Protein AF-A0A4S8K9J2-F1 (afdb_monomer_lite)

pLDDT: mean 81.46, std 18.43, range [29.62, 98.88]

Secondary structure (DSSP, 8-state):
------TTPPEEEEE-TTTHHHHHHHHHHHTTT--EEEEEEE------------SSHHHHHHHHHHHHHHHS---EEEEEEE-TT-PPPB-TTT--BEEEEEEBSS--TTTS---HHHHHHHHHTT--HHHHHHHPBPHHHHHHHHHTTTSSS-TT-EEEESS-HHHHHHHHHHHHTSPPPSSHHHHHHHHHHH-SEEEEHHHHGGG-TT--SSHHHHHHHHT----S-TT-HHHHHHHHHHHHHHHHHHHSTT-GGGGTT---EEEESS----EEEBSSPSB----SSPPB-GGG-TT-EEPBTTSHIIIIIHHHHHSS--EE-TTSSBEEEEEE-TTS-EEEEEEEEEEEEETTEEEEEEEEEEEEEEES--TT-SEEEE--SSTTSHHHHHHHHH--EEEEBPPSSTT---EEEES--TTTTTTS-SEE---EEE-GGGTT-EEE-EEEEEETTEETTS-SSTTTT---SS-HHHHHHHHHHTT-S---HHHHHHHTT--SSS-PPPEEEEEGGG-EEEE-TTS-EEE-SS-SEE-

Foldseek 3Di:
DDDPPPVQDEDEDEDWAVCPVVVLVVLLVCCLVFQEKFKDFAWQDQQDQDDDDDPDPVFSVVVSLLVRLLQTATAKMKIFTGHLLLQADADPPRHHGYIYIAGAQPDDPVPGGGDPVSVVVVVVLVRDNVCSNVIGDYLLVNLVSCVVRCNWQHPSHAYFYEPCSNVLLNNLCSNVVHRADPGPVSNVVSCCRGHVHYDHVNVVCVQPPPADDGLVRLLVVLVHDFDGGPSGTNRSSSSRSVSVSSCCVPRVVSDCVVVQVPFFAAEDAQAAAAEFEAPPAPADDAADHDHHYLVPAPQKDFAFCPDCCQAVQLCQGAVDHFDADPVNGWTWHKHADPVGWIFIATWMFGWDADPNDIQHRQIHGHGNHTDDPRVRGRYHQHCFDTCNHPCNSCCVPAVGKDKWDFAPPPPTDIDIDRHDDPVVVPPFPPEFEFDWDDDSVDPRHTATDFPWKDWLPHTPVPDDDPVVVWDPPDCVLVVVVVCLRVVPPPPQVVNVQVNRPDDDDDDGTWMKTAHPRRWIWTQDRVRDTHGDDPGRIYD

Organism: Musa balbisiana (NCBI:txid52838)

Sequence (539 aa):
MSKSDDAAGVEIRDVWADNLEAEFAVIREVVDDFPFVAMDTEFPGVAIRPLGDFKTVADSNYHILRANVDLLHLIQLGLTFSDAEGNLPASANGGRPIVWQFNFREFDVDRDISNPDSIDLLRKSDIDFKRNREHGVDANRFAELLMASGVVLNDSVRWVTFHCAYDFGYLLKILTCRRLPETREGYSELIRTFFPVMYDIKHLMRFSNSLHGGLNKVAEQLEVDRVGTCHQAGSDSLLTARAFKKLMEKHFDGSIDRYAGQITVIVDTGDDLTWFQCKPCSYCYRQQDPLYDASASPSYHSITCNSTTCYSMLRAATGKAGVCGADRSTCNYALSYGDGSYTRGVLGRQRIDIGGTSIEGFIFGCGLRNHGLFGGTSGLMGLGSTKLSLVSQTTSQFGGFFYCLPTRILSSSGSLVLGDDPALYKNSTPVSDTRMVSDPRQAPFYFLNPTGASIGCVPLDDHPASALGLPDPEGRVREAVLRLSAGAELVNLGDLLQLVGIRGGEGPPKPRFEFEGSSEINVDVSGIFDFVKDTSQVC

InterPro domains:
  IPR006941 Ribonuclease CAF1 [PF04857] (15-137)
  IPR006941 Ribonuclease CAF1 [PF04857] (160-244)
  IPR012337 Ribonuclease H-like superfamily [SSF53098] (6-258)
  IPR021109 Aspartic peptidase domain superfamily [G3DSA:2.40.70.10] (261-421)
  IPR021109 Aspartic peptidase domain superfamily [SSF50630] (263-462)
  IPR032861 Xylanase inhibitor, N-terminal [PF14543] (262-420)
  IPR033121 Peptidase family A1 domain [PS51767] (250-539)
  IPR036397 Ribonuclease H superfamily [G3DSA:3.30.420.10] (8-260)
  IPR039637 CCR4-NOT transcription complex subunit 7/8/Pop2 [PTHR10797] (10-264)

Radius of gyration: 28.14 Å; chains: 1; bounding box: 78×66×67 Å

Structure (mmCIF, N/CA/C/O backbone):
data_AF-A0A4S8K9J2-F1
#
_entry.id   AF-A0A4S8K9J2-F1
#
loop_
_atom_site.group_PDB
_atom_site.id
_atom_site.type_symbol
_atom_site.label_atom_id
_atom_site.label_alt_id
_atom_site.label_comp_id
_atom_site.label_asym_id
_atom_site.label_entity_id
_atom_site.label_seq_id
_atom_site.pdbx_PDB_ins_code
_atom_site.Cartn_x
_atom_site.Cartn_y
_atom_site.Cartn_z
_atom_site.occupancy
_atom_site.B_iso_or_equiv
_atom_site.auth_seq_id
_atom_site.auth_comp_id
_atom_site.auth_asym_id
_atom_site.auth_atom_id
_atom_site.pdbx_PDB_model_num
ATOM 1 N N . MET A 1 1 ? 40.996 -0.711 -6.251 1.00 30.55 1 MET A N 1
ATOM 2 C CA . MET A 1 1 ? 41.400 -2.115 -6.014 1.00 30.55 1 MET A CA 1
ATOM 3 C C . MET A 1 1 ? 40.308 -3.012 -6.563 1.00 30.55 1 MET A C 1
ATOM 5 O O . MET A 1 1 ? 39.159 -2.603 -6.562 1.00 30.55 1 MET A O 1
ATOM 9 N N . SER A 1 2 ? 40.728 -4.112 -7.174 1.00 29.62 2 SER A N 1
ATOM 10 C CA . SER A 1 2 ? 40.059 -4.907 -8.209 1.00 29.62 2 SER A CA 1
ATOM 11 C C . SER A 1 2 ? 38.647 -5.400 -7.892 1.00 29.62 2 SER A C 1
ATOM 13 O O . SER A 1 2 ? 38.382 -5.839 -6.776 1.00 29.62 2 SER A O 1
ATOM 15 N N . LYS A 1 3 ? 37.814 -5.420 -8.947 1.00 39.81 3 LYS A N 1
ATOM 16 C CA . LYS A 1 3 ? 36.659 -6.311 -9.118 1.00 39.81 3 LYS A CA 1
ATOM 17 C C . LYS A 1 3 ? 37.003 -7.695 -8.559 1.00 39.81 3 LYS A C 1
ATOM 19 O O . LYS A 1 3 ? 37.927 -8.335 -9.058 1.00 39.81 3 LYS A O 1
ATOM 24 N N . SER A 1 4 ? 36.291 -8.131 -7.526 1.00 31.94 4 SER A N 1
ATOM 25 C CA . SER A 1 4 ? 36.197 -9.550 -7.209 1.00 31.94 4 SER A CA 1
ATOM 26 C C . SER A 1 4 ? 35.307 -10.178 -8.278 1.00 31.94 4 SER A C 1
ATOM 28 O O . SER A 1 4 ? 34.091 -9.995 -8.275 1.00 31.94 4 SER A O 1
ATOM 30 N N . ASP A 1 5 ? 35.943 -10.846 -9.235 1.00 35.84 5 ASP A N 1
ATOM 31 C CA . ASP A 1 5 ? 35.289 -11.792 -10.129 1.00 35.84 5 ASP A CA 1
ATOM 32 C C . ASP A 1 5 ? 34.730 -12.950 -9.291 1.00 35.84 5 ASP A C 1
ATOM 34 O O . ASP A 1 5 ? 35.436 -13.918 -9.014 1.00 35.84 5 ASP A O 1
ATOM 38 N N . ASP A 1 6 ? 33.457 -12.867 -8.907 1.00 37.34 6 ASP A N 1
ATOM 39 C CA . ASP A 1 6 ? 32.658 -14.068 -8.681 1.00 37.34 6 ASP A CA 1
ATOM 40 C C . ASP A 1 6 ? 32.099 -14.500 -10.037 1.00 37.34 6 ASP A C 1
ATOM 42 O O . ASP A 1 6 ? 31.239 -13.848 -10.637 1.00 37.34 6 ASP A O 1
ATOM 46 N N . ALA A 1 7 ? 32.609 -15.616 -10.555 1.00 37.59 7 ALA A N 1
ATOM 47 C CA . ALA A 1 7 ? 32.263 -16.131 -11.877 1.00 37.59 7 ALA A CA 1
ATOM 48 C C . ALA A 1 7 ? 30.768 -16.516 -12.036 1.00 37.59 7 ALA A C 1
ATOM 50 O O . ALA A 1 7 ? 30.341 -16.773 -13.162 1.00 37.59 7 ALA A O 1
ATOM 51 N N . ALA A 1 8 ? 29.970 -16.472 -10.958 1.00 53.50 8 ALA A N 1
ATOM 52 C CA . ALA A 1 8 ? 28.536 -16.782 -10.908 1.00 53.50 8 ALA A CA 1
ATOM 53 C C . ALA A 1 8 ? 27.629 -15.594 -10.483 1.00 53.50 8 ALA A C 1
ATOM 55 O O . ALA A 1 8 ? 26.523 -15.811 -9.995 1.00 53.50 8 ALA A O 1
ATOM 56 N N . GLY A 1 9 ? 28.081 -14.340 -10.625 1.00 80.38 9 GLY A N 1
ATOM 57 C CA . GLY A 1 9 ? 27.290 -13.152 -10.256 1.00 80.38 9 GLY A CA 1
ATOM 58 C C . GLY A 1 9 ? 26.042 -12.905 -11.125 1.00 80.38 9 GLY A C 1
ATOM 59 O O . GLY A 1 9 ? 25.984 -13.345 -12.272 1.00 80.38 9 GLY A O 1
ATOM 60 N N . VAL A 1 10 ? 25.060 -12.172 -10.580 1.00 91.12 10 VAL A N 1
ATOM 61 C CA . VAL A 1 10 ? 23.853 -11.708 -11.300 1.00 91.12 10 VAL A CA 1
ATOM 62 C C . VAL A 1 10 ? 24.228 -10.616 -12.309 1.00 91.12 10 VAL A C 1
ATOM 64 O O . VAL A 1 10 ? 25.000 -9.712 -11.993 1.00 91.12 10 VAL A O 1
ATOM 67 N N . GLU A 1 11 ? 23.680 -10.696 -13.516 1.00 94.00 11 GLU A N 1
ATOM 68 C CA . GLU A 1 11 ? 23.829 -9.721 -14.594 1.00 94.00 11 GLU A CA 1
ATOM 69 C C . GLU A 1 11 ? 22.670 -8.710 -14.563 1.00 94.00 11 GLU A C 1
ATOM 71 O O . GLU A 1 11 ? 21.511 -9.077 -14.750 1.00 94.00 11 GLU A O 1
ATOM 76 N N . ILE A 1 12 ? 22.982 -7.426 -14.361 1.00 95.69 12 ILE A N 1
ATOM 77 C CA . ILE A 1 12 ? 22.026 -6.326 -14.552 1.00 95.69 12 ILE A CA 1
ATOM 78 C C . ILE A 1 12 ? 22.110 -5.890 -16.014 1.00 95.69 12 ILE A C 1
ATOM 80 O O . ILE A 1 12 ? 23.115 -5.319 -16.436 1.00 95.69 12 ILE A O 1
ATOM 84 N N . ARG A 1 13 ? 21.073 -6.192 -16.796 1.00 96.12 13 ARG A N 1
ATOM 85 C CA . ARG A 1 13 ? 20.986 -5.841 -18.213 1.00 96.12 13 ARG A CA 1
ATOM 86 C C . ARG A 1 13 ? 20.424 -4.445 -18.384 1.00 96.12 13 ARG A C 1
ATOM 88 O O . ARG A 1 13 ? 19.234 -4.217 -18.167 1.00 96.12 13 ARG A O 1
ATOM 95 N N . ASP A 1 14 ? 21.273 -3.533 -18.838 1.00 98.06 14 ASP A N 1
ATOM 96 C CA . ASP A 1 14 ? 20.812 -2.226 -19.280 1.00 98.06 14 ASP A CA 1
ATOM 97 C C . ASP A 1 14 ? 20.033 -2.342 -20.596 1.00 98.06 14 ASP A C 1
ATOM 99 O O . ASP A 1 14 ? 20.551 -2.785 -21.629 1.00 98.06 14 ASP A O 1
ATOM 103 N N . VAL A 1 15 ? 18.783 -1.897 -20.555 1.00 98.69 15 VAL A N 1
ATOM 104 C CA . VAL A 1 15 ? 17.878 -1.840 -21.696 1.00 98.69 15 VAL A CA 1
ATOM 105 C C . VAL A 1 15 ? 17.799 -0.405 -22.200 1.00 98.69 15 VAL A C 1
ATOM 107 O O . VAL A 1 15 ? 17.456 0.526 -21.463 1.00 98.69 15 VAL A O 1
ATOM 110 N N . TRP A 1 16 ? 18.122 -0.255 -23.475 1.00 98.81 16 TRP A N 1
ATOM 111 C CA . TRP A 1 16 ? 18.149 0.969 -24.262 1.00 98.81 16 TRP A CA 1
ATOM 112 C C . TRP A 1 16 ? 17.248 0.794 -25.491 1.00 98.81 16 TRP A C 1
ATOM 114 O O . TRP A 1 16 ? 16.624 -0.249 -25.694 1.00 98.81 16 TRP A O 1
ATOM 124 N N . ALA A 1 17 ? 17.145 1.822 -26.332 1.00 98.75 17 ALA A N 1
ATOM 125 C CA . ALA A 1 17 ? 16.276 1.785 -27.507 1.00 98.75 17 ALA A CA 1
ATOM 126 C C . ALA A 1 17 ? 16.593 0.650 -28.500 1.00 98.75 17 ALA A C 1
ATOM 128 O O . ALA A 1 17 ? 15.688 0.151 -29.164 1.00 98.75 17 ALA A O 1
ATOM 129 N N . ASP A 1 18 ? 17.866 0.284 -28.636 1.00 98.38 18 ASP A N 1
ATOM 130 C CA . ASP A 1 18 ? 18.377 -0.652 -29.640 1.00 98.38 18 ASP A CA 1
ATOM 131 C C . ASP A 1 18 ? 18.182 -2.127 -29.263 1.00 98.38 18 ASP A C 1
ATOM 133 O O . ASP A 1 18 ? 18.020 -2.958 -30.157 1.00 98.38 18 ASP A O 1
ATOM 137 N N . ASN A 1 19 ? 18.147 -2.455 -27.967 1.00 98.44 19 ASN A N 1
ATOM 138 C CA . ASN A 1 19 ? 17.915 -3.818 -27.473 1.00 98.44 19 ASN A CA 1
ATOM 139 C C . ASN A 1 19 ? 16.535 -4.035 -26.822 1.00 98.44 19 ASN A C 1
ATOM 141 O O . ASN A 1 19 ? 16.216 -5.170 -26.472 1.00 98.44 19 ASN A O 1
ATOM 145 N N . LEU A 1 20 ? 15.694 -2.999 -26.712 1.00 98.69 20 LEU A N 1
ATOM 146 C CA . LEU A 1 20 ? 14.376 -3.061 -26.065 1.00 98.69 20 LEU A CA 1
ATOM 147 C C . LEU A 1 20 ? 13.517 -4.254 -26.509 1.00 98.69 20 LEU A C 1
ATOM 149 O O . LEU A 1 20 ? 12.997 -4.990 -25.674 1.00 98.69 20 LEU A O 1
ATOM 153 N N . GLU A 1 21 ? 13.356 -4.456 -27.819 1.00 98.31 21 GLU A N 1
ATOM 154 C CA . GLU A 1 21 ? 12.498 -5.530 -28.336 1.00 98.31 21 GLU A CA 1
ATOM 155 C C . GLU A 1 21 ? 13.065 -6.926 -28.081 1.00 98.31 21 GLU A C 1
ATOM 157 O O . GLU A 1 21 ? 12.302 -7.856 -27.812 1.00 98.31 21 GLU A O 1
ATOM 162 N N . ALA A 1 22 ? 14.391 -7.068 -28.147 1.00 97.62 22 ALA A N 1
ATOM 163 C CA . ALA A 1 22 ? 15.065 -8.331 -27.876 1.00 97.62 22 ALA A CA 1
ATOM 164 C C . ALA A 1 22 ? 14.887 -8.728 -26.406 1.00 97.62 22 ALA A C 1
ATOM 166 O O . ALA A 1 22 ? 14.515 -9.862 -26.117 1.00 97.62 22 ALA A O 1
ATOM 167 N N . GLU A 1 23 ? 15.050 -7.783 -25.480 1.00 97.62 23 GLU A N 1
ATOM 168 C CA . GLU A 1 23 ? 14.860 -8.054 -24.054 1.00 97.62 23 GLU A CA 1
ATOM 169 C C . GLU A 1 23 ? 13.387 -8.316 -23.706 1.00 97.62 23 GLU A C 1
ATOM 171 O O . GLU A 1 23 ? 13.094 -9.216 -22.923 1.00 97.62 23 GLU A O 1
ATOM 176 N N . PHE A 1 24 ? 12.433 -7.637 -24.353 1.00 98.25 24 PHE A N 1
ATOM 177 C CA . PHE A 1 24 ? 11.011 -7.971 -24.201 1.00 98.25 24 PHE A CA 1
ATOM 178 C C . PHE A 1 24 ? 10.628 -9.331 -24.797 1.00 98.25 24 PHE A C 1
ATOM 180 O O . PHE A 1 24 ? 9.634 -9.925 -24.377 1.00 98.25 24 PHE A O 1
ATOM 187 N N . ALA A 1 25 ? 11.367 -9.844 -25.787 1.00 96.50 25 ALA A N 1
ATOM 188 C CA . ALA A 1 25 ? 11.197 -11.226 -26.230 1.00 96.50 25 ALA A CA 1
ATOM 189 C C . ALA A 1 25 ? 11.571 -12.204 -25.106 1.00 96.50 25 ALA A C 1
ATOM 191 O O . ALA A 1 25 ? 10.779 -13.091 -24.814 1.00 96.50 25 ALA A O 1
ATOM 192 N N . VAL A 1 26 ? 12.685 -11.964 -24.406 1.00 95.69 26 VAL A N 1
ATOM 193 C CA . VAL A 1 26 ? 13.095 -12.781 -23.250 1.00 95.69 26 VAL A CA 1
ATOM 194 C C . VAL A 1 26 ? 12.094 -12.663 -22.097 1.00 95.69 26 VAL A C 1
ATOM 196 O O . VAL A 1 26 ? 11.687 -13.676 -21.541 1.00 95.69 26 VAL A O 1
ATOM 199 N N . ILE A 1 27 ? 11.634 -11.452 -21.762 1.00 97.19 27 ILE A N 1
ATOM 200 C CA . ILE A 1 27 ? 10.652 -11.238 -20.680 1.00 97.19 27 ILE A CA 1
ATOM 201 C C . ILE A 1 27 ? 9.368 -12.047 -20.915 1.00 97.19 27 ILE A C 1
ATOM 203 O O . ILE A 1 27 ? 8.845 -12.658 -19.986 1.00 97.19 27 ILE A O 1
ATOM 207 N N . ARG A 1 28 ? 8.887 -12.096 -22.163 1.00 96.75 28 ARG A N 1
ATOM 208 C CA . ARG A 1 28 ? 7.701 -12.882 -22.543 1.00 96.75 28 ARG A CA 1
ATOM 209 C C . ARG A 1 28 ? 7.889 -14.388 -22.382 1.00 96.75 28 ARG A C 1
ATOM 211 O O . ARG A 1 28 ? 6.904 -15.083 -22.184 1.00 96.75 28 ARG A O 1
ATOM 218 N N . GLU A 1 29 ? 9.118 -14.885 -22.483 1.00 94.06 29 GLU A N 1
ATOM 219 C CA . GLU A 1 29 ? 9.421 -16.306 -22.287 1.00 94.06 29 GLU A CA 1
ATOM 220 C C . GLU A 1 29 ? 9.521 -16.679 -20.803 1.00 94.06 29 GLU A C 1
ATOM 222 O O . GLU A 1 29 ? 9.232 -17.816 -20.452 1.00 94.06 29 GLU A O 1
ATOM 227 N N . VAL A 1 30 ? 9.914 -15.742 -19.931 1.00 95.12 30 VAL A N 1
ATOM 228 C CA . VAL A 1 30 ? 10.189 -16.042 -18.513 1.00 95.12 30 VAL A CA 1
ATOM 229 C C . VAL A 1 30 ? 9.043 -15.697 -17.564 1.00 95.12 30 VAL A C 1
ATOM 231 O O . VAL A 1 30 ? 9.011 -16.231 -16.462 1.00 95.12 30 VAL A O 1
ATOM 234 N N . VAL A 1 31 ? 8.114 -14.810 -17.938 1.00 96.31 31 VAL A N 1
ATOM 235 C CA . VAL A 1 31 ? 7.087 -14.289 -17.010 1.00 96.31 31 VAL A CA 1
ATOM 236 C C . VAL A 1 31 ? 6.191 -15.378 -16.402 1.00 96.31 31 VAL A C 1
ATOM 238 O O . VAL A 1 31 ? 5.788 -15.252 -15.247 1.00 96.31 31 VAL A O 1
ATOM 241 N N . ASP A 1 32 ? 5.917 -16.454 -17.142 1.00 95.00 32 ASP A N 1
ATOM 242 C CA . ASP A 1 32 ? 5.074 -17.556 -16.664 1.00 95.00 32 ASP A CA 1
ATOM 243 C C . ASP A 1 32 ? 5.810 -18.457 -15.654 1.00 95.00 32 ASP A C 1
ATOM 245 O O . ASP A 1 32 ? 5.213 -18.902 -14.671 1.00 95.00 32 ASP A O 1
ATOM 249 N N . ASP A 1 33 ? 7.112 -18.680 -15.859 1.00 96.12 33 ASP A N 1
ATOM 250 C CA . ASP A 1 33 ? 7.958 -19.499 -14.979 1.00 96.12 33 ASP A CA 1
ATOM 251 C C . ASP A 1 33 ? 8.465 -18.711 -13.754 1.00 96.12 33 ASP A C 1
ATOM 253 O O . ASP A 1 33 ? 8.699 -19.281 -12.686 1.00 96.12 33 ASP A O 1
ATOM 257 N N . PHE A 1 34 ? 8.596 -17.387 -13.886 1.00 97.69 34 PHE A N 1
ATOM 258 C CA . PHE A 1 34 ? 9.109 -16.469 -12.864 1.00 97.69 34 PHE A CA 1
ATOM 259 C C . PHE A 1 34 ? 8.079 -15.361 -12.546 1.00 97.69 34 PHE A C 1
ATOM 261 O O . PHE A 1 34 ? 8.304 -14.188 -12.863 1.00 97.69 34 PHE A O 1
ATOM 268 N N . PRO A 1 35 ? 6.934 -15.703 -11.919 1.00 96.56 35 PRO A N 1
ATOM 269 C CA . PRO A 1 35 ? 5.775 -14.813 -11.809 1.00 96.56 35 PRO A CA 1
ATOM 270 C C . PRO A 1 35 ? 5.883 -13.733 -10.721 1.00 96.56 35 PRO A C 1
ATOM 272 O O . PRO A 1 35 ? 4.961 -12.926 -10.575 1.00 96.56 35 PRO A O 1
ATOM 275 N N . PHE A 1 36 ? 6.946 -13.707 -9.912 1.00 97.94 36 PHE A N 1
ATOM 276 C CA . PHE A 1 36 ? 7.185 -12.618 -8.963 1.00 97.94 36 PHE A CA 1
ATOM 277 C C . PHE A 1 36 ? 7.998 -11.523 -9.644 1.00 97.94 36 PHE A C 1
ATOM 279 O O . PHE A 1 36 ? 9.123 -11.757 -10.073 1.00 97.94 36 PHE A O 1
ATOM 286 N N . VAL A 1 37 ? 7.433 -10.320 -9.722 1.00 98.56 37 VAL A N 1
ATOM 287 C CA . VAL A 1 37 ? 8.045 -9.176 -10.402 1.00 98.56 37 VAL A CA 1
ATOM 288 C C . VAL A 1 37 ? 8.348 -8.108 -9.368 1.00 98.56 37 VAL A C 1
ATOM 290 O O . VAL A 1 37 ? 7.462 -7.366 -8.939 1.00 98.56 37 VAL A O 1
ATOM 293 N N . ALA A 1 38 ? 9.606 -8.050 -8.939 1.00 98.62 38 ALA A N 1
ATOM 294 C CA . ALA A 1 38 ? 10.078 -6.984 -8.078 1.00 98.62 38 ALA A CA 1
ATOM 295 C C . ALA A 1 38 ? 10.445 -5.746 -8.892 1.00 98.62 38 ALA A C 1
ATOM 297 O O . ALA A 1 38 ? 11.053 -5.858 -9.959 1.00 98.62 38 ALA A O 1
ATOM 298 N N . MET A 1 39 ? 10.076 -4.574 -8.385 1.00 98.19 39 MET A N 1
ATOM 299 C CA . MET A 1 39 ? 10.168 -3.330 -9.136 1.00 98.19 39 MET A CA 1
ATOM 300 C C . MET A 1 39 ? 10.581 -2.156 -8.254 1.00 98.19 39 MET A C 1
ATOM 302 O O . MET A 1 39 ? 10.201 -2.083 -7.086 1.00 98.19 39 MET A O 1
ATOM 306 N N . ASP A 1 40 ? 11.360 -1.261 -8.854 1.00 98.50 40 ASP A N 1
ATOM 307 C CA . ASP A 1 40 ? 11.777 0.024 -8.299 1.00 98.50 40 ASP A CA 1
ATOM 308 C C . ASP A 1 40 ? 11.963 1.031 -9.448 1.00 98.50 40 ASP A C 1
ATOM 310 O O . ASP A 1 40 ? 12.187 0.620 -10.598 1.00 98.50 40 ASP A O 1
ATOM 314 N N . THR A 1 41 ? 11.846 2.333 -9.175 1.00 98.38 41 THR A N 1
ATOM 315 C CA . THR A 1 41 ? 12.033 3.376 -10.193 1.00 98.38 41 THR A CA 1
ATOM 316 C C . THR A 1 41 ? 12.919 4.519 -9.727 1.00 98.38 41 THR A C 1
ATOM 318 O O . THR A 1 41 ? 12.876 4.932 -8.575 1.00 98.38 41 THR A O 1
ATOM 321 N N . GLU A 1 42 ? 13.654 5.107 -10.674 1.00 97.94 42 GLU A N 1
ATOM 322 C CA . GLU A 1 42 ? 14.389 6.352 -10.451 1.00 97.94 42 GLU A CA 1
ATOM 323 C C . GLU A 1 42 ? 13.747 7.484 -11.252 1.00 97.94 42 GLU A C 1
ATOM 325 O O . GLU A 1 42 ? 13.469 7.365 -12.452 1.00 97.94 42 GLU A O 1
ATOM 330 N N . PHE A 1 43 ? 13.510 8.608 -10.584 1.00 97.44 43 PHE A N 1
ATOM 331 C CA . PHE A 1 43 ? 12.824 9.775 -11.133 1.00 97.44 43 PHE A CA 1
ATOM 332 C C . PHE A 1 43 ? 13.354 11.058 -10.470 1.00 97.44 43 PHE A C 1
ATOM 334 O O . PHE A 1 43 ? 14.014 10.988 -9.430 1.00 97.44 43 PHE A O 1
ATOM 341 N N . PRO A 1 44 ? 13.089 12.258 -11.021 1.00 95.25 44 PRO A N 1
ATOM 342 C CA . PRO A 1 44 ? 13.741 13.497 -10.587 1.00 95.25 44 PRO A CA 1
ATOM 343 C C . PRO A 1 44 ? 13.164 14.079 -9.278 1.00 95.25 44 PRO A C 1
ATOM 345 O O . PRO A 1 44 ? 13.107 15.297 -9.094 1.00 95.25 44 PRO A O 1
ATOM 348 N N . GLY A 1 45 ? 12.731 13.212 -8.361 1.00 89.06 45 GLY A N 1
ATOM 349 C CA . GLY A 1 45 ? 12.218 13.554 -7.041 1.00 89.06 45 GLY A CA 1
ATOM 350 C C . GLY A 1 45 ? 10.829 14.191 -7.042 1.00 89.06 45 GLY A C 1
ATOM 351 O O . GLY A 1 45 ? 9.994 13.961 -7.914 1.00 89.06 45 GLY A O 1
ATOM 352 N N . VAL A 1 46 ? 10.579 14.988 -6.004 1.00 86.25 46 VAL A N 1
ATOM 353 C CA . VAL A 1 46 ? 9.350 15.769 -5.817 1.00 86.25 46 VAL A CA 1
ATOM 354 C C . VAL A 1 46 ? 9.705 17.238 -6.006 1.00 86.25 46 VAL A C 1
ATOM 356 O O . VAL A 1 46 ? 10.4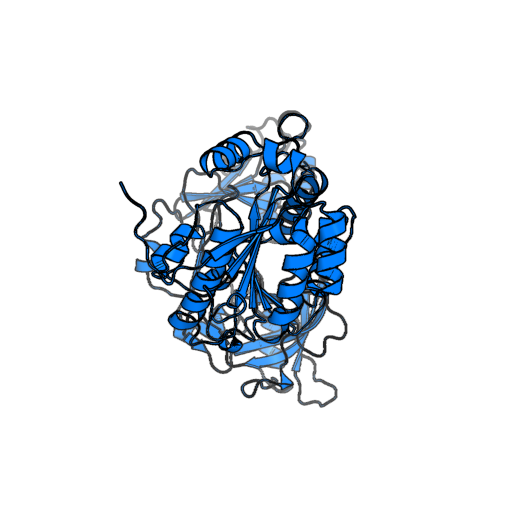87 17.787 -5.227 1.00 86.25 46 VAL A O 1
ATOM 359 N N . ALA A 1 47 ? 9.136 17.862 -7.033 1.00 83.88 47 ALA A N 1
ATOM 360 C CA . ALA A 1 47 ? 9.405 19.247 -7.406 1.00 83.88 47 ALA A CA 1
ATOM 361 C C . ALA A 1 47 ? 8.341 20.225 -6.889 1.00 83.88 47 ALA A C 1
ATOM 363 O O . ALA A 1 47 ? 8.650 21.380 -6.603 1.00 83.88 47 ALA A O 1
ATOM 364 N N . ILE A 1 48 ? 7.087 19.780 -6.759 1.00 82.88 48 ILE A N 1
ATOM 365 C CA . ILE A 1 48 ? 5.964 20.650 -6.388 1.00 82.88 48 ILE A CA 1
ATOM 366 C C . ILE A 1 48 ? 5.097 20.048 -5.284 1.00 82.88 48 ILE A C 1
ATOM 368 O O . ILE A 1 48 ? 5.010 18.834 -5.113 1.00 82.88 48 ILE A O 1
ATOM 372 N N . ARG A 1 49 ? 4.410 20.910 -4.532 1.00 86.31 49 ARG A N 1
ATOM 373 C CA . ARG A 1 49 ? 3.378 20.516 -3.566 1.00 86.31 49 ARG A CA 1
ATOM 374 C C . ARG A 1 49 ? 2.143 21.387 -3.791 1.00 86.31 49 ARG A C 1
ATOM 376 O O . ARG A 1 49 ? 2.188 22.566 -3.442 1.00 86.31 49 ARG A O 1
ATOM 383 N N . PRO A 1 50 ? 1.075 20.859 -4.414 1.00 78.75 50 PRO A N 1
ATOM 384 C CA . PRO A 1 50 ? -0.148 21.627 -4.599 1.00 78.75 50 PRO A CA 1
ATOM 385 C C . PRO A 1 50 ? -0.753 21.982 -3.237 1.00 78.75 50 PRO A C 1
ATOM 387 O O . PRO A 1 50 ? -0.872 21.127 -2.360 1.00 78.75 50 PRO A O 1
ATOM 390 N N . LEU A 1 51 ? -1.126 23.250 -3.069 1.00 76.12 51 LEU A N 1
ATOM 391 C CA . LEU A 1 51 ? -1.868 23.724 -1.904 1.00 76.12 51 LEU A CA 1
ATOM 392 C C . LEU A 1 51 ? -3.362 23.527 -2.165 1.00 76.12 51 LEU A C 1
ATOM 394 O O . LEU A 1 51 ? -3.856 23.889 -3.233 1.00 76.12 51 LEU A O 1
ATOM 398 N N . GLY A 1 52 ? -4.076 22.959 -1.200 1.00 72.50 52 GLY A N 1
ATOM 399 C CA . GLY A 1 52 ? -5.514 22.751 -1.297 1.00 72.50 52 GLY A CA 1
ATOM 400 C C . GLY A 1 52 ? -6.108 22.216 -0.001 1.00 72.50 52 GLY A C 1
ATOM 401 O O . GLY A 1 52 ? -5.410 21.595 0.803 1.00 72.50 52 GLY A O 1
ATOM 402 N N . ASP A 1 53 ? -7.405 22.454 0.177 1.00 73.69 53 ASP A N 1
ATOM 403 C CA . ASP A 1 53 ? -8.178 21.898 1.283 1.00 73.69 53 ASP A CA 1
ATOM 404 C C . ASP A 1 53 ? -8.572 20.457 0.938 1.00 73.69 53 ASP A C 1
ATOM 406 O O . ASP A 1 53 ? -9.527 20.199 0.200 1.00 73.69 53 ASP A O 1
ATOM 410 N N . PHE A 1 54 ? -7.795 19.497 1.439 1.00 74.94 54 PHE A N 1
ATOM 411 C CA . PHE A 1 54 ? -8.039 18.073 1.218 1.00 74.94 54 PHE A CA 1
ATOM 412 C C . PHE A 1 54 ? -8.839 17.469 2.369 1.00 74.94 54 PHE A C 1
ATOM 414 O O . PHE A 1 54 ? -8.572 17.734 3.538 1.00 74.94 54 PHE A O 1
ATOM 421 N N . LYS A 1 55 ? -9.792 16.592 2.034 1.00 69.19 55 LYS A N 1
ATOM 422 C CA . LYS A 1 55 ? -10.651 15.917 3.021 1.00 69.19 55 LYS A CA 1
ATOM 423 C C . LYS A 1 55 ? -9.875 14.980 3.944 1.00 69.19 55 LYS A C 1
ATOM 425 O O . LYS A 1 55 ? -10.265 14.796 5.090 1.00 69.19 55 LYS A O 1
ATOM 430 N N . THR A 1 56 ? -8.809 14.359 3.438 1.00 71.81 56 THR A N 1
ATOM 431 C CA . THR A 1 56 ? -7.978 13.418 4.194 1.00 71.81 56 THR A CA 1
ATOM 432 C C . THR A 1 56 ? -6.499 13.583 3.847 1.00 71.81 56 THR A C 1
ATOM 434 O O . THR A 1 56 ? -6.142 14.051 2.762 1.00 71.81 56 THR A O 1
ATOM 437 N N . VAL A 1 57 ? -5.618 13.127 4.746 1.00 72.94 57 VAL A N 1
ATOM 438 C CA . VAL A 1 57 ? -4.167 13.052 4.491 1.00 72.94 57 VAL A CA 1
ATOM 439 C C . VAL A 1 57 ? -3.861 12.142 3.296 1.00 72.94 57 VAL A C 1
ATOM 441 O O . VAL A 1 57 ? -2.973 12.445 2.504 1.00 72.94 57 VAL A O 1
ATOM 444 N N . ALA A 1 58 ? -4.617 11.054 3.118 1.00 73.00 58 ALA A N 1
ATOM 445 C CA . ALA A 1 58 ? -4.450 10.147 1.984 1.00 73.00 58 ALA A CA 1
ATOM 446 C C . ALA A 1 58 ? -4.764 10.833 0.644 1.00 73.00 58 ALA A C 1
ATOM 448 O O . ALA A 1 58 ? -4.030 10.643 -0.326 1.00 73.00 58 ALA A O 1
ATOM 449 N N . ASP A 1 59 ? -5.814 11.657 0.597 1.00 76.88 59 ASP A N 1
ATOM 450 C CA . ASP A 1 59 ? -6.154 12.429 -0.601 1.00 76.88 59 ASP A CA 1
ATOM 451 C C . ASP A 1 59 ? -5.099 13.509 -0.868 1.00 76.88 59 ASP A C 1
ATOM 453 O O . ASP A 1 59 ? -4.643 13.642 -2.000 1.00 76.88 59 ASP A O 1
ATOM 457 N N . SER A 1 60 ? -4.633 14.209 0.172 1.00 81.88 60 SER A N 1
ATOM 458 C CA . SER A 1 60 ? -3.522 15.168 0.064 1.00 81.88 60 SER A CA 1
ATOM 459 C C . SER A 1 60 ? -2.262 14.519 -0.524 1.00 81.88 60 SER A C 1
ATOM 461 O O . SER A 1 60 ? -1.709 14.996 -1.518 1.00 81.88 60 SER A O 1
ATOM 463 N N . ASN A 1 61 ? -1.856 13.366 0.015 1.00 81.31 61 ASN A N 1
ATOM 464 C CA . ASN A 1 61 ? -0.707 12.607 -0.477 1.00 81.31 61 ASN A CA 1
ATOM 465 C C . ASN A 1 61 ? -0.888 12.174 -1.937 1.00 81.31 61 ASN A C 1
ATOM 467 O O . ASN A 1 61 ? 0.047 12.291 -2.730 1.00 81.31 61 ASN A O 1
ATOM 471 N N . TYR A 1 62 ? -2.088 11.718 -2.306 1.00 88.88 62 TYR A N 1
ATOM 472 C CA . TYR A 1 62 ? -2.397 11.366 -3.688 1.00 88.88 62 TYR A CA 1
ATOM 473 C C . TYR A 1 62 ? -2.305 12.575 -4.626 1.00 88.88 62 TYR A C 1
ATOM 475 O O . TYR A 1 62 ? -1.726 12.463 -5.702 1.00 88.88 62 TYR A O 1
ATOM 483 N N . HIS A 1 63 ? -2.812 13.742 -4.227 1.00 88.50 63 HIS A N 1
ATOM 484 C CA . HIS A 1 63 ? -2.720 14.953 -5.042 1.00 88.50 63 HIS A CA 1
ATOM 485 C C . HIS A 1 63 ? -1.276 15.438 -5.218 1.00 88.50 63 HIS A C 1
ATOM 487 O O . HIS A 1 63 ? -0.922 15.881 -6.312 1.00 88.50 63 HIS A O 1
ATOM 493 N N . ILE A 1 64 ? -0.427 15.310 -4.192 1.00 89.12 64 ILE A N 1
ATOM 494 C CA . ILE A 1 64 ? 1.013 15.585 -4.312 1.00 89.12 64 ILE A CA 1
ATOM 495 C C . ILE A 1 64 ? 1.652 14.617 -5.313 1.00 89.12 64 ILE A C 1
ATOM 497 O O . ILE A 1 64 ? 2.336 15.063 -6.234 1.00 89.12 64 ILE A O 1
ATOM 501 N N . LEU A 1 65 ? 1.397 13.314 -5.173 1.00 94.62 65 LEU A N 1
ATOM 502 C CA . LEU A 1 65 ? 1.893 12.294 -6.096 1.00 94.62 65 LEU A CA 1
ATOM 503 C C . LEU A 1 65 ? 1.443 12.578 -7.529 1.00 94.62 65 LEU A C 1
ATOM 505 O O . LEU A 1 65 ? 2.288 12.692 -8.411 1.00 94.62 65 LEU A O 1
ATOM 509 N N . ARG A 1 66 ? 0.136 12.765 -7.754 1.00 96.94 66 ARG A N 1
ATOM 510 C CA . ARG A 1 66 ? -0.453 13.068 -9.065 1.00 96.94 66 ARG A CA 1
ATOM 511 C C . ARG A 1 66 ? 0.231 14.262 -9.713 1.00 96.94 66 ARG A C 1
ATOM 513 O O . ARG A 1 66 ? 0.656 14.169 -10.857 1.00 96.94 66 ARG A O 1
ATOM 520 N N . ALA A 1 67 ? 0.352 15.370 -8.982 1.00 94.06 67 ALA A N 1
ATOM 521 C CA . ALA A 1 67 ? 0.916 16.601 -9.517 1.00 94.06 67 ALA A CA 1
ATOM 522 C C . ALA A 1 67 ? 2.373 16.424 -9.972 1.00 94.06 67 ALA A C 1
ATOM 524 O O . ALA A 1 67 ? 2.747 16.939 -11.022 1.00 94.06 67 ALA A O 1
ATOM 525 N N . ASN A 1 68 ? 3.181 15.678 -9.214 1.00 95.69 68 ASN A N 1
ATOM 526 C CA . ASN A 1 68 ? 4.577 15.429 -9.569 1.00 95.69 68 ASN A CA 1
ATOM 527 C C . ASN A 1 68 ? 4.709 14.390 -10.681 1.00 95.69 68 ASN A C 1
ATOM 529 O O . ASN A 1 68 ? 5.407 14.646 -11.652 1.00 95.69 68 ASN A O 1
ATOM 533 N N . VAL A 1 69 ? 4.009 13.259 -10.593 1.00 97.81 69 VAL A N 1
ATOM 534 C CA . VAL A 1 69 ? 4.068 12.216 -11.625 1.00 97.81 69 VAL A CA 1
ATOM 535 C C . VAL A 1 69 ? 3.562 12.742 -12.966 1.00 97.81 69 VAL A C 1
ATOM 537 O O . VAL A 1 69 ? 4.175 12.462 -13.989 1.00 97.81 69 VAL A O 1
ATOM 540 N N . ASP A 1 70 ? 2.496 13.547 -13.003 1.00 97.19 70 ASP A N 1
ATOM 541 C CA . ASP A 1 70 ? 2.006 14.147 -14.252 1.00 97.19 70 ASP A CA 1
ATOM 542 C C . ASP A 1 70 ? 3.020 15.125 -14.859 1.00 97.19 70 ASP A C 1
ATOM 544 O O . ASP A 1 70 ? 3.174 15.157 -16.083 1.00 97.19 70 ASP A O 1
ATOM 548 N N . LEU A 1 71 ? 3.712 15.895 -14.014 1.00 95.44 71 LEU A N 1
ATOM 549 C CA . LEU A 1 71 ? 4.666 16.924 -14.424 1.00 95.44 71 LEU A CA 1
ATOM 550 C C . LEU A 1 71 ? 6.017 16.356 -14.872 1.00 95.44 71 LEU A C 1
ATOM 552 O O . LEU A 1 71 ? 6.619 16.890 -15.796 1.00 95.44 71 LEU A O 1
ATOM 556 N N . LEU A 1 72 ? 6.496 15.314 -14.197 1.00 95.38 72 LEU A N 1
ATOM 557 C CA . LEU A 1 72 ? 7.866 14.820 -14.304 1.00 95.38 72 LEU A CA 1
ATOM 558 C C . LEU A 1 72 ? 7.957 13.574 -15.195 1.00 95.38 72 LEU A C 1
ATOM 560 O O . LEU A 1 72 ? 6.955 12.923 -15.518 1.00 95.38 72 LEU A O 1
ATOM 564 N N . HIS A 1 73 ? 9.179 13.233 -15.595 1.00 97.00 73 HIS A N 1
ATOM 565 C CA . HIS A 1 73 ? 9.479 12.084 -16.445 1.00 97.00 73 HIS A CA 1
ATOM 566 C C . HIS A 1 73 ? 10.265 11.021 -15.673 1.00 97.00 73 HIS A C 1
ATOM 568 O O . HIS A 1 73 ? 11.121 11.346 -14.853 1.00 97.00 73 HIS A O 1
ATOM 574 N N . LEU A 1 74 ? 9.943 9.752 -15.932 1.00 98.00 74 LEU A N 1
ATOM 575 C CA . LEU A 1 74 ? 10.668 8.608 -15.384 1.00 98.00 74 LEU A CA 1
ATOM 576 C C . LEU A 1 74 ? 12.074 8.551 -15.998 1.00 98.00 74 LEU A C 1
ATOM 578 O O . LEU A 1 74 ? 12.223 8.835 -17.186 1.00 98.00 74 LEU A O 1
ATOM 582 N N . ILE A 1 75 ? 13.087 8.184 -15.211 1.00 98.56 75 ILE A N 1
ATOM 583 C CA . ILE A 1 75 ? 14.484 8.104 -15.670 1.00 98.56 75 ILE A CA 1
ATOM 584 C C . ILE A 1 75 ? 14.910 6.642 -15.819 1.00 98.56 75 ILE A C 1
ATOM 586 O O . ILE A 1 75 ? 15.455 6.266 -16.860 1.00 98.56 75 ILE A O 1
ATOM 590 N N . GLN A 1 76 ? 14.619 5.807 -14.818 1.00 98.69 76 GLN A N 1
ATOM 591 C CA . GLN A 1 76 ? 14.849 4.365 -14.887 1.00 98.69 76 GLN A CA 1
ATOM 592 C C . GLN A 1 76 ? 13.704 3.554 -14.280 1.00 98.69 76 GLN A C 1
ATOM 594 O O . GLN A 1 76 ? 13.004 4.011 -13.379 1.00 98.69 76 GLN A O 1
ATOM 599 N N . LEU A 1 77 ? 13.572 2.317 -14.756 1.00 98.81 77 LEU A N 1
ATOM 600 C CA . LEU A 1 77 ? 12.747 1.267 -14.162 1.00 98.81 77 LEU A CA 1
ATOM 601 C C . LEU A 1 77 ? 13.582 -0.004 -14.035 1.00 98.81 77 LEU A C 1
ATOM 603 O O . LEU A 1 77 ? 14.193 -0.443 -15.008 1.00 98.81 77 LEU A O 1
ATOM 607 N N . GLY A 1 78 ? 13.567 -0.618 -12.861 1.00 98.81 78 GLY A N 1
ATOM 608 C CA . GLY A 1 78 ? 14.155 -1.926 -12.625 1.00 98.81 78 GLY A CA 1
ATOM 609 C C . GLY A 1 78 ? 13.070 -2.977 -12.543 1.00 98.81 78 GLY A C 1
ATOM 610 O O . GLY A 1 78 ? 12.086 -2.770 -11.836 1.00 98.81 78 GLY A O 1
ATOM 611 N N . LEU A 1 79 ? 13.251 -4.095 -13.242 1.00 98.75 79 LEU A N 1
ATOM 612 C CA . LEU A 1 79 ? 12.393 -5.268 -13.117 1.00 98.75 79 LEU A CA 1
ATOM 613 C C . LEU A 1 79 ? 13.252 -6.499 -12.830 1.00 98.75 79 LEU A C 1
ATOM 615 O O . LEU A 1 79 ? 14.113 -6.884 -13.626 1.00 98.75 79 LEU A O 1
ATOM 619 N N . THR A 1 80 ? 12.978 -7.138 -11.699 1.00 98.69 80 THR A N 1
ATOM 620 C CA . THR A 1 80 ? 13.575 -8.414 -11.307 1.00 98.69 80 THR A CA 1
ATOM 621 C C . THR A 1 80 ? 12.488 -9.478 -11.273 1.00 98.69 80 THR A C 1
ATOM 623 O O . THR A 1 80 ? 11.537 -9.365 -10.504 1.00 98.69 80 THR A O 1
ATOM 626 N N . PHE A 1 81 ? 12.641 -10.513 -12.094 1.00 98.44 81 PHE A N 1
ATOM 627 C CA . PHE A 1 81 ? 11.725 -11.650 -12.155 1.00 98.44 81 PHE A CA 1
ATOM 628 C C . PHE A 1 81 ? 12.252 -12.788 -11.283 1.00 98.44 81 PHE A C 1
ATOM 630 O O . PHE A 1 81 ? 13.449 -13.078 -11.320 1.00 98.44 81 PHE A O 1
ATOM 637 N N . SER A 1 82 ? 11.379 -13.441 -10.518 1.00 97.94 82 SER A N 1
ATOM 638 C CA . SER A 1 82 ? 11.737 -14.626 -9.741 1.00 97.94 82 SER A CA 1
ATOM 639 C C . SER A 1 82 ? 10.606 -15.650 -9.643 1.00 97.94 82 SER A C 1
ATOM 641 O O . SER A 1 82 ? 9.427 -15.319 -9.776 1.00 97.94 82 SER A O 1
ATOM 643 N N . ASP A 1 83 ? 10.964 -16.902 -9.368 1.00 95.50 83 ASP A N 1
ATOM 644 C CA . ASP A 1 83 ? 10.006 -17.932 -8.965 1.00 95.50 83 ASP A CA 1
ATOM 645 C C . ASP A 1 83 ? 9.640 -17.788 -7.472 1.00 95.50 83 ASP A C 1
ATOM 647 O O . ASP A 1 83 ? 10.059 -16.842 -6.789 1.00 95.50 83 ASP A O 1
ATOM 651 N N . ALA A 1 84 ? 8.826 -18.710 -6.950 1.00 90.75 84 ALA A N 1
ATOM 652 C CA . ALA A 1 84 ? 8.410 -18.702 -5.545 1.00 90.75 84 ALA A CA 1
ATOM 653 C C . ALA A 1 84 ? 9.578 -18.979 -4.578 1.00 90.75 84 ALA A C 1
ATOM 655 O O . ALA A 1 84 ? 9.568 -18.543 -3.419 1.00 90.75 84 ALA A O 1
ATOM 656 N N . GLU A 1 85 ? 10.609 -19.676 -5.047 1.00 91.50 85 GLU A N 1
ATOM 657 C CA . GLU A 1 85 ? 11.832 -19.995 -4.321 1.00 91.50 85 GLU A CA 1
ATOM 658 C C . GLU A 1 85 ? 12.844 -18.837 -4.348 1.00 91.50 85 GLU A C 1
ATOM 660 O O . GLU A 1 85 ? 13.786 -18.836 -3.556 1.00 91.50 85 GLU A O 1
ATOM 665 N N . GLY A 1 86 ? 12.606 -17.807 -5.163 1.00 92.69 86 GLY A N 1
ATOM 666 C CA . GLY A 1 86 ? 13.485 -16.652 -5.328 1.00 92.69 86 GLY A CA 1
ATOM 667 C C . GLY A 1 86 ? 14.616 -16.882 -6.334 1.00 92.69 86 GLY A C 1
ATOM 668 O O . GLY A 1 86 ? 15.562 -16.091 -6.368 1.00 92.69 86 GLY A O 1
ATOM 669 N N . ASN A 1 87 ? 14.545 -17.942 -7.144 1.00 95.25 87 ASN A N 1
ATOM 670 C CA . ASN A 1 87 ? 15.467 -18.143 -8.255 1.00 95.25 87 ASN A CA 1
ATOM 671 C C . ASN A 1 87 ? 15.132 -17.157 -9.377 1.00 95.25 87 ASN A C 1
ATOM 673 O O . ASN A 1 87 ? 13.970 -16.838 -9.614 1.00 95.25 87 ASN A O 1
ATOM 677 N N . LEU A 1 88 ? 16.163 -16.682 -10.068 1.00 95.81 88 LEU A N 1
ATOM 678 C CA . LEU A 1 88 ? 16.050 -15.719 -11.161 1.00 95.81 88 LEU A CA 1
ATOM 679 C C . LEU A 1 88 ? 16.157 -16.437 -12.516 1.00 95.81 88 LEU A C 1
ATOM 681 O O . LEU A 1 88 ? 16.857 -17.456 -12.597 1.00 95.81 88 LEU A O 1
ATOM 685 N N . PRO A 1 89 ? 15.565 -15.892 -13.594 1.00 94.50 89 PRO A N 1
ATOM 686 C CA . PRO A 1 89 ? 15.798 -16.403 -14.935 1.00 94.50 89 PRO A CA 1
ATOM 687 C C . PRO A 1 89 ? 17.279 -16.278 -15.304 1.00 94.50 89 PRO A C 1
ATOM 689 O O . PRO A 1 89 ? 17.978 -15.360 -14.870 1.00 94.50 89 PRO A O 1
ATOM 692 N N . ALA A 1 90 ? 17.762 -17.212 -16.117 1.00 88.69 90 ALA A N 1
ATOM 693 C CA . ALA A 1 90 ? 19.135 -17.247 -16.603 1.00 88.69 90 ALA A CA 1
ATOM 694 C C . ALA A 1 90 ? 19.192 -16.906 -18.095 1.00 88.69 90 ALA A C 1
ATOM 696 O O . ALA A 1 90 ? 18.272 -17.218 -18.851 1.00 88.69 90 ALA A O 1
ATOM 697 N N . SER A 1 91 ? 20.301 -16.314 -18.545 1.00 71.19 91 SER A N 1
ATOM 698 C CA . SER A 1 91 ? 20.541 -16.127 -19.981 1.00 71.19 91 SER A CA 1
ATOM 699 C C . SER A 1 91 ? 20.558 -17.472 -20.729 1.00 71.19 91 SER A C 1
ATOM 701 O O . SER A 1 91 ? 21.027 -18.484 -20.190 1.00 71.19 91 SER A O 1
ATOM 703 N N . ALA A 1 92 ? 20.098 -17.483 -21.985 1.00 63.12 92 ALA A N 1
ATOM 704 C CA . ALA A 1 92 ? 20.116 -18.668 -22.843 1.00 63.12 92 ALA A CA 1
ATOM 705 C C . ALA A 1 92 ? 21.509 -19.342 -22.848 1.00 63.12 92 ALA A C 1
ATOM 707 O O . ALA A 1 92 ? 22.534 -18.665 -22.940 1.00 63.12 92 ALA A O 1
ATOM 708 N N . ASN A 1 93 ? 21.529 -20.682 -22.772 1.00 59.12 93 ASN A N 1
ATOM 709 C CA . ASN A 1 93 ? 22.708 -21.562 -22.620 1.00 59.12 93 ASN A CA 1
ATOM 710 C C . ASN A 1 93 ? 23.294 -21.708 -21.198 1.00 59.12 93 ASN A C 1
ATOM 712 O O . ASN A 1 93 ? 24.498 -21.917 -21.053 1.00 59.12 93 ASN A O 1
ATOM 716 N N . GLY A 1 94 ? 22.465 -21.648 -20.149 1.00 59.12 94 GLY A N 1
ATOM 717 C CA . GLY A 1 94 ? 22.923 -21.866 -18.765 1.00 59.12 94 GLY A CA 1
ATOM 718 C C . GLY A 1 94 ? 23.792 -20.721 -18.237 1.00 59.12 94 GLY A C 1
ATOM 719 O O . GLY A 1 94 ? 24.730 -20.951 -17.475 1.00 59.12 94 GLY A O 1
ATOM 720 N N . GLY A 1 95 ? 23.517 -19.501 -18.713 1.00 72.69 95 GLY A N 1
ATOM 721 C CA . GLY A 1 95 ? 24.254 -18.294 -18.360 1.00 72.69 95 GLY A CA 1
ATOM 722 C C . GLY A 1 95 ? 23.903 -17.744 -16.976 1.00 72.69 95 GLY A C 1
ATOM 723 O O . GLY A 1 95 ? 23.146 -18.335 -16.211 1.00 72.69 95 GLY A O 1
ATOM 724 N N . ARG A 1 96 ? 24.482 -16.586 -16.650 1.00 85.25 96 ARG A N 1
ATOM 725 C CA . ARG A 1 96 ? 24.271 -15.900 -15.368 1.00 85.25 96 ARG A CA 1
ATOM 726 C C . ARG A 1 96 ? 22.788 -15.539 -15.161 1.00 85.25 96 ARG A C 1
ATOM 728 O O . ARG A 1 96 ? 22.094 -15.302 -16.153 1.00 85.25 96 ARG A O 1
ATOM 735 N N . PRO A 1 97 ? 22.316 -15.478 -13.902 1.00 93.12 97 PRO A N 1
ATOM 736 C CA . PRO A 1 97 ? 21.016 -14.902 -13.564 1.00 93.12 97 PRO A CA 1
ATOM 737 C C . PRO A 1 97 ? 20.877 -13.469 -14.084 1.00 93.12 97 PRO A C 1
ATOM 739 O O . PRO A 1 97 ? 21.851 -12.723 -13.992 1.00 93.12 97 PRO A O 1
ATOM 742 N N . ILE A 1 98 ? 19.706 -13.072 -14.584 1.00 94.38 98 ILE A N 1
ATOM 743 C CA . ILE A 1 98 ? 19.492 -11.763 -15.225 1.00 94.38 98 ILE A CA 1
ATOM 744 C C . ILE A 1 98 ? 18.417 -10.929 -14.523 1.00 94.38 98 ILE A C 1
ATOM 746 O O . ILE A 1 98 ? 17.413 -11.455 -14.048 1.00 94.38 98 ILE A O 1
ATOM 750 N N . VAL A 1 99 ? 18.632 -9.614 -14.489 1.00 97.44 99 VAL A N 1
ATOM 751 C CA . VAL A 1 99 ? 17.645 -8.599 -14.086 1.00 97.44 99 VAL A CA 1
ATOM 752 C C . VAL A 1 99 ? 17.677 -7.438 -15.077 1.00 97.44 99 VAL A C 1
ATOM 754 O O . VAL A 1 99 ? 18.717 -7.184 -15.683 1.00 97.44 99 VAL A O 1
ATOM 757 N N . TRP A 1 100 ? 16.566 -6.725 -15.256 1.00 98.56 100 TRP A N 1
ATOM 758 C CA . TRP A 1 100 ? 16.449 -5.683 -16.279 1.00 98.56 100 TRP A CA 1
ATOM 759 C C . TRP A 1 100 ? 16.455 -4.284 -15.673 1.00 98.56 100 TRP A C 1
ATOM 761 O O . TRP A 1 100 ? 15.769 -4.018 -14.688 1.00 98.56 100 TRP A O 1
ATOM 771 N N . GLN A 1 101 ? 17.197 -3.381 -16.312 1.00 98.69 101 GLN A N 1
ATOM 772 C CA . GLN A 1 101 ? 17.249 -1.959 -15.997 1.00 98.69 101 GLN A CA 1
ATOM 773 C C . GLN A 1 101 ? 16.923 -1.150 -17.253 1.00 98.69 101 GLN A C 1
ATOM 775 O O . GLN A 1 101 ? 17.756 -0.990 -18.141 1.00 98.69 101 GLN A O 1
ATOM 780 N N . PHE A 1 102 ? 15.700 -0.642 -17.344 1.00 98.88 102 PHE A N 1
ATOM 781 C CA . PHE A 1 102 ? 15.251 0.191 -18.454 1.00 98.88 102 PHE A CA 1
ATOM 782 C C . PHE A 1 102 ? 15.670 1.638 -18.227 1.00 98.88 102 PHE A C 1
ATOM 784 O O . PHE A 1 102 ? 15.389 2.206 -17.174 1.00 98.88 102 PHE A O 1
ATOM 791 N N . ASN A 1 103 ? 16.310 2.236 -19.229 1.00 98.81 103 ASN A N 1
ATOM 792 C CA . ASN A 1 103 ? 16.789 3.614 -19.195 1.00 98.81 103 ASN A CA 1
ATOM 793 C C . ASN A 1 103 ? 15.943 4.469 -20.142 1.00 98.81 103 ASN A C 1
ATOM 795 O O . ASN A 1 103 ? 15.996 4.243 -21.346 1.00 98.81 103 ASN A O 1
ATOM 799 N N . PHE A 1 104 ? 15.173 5.434 -19.640 1.00 98.69 104 PHE A N 1
ATOM 800 C CA . PHE A 1 104 ? 14.213 6.215 -20.438 1.00 98.69 104 PHE A CA 1
ATOM 801 C C . PHE A 1 104 ? 14.812 7.502 -21.012 1.00 98.69 104 PHE A C 1
ATOM 803 O O . PHE A 1 104 ? 15.775 8.042 -20.459 1.00 98.69 104 PHE A O 1
ATOM 810 N N . ARG A 1 105 ? 14.251 7.987 -22.130 1.00 98.12 105 ARG A N 1
ATOM 811 C CA . ARG A 1 105 ? 14.761 9.164 -22.866 1.00 98.12 105 ARG A CA 1
ATOM 812 C C . ARG A 1 105 ? 14.029 10.472 -22.582 1.00 98.12 105 ARG A C 1
ATOM 814 O O . ARG A 1 105 ? 14.494 11.522 -23.012 1.00 98.12 105 ARG A O 1
ATOM 821 N N . GLU A 1 106 ? 12.857 10.406 -21.957 1.00 97.19 106 GLU A N 1
ATOM 822 C CA . GLU A 1 106 ? 11.922 11.532 -21.873 1.00 97.19 106 GLU A CA 1
ATOM 823 C C . GLU A 1 106 ? 12.426 12.667 -20.985 1.00 97.19 106 GLU A C 1
ATOM 825 O O . GLU A 1 106 ? 12.064 13.812 -21.231 1.00 97.19 106 GLU A O 1
ATOM 830 N N . PHE A 1 107 ? 13.238 12.354 -19.973 1.00 96.81 107 PHE A N 1
ATOM 831 C CA . PHE A 1 107 ? 13.784 13.350 -19.061 1.00 96.81 107 PHE A CA 1
ATOM 832 C C . PHE A 1 107 ? 15.022 14.040 -19.657 1.00 96.81 107 PHE A C 1
ATOM 834 O O . PHE A 1 107 ? 16.043 13.398 -19.910 1.00 96.81 107 PHE A O 1
ATOM 841 N N . ASP A 1 108 ? 14.955 15.361 -19.818 1.00 95.56 108 ASP A N 1
ATOM 842 C CA . ASP A 1 108 ? 16.078 16.221 -20.196 1.00 95.56 108 ASP A CA 1
ATOM 843 C C . ASP A 1 108 ? 16.470 17.127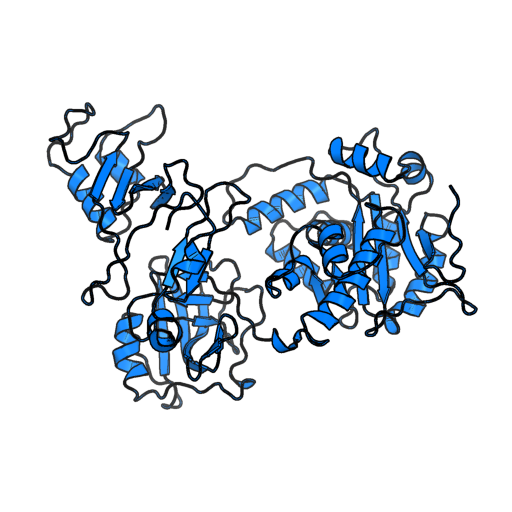 -19.021 1.00 95.56 108 ASP A C 1
ATOM 845 O O . ASP A 1 108 ? 15.775 18.087 -18.685 1.00 95.56 108 ASP A O 1
ATOM 849 N N . VAL A 1 109 ? 17.628 16.845 -18.420 1.00 94.62 109 VAL A N 1
ATOM 850 C CA . VAL A 1 109 ? 18.137 17.549 -17.231 1.00 94.62 109 VAL A CA 1
ATOM 851 C C . VAL A 1 109 ? 18.343 19.056 -17.437 1.00 94.62 109 VAL A C 1
ATOM 853 O O . VAL A 1 109 ? 18.335 19.804 -16.461 1.00 94.62 109 VAL A O 1
ATOM 856 N N . ASP A 1 110 ? 18.514 19.514 -18.682 1.00 93.31 110 ASP A N 1
ATOM 857 C CA . ASP A 1 110 ? 18.728 20.931 -18.997 1.00 93.31 110 ASP A CA 1
ATOM 858 C C . ASP A 1 110 ? 17.409 21.699 -19.198 1.00 93.31 110 ASP A C 1
ATOM 860 O O . ASP A 1 110 ? 17.402 22.933 -19.221 1.00 93.31 110 ASP A O 1
ATOM 864 N N . ARG A 1 111 ? 16.289 20.989 -19.391 1.00 93.88 111 ARG A N 1
ATOM 865 C CA . ARG A 1 111 ? 14.996 21.580 -19.778 1.00 93.88 111 ARG A CA 1
ATOM 866 C C . ARG A 1 111 ? 13.879 21.308 -18.784 1.00 93.88 111 ARG A C 1
ATOM 868 O O . ARG A 1 111 ? 13.005 22.161 -18.623 1.00 93.88 111 ARG A O 1
ATOM 875 N N . ASP A 1 112 ? 13.893 20.140 -18.159 1.00 93.69 112 ASP A N 1
ATOM 876 C CA . ASP A 1 112 ? 12.788 19.663 -17.349 1.00 93.69 112 ASP A CA 1
ATOM 877 C C . ASP A 1 112 ? 12.911 20.101 -15.893 1.00 93.69 112 ASP A C 1
ATOM 879 O O . ASP A 1 112 ? 13.993 20.240 -15.315 1.00 93.69 112 ASP A O 1
ATOM 883 N N . ILE A 1 113 ? 11.749 20.301 -15.275 1.00 91.88 113 ILE A N 1
ATOM 884 C CA . ILE A 1 113 ? 11.660 20.569 -13.844 1.00 91.88 113 ILE A CA 1
ATOM 885 C C . ILE A 1 113 ? 12.157 19.330 -13.098 1.00 91.88 113 ILE A C 1
ATOM 887 O O . ILE A 1 113 ? 11.821 18.201 -13.445 1.00 91.88 113 ILE A O 1
ATOM 891 N N . SER A 1 114 ? 12.950 19.540 -12.055 1.00 91.50 114 SER A N 1
ATOM 892 C CA . SER A 1 114 ? 13.477 18.466 -11.221 1.00 91.50 114 SER A CA 1
ATOM 893 C C . SER A 1 114 ? 13.806 18.972 -9.823 1.00 91.50 114 SER A C 1
ATOM 895 O O . SER A 1 114 ? 13.929 20.178 -9.594 1.00 91.50 114 SER A O 1
ATOM 897 N N . ASN A 1 115 ? 13.940 18.046 -8.877 1.00 89.31 115 ASN A N 1
ATOM 898 C CA . ASN A 1 115 ? 14.557 18.325 -7.592 1.00 89.31 115 ASN A CA 1
ATOM 899 C C . ASN A 1 115 ? 16.094 18.248 -7.740 1.00 89.31 115 ASN A C 1
ATOM 901 O O . ASN A 1 115 ? 16.604 17.165 -8.043 1.00 89.31 115 ASN A O 1
ATOM 905 N N . PRO A 1 116 ? 16.841 19.348 -7.512 1.00 87.75 116 PRO A N 1
ATOM 906 C CA . PRO A 1 116 ? 18.295 19.367 -7.687 1.00 87.75 116 PRO A CA 1
ATOM 907 C C . PRO A 1 116 ? 19.034 18.316 -6.851 1.00 87.75 116 PRO A C 1
ATOM 909 O O . PRO A 1 116 ? 19.958 17.685 -7.360 1.00 87.75 116 PRO A O 1
ATOM 912 N N . ASP A 1 117 ? 18.591 18.064 -5.614 1.00 87.88 117 ASP A N 1
ATOM 913 C CA . ASP A 1 117 ? 19.218 17.078 -4.727 1.00 87.88 117 ASP A CA 1
ATOM 914 C C . ASP A 1 117 ? 19.055 15.655 -5.276 1.00 87.88 117 ASP A C 1
ATOM 916 O O . ASP A 1 117 ? 19.978 14.843 -5.204 1.00 87.88 117 ASP A O 1
ATOM 920 N N . SER A 1 118 ? 17.893 15.358 -5.869 1.00 88.94 118 SER A N 1
ATOM 921 C CA . SER A 1 118 ? 17.640 14.074 -6.531 1.00 88.94 118 SER A CA 1
ATOM 922 C C . SER A 1 118 ? 18.526 13.900 -7.762 1.00 88.94 118 SER A C 1
ATOM 924 O O . SER A 1 118 ? 19.114 12.838 -7.940 1.00 88.94 118 SER A O 1
ATOM 926 N N . ILE A 1 119 ? 18.690 14.939 -8.586 1.00 94.12 119 ILE A N 1
ATOM 927 C CA . ILE A 1 119 ? 19.580 14.878 -9.756 1.00 94.12 119 ILE A CA 1
ATOM 928 C C . ILE A 1 119 ? 21.037 14.679 -9.335 1.00 94.12 119 ILE A C 1
ATOM 930 O O . ILE A 1 119 ? 21.741 13.860 -9.925 1.00 94.12 119 ILE A O 1
ATOM 934 N N . ASP A 1 120 ? 21.495 15.386 -8.305 1.00 91.56 120 ASP A N 1
ATOM 935 C CA . ASP A 1 120 ? 22.861 15.242 -7.806 1.00 91.56 120 ASP A CA 1
ATOM 936 C C . ASP A 1 120 ? 23.116 13.866 -7.185 1.00 91.56 120 ASP A C 1
ATOM 938 O O . ASP A 1 120 ? 24.215 13.326 -7.334 1.00 91.56 120 ASP A O 1
ATOM 942 N N . LEU A 1 121 ? 22.117 13.278 -6.520 1.00 87.38 121 LEU A N 1
ATOM 943 C CA . LEU A 1 121 ? 22.180 11.896 -6.051 1.00 87.38 121 LEU A CA 1
ATOM 944 C C . LEU A 1 121 ? 22.310 10.923 -7.230 1.00 87.38 121 LEU A C 1
ATOM 946 O O . LEU A 1 121 ? 23.241 10.125 -7.250 1.00 87.38 121 LEU A O 1
ATOM 950 N N . LEU A 1 122 ? 21.447 11.043 -8.242 1.00 91.56 122 LEU A N 1
ATOM 951 C CA . LEU A 1 122 ? 21.455 10.165 -9.416 1.00 91.56 122 LEU A CA 1
ATOM 952 C C . LEU A 1 122 ? 22.762 10.266 -10.217 1.00 91.56 122 LEU A C 1
ATOM 954 O O . LEU A 1 122 ? 23.299 9.249 -10.648 1.00 91.56 122 LEU A O 1
ATOM 958 N N . ARG A 1 123 ? 23.347 11.466 -10.352 1.00 94.06 123 ARG A N 1
ATOM 959 C CA . ARG A 1 123 ? 24.684 11.631 -10.959 1.00 94.06 123 ARG A CA 1
ATOM 960 C C . ARG A 1 123 ? 25.773 10.904 -10.172 1.00 94.06 123 ARG A C 1
ATOM 962 O O . ARG A 1 123 ? 26.667 10.319 -10.772 1.00 94.06 123 ARG A O 1
ATOM 969 N N . LYS A 1 124 ? 25.722 10.958 -8.835 1.00 93.81 124 LYS A N 1
ATOM 970 C CA . LYS A 1 124 ? 26.670 10.240 -7.962 1.00 93.81 124 LYS A CA 1
ATOM 971 C C . LYS A 1 124 ? 26.471 8.726 -8.007 1.00 93.81 124 LYS A C 1
ATOM 973 O O . LYS A 1 124 ? 27.409 8.000 -7.696 1.00 93.81 124 LYS A O 1
ATOM 978 N N . SER A 1 125 ? 25.285 8.283 -8.406 1.00 92.25 125 SER A N 1
ATOM 979 C CA . SER A 1 125 ? 24.939 6.887 -8.669 1.00 92.25 125 SER A CA 1
ATOM 980 C C . SER A 1 125 ? 25.124 6.492 -10.137 1.00 92.25 125 SER A C 1
ATOM 982 O O . SER A 1 125 ? 24.500 5.542 -10.594 1.00 92.25 125 SER A O 1
ATOM 984 N N . ASP A 1 126 ? 25.996 7.185 -10.876 1.00 94.31 126 ASP A N 1
ATOM 985 C CA . ASP A 1 126 ? 26.412 6.853 -12.246 1.00 94.31 126 ASP A CA 1
ATOM 986 C C . ASP A 1 126 ? 25.300 6.904 -13.318 1.00 94.31 126 ASP A C 1
ATOM 988 O O . ASP A 1 126 ? 25.413 6.260 -14.363 1.00 94.31 126 ASP A O 1
ATOM 992 N N . ILE A 1 127 ? 24.241 7.698 -13.113 1.00 95.44 127 ILE A N 1
ATOM 993 C CA . ILE A 1 127 ? 23.250 7.975 -14.166 1.00 95.44 127 ILE A CA 1
ATOM 994 C C . ILE A 1 127 ? 23.819 8.955 -15.199 1.00 95.44 127 ILE A C 1
ATOM 996 O O . ILE A 1 127 ? 24.104 10.120 -14.901 1.00 95.44 127 ILE A O 1
ATOM 1000 N N . ASP A 1 128 ? 23.924 8.496 -16.448 1.00 96.25 128 ASP A N 1
ATOM 1001 C CA . ASP A 1 128 ? 24.324 9.313 -17.596 1.00 96.25 128 ASP A CA 1
ATOM 1002 C C . ASP A 1 128 ? 23.098 9.904 -18.310 1.00 96.25 128 ASP A C 1
ATOM 1004 O O . ASP A 1 128 ? 22.595 9.374 -19.302 1.00 96.25 128 ASP A O 1
ATOM 1008 N N . PHE A 1 129 ? 22.656 11.067 -17.828 1.00 97.31 129 PHE A N 1
ATOM 1009 C CA . PHE A 1 129 ? 21.525 11.811 -18.393 1.00 97.31 129 PHE A CA 1
ATOM 1010 C C . PHE A 1 129 ? 21.666 12.129 -19.886 1.00 97.31 129 PHE A C 1
ATOM 1012 O O . PHE A 1 129 ? 20.666 12.204 -20.602 1.00 97.31 129 PHE A O 1
ATOM 1019 N N . LYS A 1 130 ? 22.897 12.307 -20.382 1.00 96.81 130 LYS A N 1
ATOM 1020 C CA . LYS A 1 130 ? 23.118 12.553 -21.807 1.00 96.81 130 LYS A CA 1
ATOM 1021 C C . LYS A 1 130 ? 22.826 11.283 -22.602 1.00 96.81 130 LYS A C 1
ATOM 1023 O O . LYS A 1 130 ? 22.117 11.341 -23.607 1.00 96.81 130 LYS A O 1
ATOM 1028 N N . ARG A 1 131 ? 23.323 10.139 -22.129 1.00 97.94 131 ARG A N 1
ATOM 1029 C CA . ARG A 1 131 ? 23.052 8.836 -22.742 1.00 97.94 131 ARG A CA 1
ATOM 1030 C C . ARG A 1 131 ? 21.570 8.471 -22.680 1.00 97.94 131 ARG A C 1
ATOM 1032 O O . ARG A 1 131 ? 21.052 7.980 -23.679 1.00 97.94 131 ARG A O 1
ATOM 1039 N N . ASN A 1 132 ? 20.877 8.761 -21.575 1.00 97.94 132 ASN A N 1
ATOM 1040 C CA . ASN A 1 132 ? 19.416 8.647 -21.483 1.00 97.94 132 ASN A CA 1
ATOM 1041 C C . ASN A 1 132 ? 18.729 9.396 -22.629 1.00 97.94 132 ASN A C 1
ATOM 1043 O O . ASN A 1 132 ? 17.974 8.792 -23.386 1.00 97.94 132 ASN A O 1
ATOM 1047 N N . ARG A 1 133 ? 19.055 10.675 -22.834 1.00 96.88 133 ARG A N 1
ATOM 1048 C CA . ARG A 1 133 ? 18.441 11.473 -23.904 1.00 96.88 133 ARG A CA 1
ATOM 1049 C C . ARG A 1 133 ? 18.741 10.941 -25.311 1.00 96.88 133 ARG A C 1
ATOM 1051 O O . ARG A 1 133 ? 17.877 10.987 -26.182 1.00 96.88 133 ARG A O 1
ATOM 1058 N N . GLU A 1 134 ? 19.966 10.479 -25.558 1.00 97.06 134 GLU A N 1
ATOM 1059 C CA . GLU A 1 134 ? 20.426 10.074 -26.898 1.00 97.06 134 GLU A CA 1
ATOM 1060 C C . GLU A 1 134 ? 20.031 8.635 -27.272 1.00 97.06 134 GLU A C 1
ATOM 1062 O O . GLU A 1 134 ? 19.745 8.359 -28.439 1.00 97.06 134 GLU A O 1
ATOM 1067 N N . HIS A 1 135 ? 19.994 7.724 -26.297 1.00 98.19 135 HIS A N 1
ATOM 1068 C CA . HIS A 1 135 ? 19.857 6.280 -26.521 1.00 98.19 135 HIS A CA 1
ATOM 1069 C C . HIS A 1 135 ? 18.769 5.610 -25.673 1.00 98.19 135 HIS A C 1
ATOM 1071 O O . HIS A 1 135 ? 18.530 4.410 -25.826 1.00 98.19 135 HIS A O 1
ATOM 1077 N N . GLY A 1 136 ? 18.109 6.350 -24.783 1.00 98.56 136 GLY A N 1
ATOM 1078 C CA . GLY A 1 136 ? 17.091 5.818 -23.885 1.00 98.56 136 GLY A CA 1
ATOM 1079 C C . GLY A 1 136 ? 15.896 5.214 -24.617 1.00 98.56 136 GLY A C 1
ATOM 1080 O O . GLY A 1 136 ? 15.588 5.530 -25.766 1.00 98.56 136 GLY A O 1
ATOM 1081 N N . VAL A 1 137 ? 15.197 4.329 -23.935 1.00 98.75 137 VAL A N 1
ATOM 1082 C CA . VAL A 1 137 ? 13.917 3.747 -24.318 1.00 98.75 137 VAL A CA 1
ATOM 1083 C C . VAL A 1 137 ? 12.863 4.846 -24.459 1.00 98.75 137 VAL A C 1
ATOM 1085 O O . VAL A 1 137 ? 12.800 5.755 -23.637 1.00 98.75 137 VAL A O 1
ATOM 1088 N N . ASP A 1 138 ? 12.051 4.766 -25.516 1.00 98.56 138 ASP A N 1
ATOM 1089 C CA . ASP A 1 138 ? 10.829 5.568 -25.645 1.00 98.56 138 ASP A CA 1
ATOM 1090 C C . ASP A 1 138 ? 9.735 4.955 -24.761 1.00 98.56 138 ASP A C 1
ATOM 1092 O O . ASP A 1 138 ? 9.413 3.769 -24.892 1.00 98.56 138 ASP A O 1
ATOM 1096 N N . ALA A 1 139 ? 9.171 5.747 -23.853 1.00 98.12 139 ALA A N 1
ATOM 1097 C CA . ALA A 1 139 ? 8.205 5.291 -22.863 1.00 98.12 139 ALA A CA 1
ATOM 1098 C C . ALA A 1 139 ? 6.913 4.757 -23.497 1.00 98.12 139 ALA A C 1
ATOM 1100 O O . ALA A 1 139 ? 6.327 3.814 -22.966 1.00 98.12 139 ALA A O 1
ATOM 1101 N N . ASN A 1 140 ? 6.478 5.291 -24.644 1.00 97.69 140 ASN A N 1
ATOM 1102 C CA . ASN A 1 140 ? 5.289 4.777 -25.329 1.00 97.69 140 ASN A CA 1
ATOM 1103 C C . ASN A 1 140 ? 5.575 3.419 -25.977 1.00 97.69 140 ASN A C 1
ATOM 1105 O O . ASN A 1 140 ? 4.749 2.511 -25.882 1.00 97.69 140 ASN A O 1
ATOM 1109 N N . ARG A 1 141 ? 6.757 3.246 -26.584 1.00 98.44 141 ARG A N 1
ATOM 1110 C CA . ARG A 1 141 ? 7.174 1.944 -27.122 1.00 98.44 141 ARG A CA 1
ATOM 1111 C C . ARG A 1 141 ? 7.324 0.906 -26.014 1.00 98.44 141 ARG A C 1
ATOM 1113 O O . ARG A 1 141 ? 6.891 -0.230 -26.182 1.00 98.44 141 ARG A O 1
ATOM 1120 N N . PHE A 1 142 ? 7.889 1.297 -24.874 1.00 98.75 142 PHE A N 1
ATOM 1121 C CA . PHE A 1 142 ? 7.929 0.456 -23.680 1.00 98.75 142 PHE A CA 1
ATOM 1122 C C . PHE A 1 142 ? 6.522 0.059 -23.215 1.00 98.75 142 PHE A C 1
ATOM 1124 O O . PHE A 1 142 ? 6.278 -1.122 -22.979 1.00 98.75 142 PHE A O 1
ATOM 1131 N N . ALA A 1 143 ? 5.591 1.016 -23.121 1.00 98.50 143 ALA A N 1
ATOM 1132 C CA . ALA A 1 143 ? 4.215 0.763 -22.696 1.00 98.50 143 ALA A CA 1
ATOM 1133 C C . ALA A 1 143 ? 3.515 -0.267 -23.590 1.00 98.50 143 ALA A C 1
ATOM 1135 O O . ALA A 1 143 ? 2.878 -1.186 -23.082 1.00 98.50 143 ALA A O 1
ATOM 1136 N N . GLU A 1 144 ? 3.664 -0.139 -24.911 1.00 98.31 144 GLU A N 1
ATOM 1137 C CA . GLU A 1 144 ? 3.105 -1.078 -25.887 1.00 98.31 144 GLU A CA 1
ATOM 1138 C C . GLU A 1 144 ? 3.629 -2.503 -25.666 1.00 98.31 144 GLU A C 1
ATOM 1140 O O . GLU A 1 144 ? 2.848 -3.455 -25.605 1.00 98.31 144 GLU A O 1
ATOM 1145 N N . LEU A 1 145 ? 4.948 -2.647 -25.501 1.00 98.62 145 LEU A N 1
ATOM 1146 C CA . LEU A 1 145 ? 5.583 -3.945 -25.287 1.00 98.62 145 LEU A CA 1
ATOM 1147 C C . LEU A 1 145 ? 5.196 -4.550 -23.933 1.00 98.62 145 LEU A C 1
ATOM 1149 O O . LEU A 1 145 ? 4.869 -5.735 -23.876 1.00 98.62 145 LEU A O 1
ATOM 1153 N N . LEU A 1 146 ? 5.163 -3.748 -22.863 1.00 98.50 146 LEU A N 1
ATOM 1154 C CA . LEU A 1 146 ? 4.767 -4.212 -21.533 1.00 98.50 146 LEU A CA 1
ATOM 1155 C C . LEU A 1 146 ? 3.298 -4.648 -21.510 1.00 98.50 146 LEU A C 1
ATOM 1157 O O . LEU A 1 146 ? 2.992 -5.701 -20.953 1.00 98.50 146 LEU A O 1
ATOM 1161 N N . MET A 1 147 ? 2.404 -3.916 -22.178 1.00 97.62 147 MET A N 1
ATOM 1162 C CA . MET A 1 147 ? 0.985 -4.273 -22.285 1.00 97.62 147 MET A CA 1
ATOM 1163 C C . MET A 1 147 ? 0.769 -5.642 -22.949 1.00 97.62 147 MET A C 1
ATOM 1165 O O . MET A 1 147 ? -0.135 -6.379 -22.569 1.00 97.62 147 MET A O 1
ATOM 1169 N N . ALA A 1 148 ? 1.609 -5.996 -23.926 1.00 95.81 148 ALA A N 1
ATOM 1170 C CA . ALA A 1 148 ? 1.539 -7.262 -24.657 1.00 95.81 148 ALA A CA 1
ATOM 1171 C C . ALA A 1 148 ? 2.448 -8.367 -24.080 1.00 95.81 148 ALA A C 1
ATOM 1173 O O . ALA A 1 148 ? 2.597 -9.422 -24.699 1.00 95.81 148 ALA A O 1
ATOM 1174 N N . SER A 1 149 ? 3.087 -8.128 -22.930 1.00 97.50 149 SER A N 1
ATOM 1175 C CA . SER A 1 149 ? 4.114 -9.027 -22.385 1.00 97.50 149 SER A CA 1
ATOM 1176 C C . SER A 1 149 ? 3.586 -10.131 -21.467 1.00 97.50 149 SER A C 1
ATOM 1178 O O . SER A 1 149 ? 4.307 -11.087 -21.218 1.00 97.50 149 SER A O 1
ATOM 1180 N N . GLY A 1 150 ? 2.366 -9.987 -20.937 1.00 96.50 150 GLY A N 1
ATOM 1181 C CA . GLY A 1 150 ? 1.833 -10.843 -19.867 1.00 96.50 150 GLY A CA 1
ATOM 1182 C C . GLY A 1 150 ? 2.213 -10.403 -18.445 1.00 96.50 150 GLY A C 1
ATOM 1183 O O . GLY A 1 150 ? 1.735 -10.999 -17.486 1.00 96.50 150 GLY A O 1
ATOM 1184 N N . VAL A 1 151 ? 3.024 -9.348 -18.289 1.00 98.19 151 VAL A N 1
ATOM 1185 C CA . VAL A 1 151 ? 3.495 -8.841 -16.981 1.00 98.19 151 VAL A CA 1
ATOM 1186 C C . VAL A 1 151 ? 2.439 -8.002 -16.242 1.00 98.19 151 VAL A C 1
ATOM 1188 O O . VAL A 1 151 ? 2.385 -7.990 -15.013 1.00 98.19 151 VAL A O 1
ATOM 1191 N N . VAL A 1 152 ? 1.585 -7.289 -16.978 1.00 97.94 152 VAL A N 1
ATOM 1192 C CA . VAL A 1 152 ? 0.483 -6.468 -16.441 1.00 97.94 152 VAL A CA 1
ATOM 1193 C C . VAL A 1 152 ? -0.862 -7.049 -16.863 1.00 97.94 152 VAL A C 1
ATOM 1195 O O . VAL A 1 152 ? -0.920 -7.822 -17.816 1.00 97.94 152 VAL A O 1
ATOM 1198 N N . LEU A 1 153 ? -1.945 -6.658 -16.180 1.00 94.94 153 LEU A N 1
ATOM 1199 C CA . LEU A 1 153 ? -3.301 -7.180 -16.431 1.00 94.94 153 LEU A CA 1
ATOM 1200 C C . LEU A 1 153 ? -3.382 -8.717 -16.285 1.00 94.94 153 LEU A C 1
ATOM 1202 O O . LEU A 1 153 ? -4.187 -9.368 -16.951 1.00 94.94 153 LEU A O 1
ATOM 1206 N N . ASN A 1 154 ? -2.528 -9.296 -15.435 1.00 92.06 154 ASN A N 1
ATOM 1207 C CA . ASN A 1 154 ? -2.391 -10.736 -15.245 1.00 92.06 154 ASN A CA 1
ATOM 1208 C C . ASN A 1 154 ? -2.425 -11.091 -13.753 1.00 92.06 154 ASN A C 1
ATOM 1210 O O . ASN A 1 154 ? -1.511 -10.747 -13.006 1.00 92.06 154 ASN A O 1
ATOM 1214 N N . ASP A 1 155 ? -3.460 -11.822 -13.336 1.00 91.25 155 ASP A N 1
ATOM 1215 C CA . ASP A 1 155 ? -3.675 -12.244 -11.943 1.00 91.25 155 ASP A CA 1
ATOM 1216 C C . ASP A 1 155 ? -2.648 -13.281 -11.452 1.00 91.25 155 ASP A C 1
ATOM 1218 O O . ASP A 1 155 ? -2.538 -13.531 -10.250 1.00 91.25 155 ASP A O 1
ATOM 1222 N N . SER A 1 156 ? -1.885 -13.889 -12.367 1.00 93.56 156 SER A N 1
ATOM 1223 C CA . SER A 1 156 ? -0.820 -14.844 -12.030 1.00 93.56 156 SER A CA 1
ATOM 1224 C C . SER A 1 156 ? 0.466 -14.149 -11.579 1.00 93.56 156 SER A C 1
ATOM 1226 O O . SER A 1 156 ? 1.265 -14.756 -10.859 1.00 93.56 156 SER A O 1
ATOM 1228 N N . VAL A 1 157 ? 0.653 -12.882 -11.969 1.00 95.56 157 VAL A N 1
ATOM 1229 C CA . VAL A 1 157 ? 1.837 -12.082 -11.643 1.00 95.56 157 VAL A CA 1
ATOM 1230 C C . VAL A 1 157 ? 1.678 -11.437 -10.270 1.00 95.56 157 VAL A C 1
ATOM 1232 O O . VAL A 1 157 ? 0.648 -10.845 -9.949 1.00 95.56 157 VAL A O 1
ATOM 1235 N N . ARG A 1 158 ? 2.733 -11.524 -9.457 1.00 95.31 158 ARG A N 1
ATOM 1236 C CA . ARG A 1 158 ? 2.803 -10.955 -8.107 1.00 95.31 158 ARG A CA 1
ATOM 1237 C C . ARG A 1 158 ? 3.840 -9.847 -8.079 1.00 95.31 158 ARG A C 1
ATOM 1239 O O . ARG A 1 158 ? 5.038 -10.111 -8.146 1.00 95.31 158 ARG A O 1
ATOM 1246 N N . TRP A 1 159 ? 3.382 -8.611 -7.953 1.00 97.81 159 TRP A N 1
ATOM 1247 C CA . TRP A 1 159 ? 4.261 -7.452 -7.873 1.00 97.81 159 TRP A CA 1
ATOM 1248 C C . TRP A 1 159 ? 4.850 -7.316 -6.475 1.00 97.81 159 TRP A C 1
ATOM 1250 O O . TRP A 1 159 ? 4.122 -7.383 -5.487 1.00 97.81 159 TRP A O 1
ATOM 1260 N N . VAL A 1 160 ? 6.159 -7.102 -6.389 1.00 97.50 160 VAL A N 1
ATOM 1261 C CA . VAL A 1 160 ? 6.887 -6.922 -5.129 1.00 97.50 160 VAL A CA 1
ATOM 1262 C C . VAL A 1 160 ? 7.586 -5.571 -5.154 1.00 97.50 160 VAL A C 1
ATOM 1264 O O . VAL A 1 160 ? 8.354 -5.270 -6.060 1.00 97.50 160 VAL A O 1
ATOM 1267 N N . THR A 1 161 ? 7.326 -4.725 -4.171 1.00 96.31 161 THR A N 1
ATOM 1268 C CA . THR A 1 161 ? 7.796 -3.339 -4.202 1.00 96.31 161 THR A CA 1
ATOM 1269 C C . THR A 1 161 ? 8.196 -2.849 -2.814 1.00 96.31 161 THR A C 1
ATOM 1271 O O . THR A 1 161 ? 7.976 -3.527 -1.806 1.00 96.31 161 THR A O 1
ATOM 1274 N N . PHE A 1 162 ? 8.785 -1.656 -2.733 1.00 93.00 162 PHE A N 1
ATOM 1275 C CA . PHE A 1 162 ? 9.107 -1.009 -1.466 1.00 93.00 162 PHE A CA 1
ATOM 1276 C C . PHE A 1 162 ? 8.653 0.452 -1.484 1.00 93.00 162 PHE A C 1
ATOM 1278 O O . PHE A 1 162 ? 9.249 1.279 -2.158 1.00 93.00 162 PHE A O 1
ATOM 1285 N N . HIS A 1 163 ? 7.637 0.798 -0.688 1.00 86.19 163 HIS A N 1
ATOM 1286 C CA . HIS A 1 163 ? 7.132 2.172 -0.569 1.00 86.19 163 HIS A CA 1
ATOM 1287 C C . HIS A 1 163 ? 6.684 2.783 -1.915 1.00 86.19 163 HIS A C 1
ATOM 1289 O O . HIS A 1 163 ? 7.016 3.912 -2.275 1.00 86.19 163 HIS A O 1
ATOM 1295 N N . CYS A 1 164 ? 5.856 2.028 -2.628 1.00 91.06 164 CYS A N 1
ATOM 1296 C CA . CYS A 1 164 ? 5.779 2.039 -4.089 1.00 91.06 164 CYS A CA 1
ATOM 1297 C C . CYS A 1 164 ? 4.842 3.053 -4.750 1.00 91.06 164 CYS A C 1
ATOM 1299 O O . CYS A 1 164 ? 4.473 2.918 -5.920 1.00 91.06 164 CYS A O 1
ATOM 1301 N N . ALA A 1 165 ? 4.373 4.045 -3.992 1.00 90.12 165 ALA A N 1
ATOM 1302 C CA . ALA A 1 165 ? 3.293 4.910 -4.450 1.00 90.12 165 ALA A CA 1
ATOM 1303 C C . ALA A 1 165 ? 3.660 5.628 -5.763 1.00 90.12 165 ALA A C 1
ATOM 1305 O O . ALA A 1 165 ? 2.870 5.619 -6.708 1.00 90.12 165 ALA A O 1
ATOM 1306 N N . TYR A 1 166 ? 4.862 6.209 -5.832 1.00 96.06 166 TYR A N 1
ATOM 1307 C CA . TYR A 1 166 ? 5.350 6.902 -7.028 1.00 96.06 166 TYR A CA 1
ATOM 1308 C C . TYR A 1 166 ? 5.677 5.940 -8.170 1.00 96.06 166 TYR A C 1
ATOM 1310 O O . TYR A 1 166 ? 5.340 6.255 -9.310 1.00 96.06 166 TYR A O 1
ATOM 1318 N N . ASP A 1 167 ? 6.246 4.771 -7.876 1.00 97.38 167 ASP A N 1
ATOM 1319 C CA . ASP A 1 167 ? 6.648 3.794 -8.893 1.00 97.38 167 ASP A CA 1
ATOM 1320 C C . ASP A 1 167 ? 5.449 3.326 -9.722 1.00 97.38 167 ASP A C 1
ATOM 1322 O O . ASP A 1 167 ? 5.436 3.418 -10.953 1.00 97.38 167 ASP A O 1
ATOM 1326 N N . PHE A 1 168 ? 4.372 2.931 -9.035 1.00 97.94 168 PHE A N 1
ATOM 1327 C CA . PHE A 1 168 ? 3.110 2.593 -9.687 1.00 97.94 168 PHE A CA 1
ATOM 1328 C C . PHE A 1 168 ? 2.455 3.797 -10.364 1.00 97.94 168 PHE A C 1
ATOM 1330 O O . PHE A 1 168 ? 1.814 3.638 -11.403 1.00 97.94 168 PHE A O 1
ATOM 1337 N N . GLY A 1 169 ? 2.637 5.002 -9.820 1.00 97.88 169 GLY A N 1
ATOM 1338 C CA . GLY A 1 169 ? 2.196 6.236 -10.460 1.00 97.88 169 GLY A CA 1
ATOM 1339 C C . GLY A 1 169 ? 2.826 6.411 -11.843 1.00 97.88 169 GLY A C 1
ATOM 1340 O O . GLY A 1 169 ? 2.108 6.619 -12.823 1.00 97.88 169 GLY A O 1
ATOM 1341 N N . TYR A 1 170 ? 4.151 6.294 -11.946 1.00 98.62 170 TYR A N 1
ATOM 1342 C CA . TYR A 1 170 ? 4.860 6.415 -13.221 1.00 98.62 170 TYR A CA 1
ATOM 1343 C C . TYR A 1 170 ? 4.498 5.297 -14.194 1.00 98.62 170 TYR A C 1
ATOM 1345 O O . TYR A 1 170 ? 4.179 5.582 -15.349 1.00 98.62 170 TYR A O 1
ATOM 1353 N N . LEU A 1 171 ? 4.479 4.044 -13.735 1.00 98.19 171 LEU A N 1
ATOM 1354 C CA . LEU A 1 171 ? 4.078 2.908 -14.566 1.00 98.19 171 LEU A CA 1
ATOM 1355 C C . LEU A 1 171 ? 2.653 3.069 -15.099 1.00 98.19 171 LEU A C 1
ATOM 1357 O O . LEU A 1 171 ? 2.426 2.870 -16.289 1.00 98.19 171 LEU A O 1
ATOM 1361 N N . LEU A 1 172 ? 1.699 3.495 -14.265 1.00 98.44 172 LEU A N 1
ATOM 1362 C CA . LEU A 1 172 ? 0.327 3.724 -14.710 1.00 98.44 172 LEU A CA 1
ATOM 1363 C C . LEU A 1 172 ? 0.233 4.894 -15.701 1.00 98.44 172 LEU A C 1
ATOM 1365 O O . LEU A 1 172 ? -0.476 4.781 -16.703 1.00 98.44 172 LEU A O 1
ATOM 1369 N N . LYS A 1 173 ? 0.957 5.999 -15.468 1.00 98.56 173 LYS A N 1
ATOM 1370 C CA . LYS A 1 173 ? 1.050 7.127 -16.417 1.00 98.56 173 LYS A CA 1
ATOM 1371 C C . LYS A 1 173 ? 1.556 6.656 -17.783 1.00 98.56 173 LYS A C 1
ATOM 1373 O O . LYS A 1 173 ? 0.970 7.008 -18.806 1.00 98.56 173 LYS A O 1
ATOM 1378 N N . ILE A 1 174 ? 2.614 5.847 -17.792 1.00 98.25 174 ILE A N 1
ATOM 1379 C CA . ILE A 1 174 ? 3.225 5.299 -19.008 1.00 98.25 174 ILE A CA 1
ATOM 1380 C C . ILE A 1 174 ? 2.258 4.338 -19.713 1.00 98.25 174 ILE A C 1
ATOM 1382 O O . ILE A 1 174 ? 1.957 4.534 -20.886 1.00 98.25 174 ILE A O 1
ATOM 1386 N N . LEU A 1 175 ? 1.698 3.359 -18.997 1.00 98.12 175 LEU A N 1
ATOM 1387 C CA . LEU A 1 175 ? 0.804 2.333 -19.553 1.00 98.12 175 LEU A CA 1
ATOM 1388 C C . LEU A 1 175 ? -0.513 2.894 -20.094 1.00 98.12 175 LEU A C 1
ATOM 1390 O O . LEU A 1 175 ? -1.065 2.369 -21.058 1.00 98.12 175 LEU A O 1
ATOM 1394 N N . THR A 1 176 ? -1.037 3.951 -19.474 1.00 97.31 176 THR A N 1
ATOM 1395 C CA . THR A 1 176 ? -2.279 4.594 -19.928 1.00 97.31 176 THR A CA 1
ATOM 1396 C C . THR A 1 176 ? -2.041 5.678 -20.975 1.00 97.31 176 THR A C 1
ATOM 1398 O O . THR A 1 176 ? -3.013 6.161 -21.561 1.00 97.31 176 THR A O 1
ATOM 1401 N N . CYS A 1 177 ? -0.783 6.081 -21.192 1.00 95.81 177 CYS A N 1
ATOM 1402 C CA . CYS A 1 177 ? -0.386 7.246 -21.988 1.00 95.81 177 CYS A CA 1
ATOM 1403 C C . CYS A 1 177 ? -1.201 8.508 -21.634 1.00 95.81 177 CYS A C 1
ATOM 1405 O O . CYS A 1 177 ? -1.542 9.321 -22.498 1.00 95.81 177 CYS A O 1
ATOM 1407 N N . ARG A 1 178 ? -1.589 8.648 -20.362 1.00 95.94 178 ARG A N 1
ATOM 1408 C CA . ARG A 1 178 ? -2.483 9.698 -19.861 1.00 95.94 178 ARG A CA 1
ATOM 1409 C C . ARG A 1 178 ? -1.973 10.232 -18.531 1.00 95.94 178 ARG A C 1
ATOM 1411 O O . ARG A 1 178 ? -1.189 9.595 -17.835 1.00 95.94 178 ARG A O 1
ATOM 1418 N N . ARG A 1 179 ? -2.467 11.417 -18.174 1.00 97.75 179 ARG A N 1
ATOM 1419 C CA . ARG A 1 179 ? -2.349 11.926 -16.806 1.00 97.75 179 ARG A CA 1
ATOM 1420 C C . ARG A 1 179 ? -3.059 10.991 -15.834 1.00 97.75 179 ARG A C 1
ATOM 1422 O O . ARG A 1 179 ? -4.060 10.365 -16.199 1.00 97.75 179 ARG A O 1
ATOM 1429 N N . LEU A 1 180 ? -2.562 10.939 -14.605 1.00 98.19 180 LEU A N 1
ATOM 1430 C CA . LEU A 1 180 ? -3.183 10.158 -13.548 1.00 98.19 180 LEU A CA 1
ATOM 1431 C C . LEU A 1 180 ? -4.615 10.658 -13.261 1.00 98.19 180 LEU A C 1
ATOM 1433 O O . LEU A 1 180 ? -4.909 11.844 -13.468 1.00 98.19 180 LEU A O 1
ATOM 1437 N N . PRO A 1 181 ? -5.520 9.768 -12.802 1.00 97.56 181 PRO A N 1
ATOM 1438 C CA . PRO A 1 181 ? -6.912 10.117 -12.521 1.00 97.56 181 PRO A CA 1
ATOM 1439 C C . PRO A 1 181 ? -7.084 11.330 -11.606 1.00 97.56 181 PRO A C 1
ATOM 1441 O O . PRO A 1 181 ? -6.206 11.700 -10.840 1.00 97.56 181 PRO A O 1
ATOM 1444 N N . GLU A 1 182 ? -8.250 11.973 -11.653 1.00 93.50 182 GLU A N 1
ATOM 1445 C CA . GLU A 1 182 ? -8.468 13.142 -10.795 1.00 93.50 182 GLU A CA 1
ATOM 1446 C C . GLU A 1 182 ? -8.639 12.784 -9.319 1.00 93.50 182 GLU A C 1
ATOM 1448 O O . GLU A 1 182 ? -8.277 13.571 -8.444 1.00 93.50 182 GLU A O 1
ATOM 1453 N N . THR A 1 183 ? -9.179 11.592 -9.064 1.00 88.31 183 THR A N 1
ATOM 1454 C CA . THR A 1 183 ? -9.540 11.092 -7.741 1.00 88.31 183 THR A CA 1
ATOM 1455 C C . THR A 1 183 ? -8.671 9.902 -7.349 1.00 88.31 183 THR A C 1
ATOM 1457 O O . THR A 1 183 ? -8.314 9.059 -8.181 1.00 88.31 183 THR A O 1
ATOM 1460 N N . ARG A 1 184 ? -8.380 9.789 -6.048 1.00 87.94 184 ARG A N 1
ATOM 1461 C CA . ARG A 1 184 ? -7.631 8.657 -5.485 1.00 87.94 184 ARG A CA 1
ATOM 1462 C C . ARG A 1 184 ? -8.359 7.333 -5.723 1.00 87.94 184 ARG A C 1
ATOM 1464 O O . ARG A 1 184 ? -7.719 6.303 -5.928 1.00 87.94 184 ARG A O 1
ATOM 1471 N N . GLU A 1 185 ? -9.689 7.345 -5.730 1.00 83.94 185 GLU A N 1
ATOM 1472 C CA . GLU A 1 185 ? -10.521 6.175 -6.014 1.00 83.94 185 GLU A CA 1
ATOM 1473 C C . GLU A 1 185 ? -10.313 5.676 -7.445 1.00 83.94 185 GLU A C 1
ATOM 1475 O O . GLU A 1 185 ? -10.079 4.483 -7.629 1.00 83.94 185 GLU A O 1
ATOM 1480 N N . GLY A 1 186 ? -10.340 6.577 -8.435 1.00 87.25 186 GLY A N 1
ATOM 1481 C CA . GLY A 1 186 ? -10.110 6.216 -9.835 1.00 87.25 186 GLY A CA 1
ATOM 1482 C C . GLY A 1 186 ? -8.693 5.695 -10.068 1.00 87.25 186 GLY A C 1
ATOM 1483 O O . GLY A 1 186 ? -8.500 4.711 -10.777 1.00 87.25 186 GLY A O 1
ATOM 1484 N N . TYR A 1 187 ? -7.700 6.292 -9.403 1.00 91.88 187 TYR A N 1
ATOM 1485 C CA . TYR A 1 187 ? -6.330 5.772 -9.403 1.00 91.88 187 TYR A CA 1
ATOM 1486 C C . TYR A 1 187 ? -6.249 4.361 -8.833 1.00 91.88 187 TYR A C 1
ATOM 1488 O O . TYR A 1 187 ? -5.697 3.467 -9.464 1.00 91.88 187 TYR A O 1
ATOM 1496 N N . SER A 1 188 ? -6.859 4.140 -7.670 1.00 84.19 188 SER A N 1
ATOM 1497 C CA . SER A 1 188 ? -6.826 2.841 -6.997 1.00 84.19 188 SER A CA 1
ATOM 1498 C C . SER A 1 188 ? -7.553 1.747 -7.791 1.00 84.19 188 SER A C 1
ATOM 1500 O O . SER A 1 188 ? -7.222 0.572 -7.659 1.00 84.19 188 SER A O 1
ATOM 1502 N N . GLU A 1 189 ? -8.572 2.101 -8.577 1.00 84.50 189 GLU A N 1
ATOM 1503 C CA . GLU A 1 189 ? -9.278 1.178 -9.474 1.00 84.50 189 GLU A CA 1
ATOM 1504 C C . GLU A 1 189 ? -8.386 0.740 -10.640 1.00 84.50 189 GLU A C 1
ATOM 1506 O O . GLU A 1 189 ? -8.258 -0.457 -10.906 1.00 84.50 189 GLU A O 1
ATOM 1511 N N . LEU A 1 190 ? -7.691 1.688 -11.272 1.00 92.69 190 LEU A N 1
ATOM 1512 C CA . LEU A 1 190 ? -6.737 1.371 -12.332 1.00 92.69 190 LEU A CA 1
ATOM 1513 C C . LEU A 1 190 ? -5.545 0.571 -11.806 1.00 92.69 190 LEU A C 1
ATOM 1515 O O . LEU A 1 190 ? -5.195 -0.436 -12.410 1.00 92.69 190 LEU A O 1
ATOM 1519 N N . ILE A 1 191 ? -4.971 0.946 -10.659 1.00 93.75 191 ILE A N 1
ATOM 1520 C CA . ILE A 1 191 ? -3.870 0.187 -10.051 1.00 93.75 191 ILE A CA 1
ATOM 1521 C C . ILE A 1 191 ? -4.258 -1.277 -9.832 1.00 93.75 191 ILE A C 1
ATOM 1523 O O . ILE A 1 191 ? -3.525 -2.156 -10.263 1.00 93.75 191 ILE A O 1
ATOM 1527 N N . ARG A 1 192 ? -5.442 -1.557 -9.270 1.00 88.62 192 ARG A N 1
ATOM 1528 C CA . ARG A 1 192 ? -5.917 -2.942 -9.084 1.00 88.62 192 ARG A CA 1
ATOM 1529 C C . ARG A 1 192 ? -6.208 -3.677 -10.390 1.00 88.62 192 ARG A C 1
ATOM 1531 O O . ARG A 1 192 ? -6.189 -4.898 -10.404 1.00 88.62 192 ARG A O 1
ATOM 1538 N N . THR A 1 193 ? -6.508 -2.949 -11.460 1.00 87.88 193 THR A N 1
ATOM 1539 C CA . THR A 1 193 ? -6.748 -3.549 -12.777 1.00 87.88 193 THR A CA 1
ATOM 1540 C C . THR A 1 193 ? -5.427 -3.967 -13.419 1.00 87.88 193 THR A C 1
ATOM 1542 O O . THR A 1 193 ? -5.291 -5.098 -13.866 1.00 87.88 193 THR A O 1
ATOM 1545 N N . PHE A 1 194 ? -4.439 -3.069 -13.444 1.00 95.12 194 PHE A N 1
ATOM 1546 C CA . PHE A 1 194 ? -3.133 -3.318 -14.064 1.00 95.12 194 PHE A CA 1
ATOM 1547 C C . PHE A 1 194 ? -2.230 -4.233 -13.228 1.00 95.12 194 PHE A C 1
ATOM 1549 O O . PHE A 1 194 ? -1.468 -5.015 -13.797 1.00 95.12 194 PHE A O 1
ATOM 1556 N N . PHE A 1 195 ? -2.335 -4.142 -11.901 1.00 94.94 195 PHE A N 1
ATOM 1557 C CA . PHE A 1 195 ? -1.474 -4.803 -10.921 1.00 94.94 195 PHE A CA 1
ATOM 1558 C C . PHE A 1 195 ? -2.350 -5.494 -9.856 1.00 94.94 195 PHE A C 1
ATOM 1560 O O . PHE A 1 195 ? -2.523 -4.982 -8.748 1.00 94.94 195 PHE A O 1
ATOM 1567 N N . PRO A 1 196 ? -2.978 -6.631 -10.191 1.00 83.00 196 PRO A N 1
ATOM 1568 C CA . PRO A 1 196 ? -4.009 -7.249 -9.353 1.00 83.00 196 PRO A CA 1
ATOM 1569 C C . PRO A 1 196 ? -3.473 -7.790 -8.022 1.00 83.00 196 PRO A C 1
ATOM 1571 O O . PRO A 1 196 ? -4.169 -7.723 -7.006 1.00 83.00 196 PRO A O 1
ATOM 1574 N N . VAL A 1 197 ? -2.229 -8.279 -8.001 1.00 88.50 197 VAL A N 1
ATOM 1575 C CA . VAL A 1 197 ? -1.575 -8.809 -6.798 1.00 88.50 197 VAL A CA 1
ATOM 1576 C C . VAL A 1 197 ? -0.289 -8.034 -6.532 1.00 88.50 197 VAL A C 1
ATOM 1578 O O . VAL A 1 197 ? 0.634 -8.056 -7.344 1.00 88.50 197 VAL A O 1
ATOM 1581 N N . MET A 1 198 ? -0.228 -7.347 -5.389 1.00 90.88 198 MET A N 1
ATOM 1582 C CA . MET A 1 198 ? 0.894 -6.488 -4.999 1.00 90.88 198 MET A CA 1
ATOM 1583 C C . MET A 1 198 ? 1.289 -6.716 -3.539 1.00 90.88 198 MET A C 1
ATOM 1585 O O . MET A 1 198 ? 0.432 -6.788 -2.657 1.00 90.88 198 MET A O 1
ATOM 1589 N N . TYR A 1 199 ? 2.593 -6.738 -3.286 1.00 91.50 199 TYR A N 1
ATOM 1590 C CA . TYR A 1 199 ? 3.208 -6.798 -1.970 1.00 91.50 199 TYR A CA 1
ATOM 1591 C C . TYR A 1 199 ? 4.171 -5.629 -1.806 1.00 91.50 199 TYR A C 1
ATOM 1593 O O . TYR A 1 199 ? 5.246 -5.614 -2.399 1.00 91.50 199 TYR A O 1
ATOM 1601 N N . ASP A 1 200 ? 3.805 -4.666 -0.964 1.00 92.38 200 ASP A N 1
ATOM 1602 C CA . ASP A 1 200 ? 4.716 -3.593 -0.574 1.00 92.38 200 ASP A CA 1
ATOM 1603 C C . ASP A 1 200 ? 5.438 -3.997 0.719 1.00 92.38 200 ASP A C 1
ATOM 1605 O O . ASP A 1 200 ? 4.824 -4.102 1.784 1.00 92.38 200 ASP A O 1
ATOM 1609 N N . ILE A 1 201 ? 6.751 -4.213 0.643 1.00 92.06 201 ILE A N 1
ATOM 1610 C CA . ILE A 1 201 ? 7.601 -4.574 1.785 1.00 92.06 201 ILE A CA 1
ATOM 1611 C C . ILE A 1 201 ? 7.457 -3.550 2.914 1.00 92.06 201 ILE A C 1
ATOM 1613 O O . ILE A 1 201 ? 7.358 -3.936 4.076 1.00 92.06 201 ILE A O 1
ATOM 1617 N N . LYS A 1 202 ? 7.387 -2.249 2.600 1.00 85.25 202 LYS A N 1
ATOM 1618 C CA . LYS A 1 202 ? 7.226 -1.186 3.602 1.00 85.25 202 LYS A CA 1
ATOM 1619 C C . LYS A 1 202 ? 5.910 -1.331 4.358 1.00 85.25 202 LYS A C 1
ATOM 1621 O O . LYS A 1 202 ? 5.857 -1.046 5.556 1.00 85.25 202 LYS A O 1
ATOM 1626 N N . HIS A 1 203 ? 4.859 -1.778 3.674 1.00 83.19 203 HIS A N 1
ATOM 1627 C CA . HIS A 1 203 ? 3.594 -2.115 4.311 1.00 83.19 203 HIS A CA 1
ATOM 1628 C C . HIS A 1 203 ? 3.719 -3.392 5.150 1.00 83.19 203 HIS A C 1
ATOM 1630 O O . HIS A 1 203 ? 3.353 -3.376 6.322 1.00 83.19 203 HIS A O 1
ATOM 1636 N N . LEU A 1 204 ? 4.302 -4.462 4.599 1.00 84.94 204 LEU A N 1
ATOM 1637 C CA . LEU A 1 204 ? 4.474 -5.742 5.296 1.00 84.94 204 LEU A CA 1
ATOM 1638 C C . LEU A 1 204 ? 5.326 -5.626 6.567 1.00 84.94 204 LEU A C 1
ATOM 1640 O O . LEU A 1 204 ? 5.063 -6.308 7.555 1.00 84.94 204 LEU A O 1
ATOM 1644 N N . MET A 1 205 ? 6.300 -4.717 6.593 1.00 83.88 205 MET A N 1
ATOM 1645 C CA . MET A 1 205 ? 7.097 -4.419 7.786 1.00 83.88 205 MET A CA 1
ATOM 1646 C C . MET A 1 205 ? 6.247 -3.980 8.982 1.00 83.88 205 MET A C 1
ATOM 1648 O O . MET A 1 205 ? 6.671 -4.188 10.111 1.00 83.88 205 MET A O 1
ATOM 1652 N N . ARG A 1 206 ? 5.037 -3.435 8.780 1.00 76.62 206 ARG A N 1
ATOM 1653 C CA . ARG A 1 206 ? 4.116 -3.097 9.884 1.00 76.62 206 ARG A CA 1
ATOM 1654 C C . ARG A 1 206 ? 3.678 -4.316 10.691 1.00 76.62 206 ARG A C 1
ATOM 1656 O O . ARG A 1 206 ? 3.217 -4.172 11.817 1.00 76.62 206 ARG A O 1
ATOM 1663 N N . PHE A 1 207 ? 3.836 -5.502 10.119 1.00 75.31 207 PHE A N 1
ATOM 1664 C CA . PHE A 1 207 ? 3.520 -6.776 10.744 1.00 75.31 207 PHE A CA 1
ATOM 1665 C C . PHE A 1 207 ? 4.745 -7.473 11.351 1.00 75.31 207 PHE A C 1
ATOM 1667 O O . PHE A 1 207 ? 4.645 -8.625 11.781 1.00 75.31 207 PHE A O 1
ATOM 1674 N N . SER A 1 208 ? 5.891 -6.783 11.382 1.00 69.44 208 SER A N 1
ATOM 1675 C CA . SER A 1 208 ? 7.140 -7.226 11.994 1.00 69.44 208 SER A CA 1
ATOM 1676 C C . SER A 1 208 ? 7.650 -6.171 12.977 1.00 69.44 208 SER A C 1
ATOM 1678 O O . SER A 1 208 ? 7.931 -5.036 12.607 1.00 69.44 208 SER A O 1
ATOM 1680 N N . ASN A 1 209 ? 7.833 -6.551 14.242 1.00 67.25 209 ASN A N 1
ATOM 1681 C CA . ASN A 1 209 ? 8.236 -5.611 15.295 1.00 67.25 209 ASN A CA 1
ATOM 1682 C C . ASN A 1 209 ? 9.719 -5.191 15.225 1.00 67.25 209 ASN A C 1
ATOM 1684 O O . ASN A 1 209 ? 10.134 -4.312 15.976 1.00 67.25 209 ASN A O 1
ATOM 1688 N N . SER A 1 210 ? 10.536 -5.818 14.371 1.00 78.00 210 SER A N 1
ATOM 1689 C CA . SER A 1 210 ? 11.988 -5.587 14.319 1.00 78.00 210 SER A CA 1
ATOM 1690 C C . SER A 1 210 ? 12.452 -4.741 13.131 1.00 78.00 210 SER A C 1
ATOM 1692 O O . SER A 1 210 ? 13.561 -4.205 13.173 1.00 78.00 210 SER A O 1
ATOM 1694 N N . LEU A 1 211 ? 11.638 -4.608 12.078 1.00 81.75 211 LEU A N 1
ATOM 1695 C CA . LEU A 1 211 ? 12.071 -4.010 10.813 1.00 81.75 211 LEU A CA 1
ATOM 1696 C C . LEU A 1 211 ? 11.689 -2.532 10.698 1.00 81.75 211 LEU A C 1
ATOM 1698 O O . LEU A 1 211 ? 10.540 -2.152 10.907 1.00 81.75 211 LEU A O 1
ATOM 1702 N N . HIS A 1 212 ? 12.647 -1.685 10.318 1.00 83.25 212 HIS A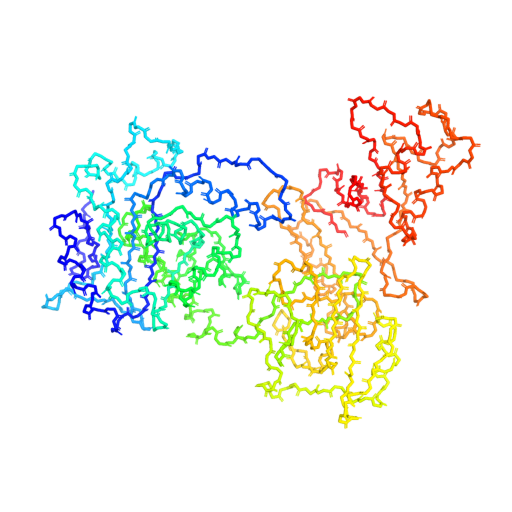 N 1
ATOM 1703 C CA . HIS A 1 212 ? 12.432 -0.242 10.156 1.00 83.25 212 HIS A CA 1
ATOM 1704 C C . HIS A 1 212 ? 13.453 0.397 9.199 1.00 83.25 212 HIS A C 1
ATOM 1706 O O . HIS A 1 212 ? 14.494 -0.177 8.895 1.00 83.25 212 HIS A O 1
ATOM 1712 N N . GLY A 1 213 ? 13.172 1.623 8.745 1.00 83.25 213 GLY A N 1
ATOM 1713 C CA . GLY A 1 213 ? 14.052 2.379 7.840 1.00 83.25 213 GLY A CA 1
ATOM 1714 C C . GLY A 1 213 ? 13.710 2.233 6.352 1.00 83.25 213 GLY A C 1
ATOM 1715 O O . GLY A 1 213 ? 12.604 1.812 6.001 1.00 83.25 213 GLY A O 1
ATOM 1716 N N . GLY A 1 214 ? 14.619 2.687 5.483 1.00 83.81 214 GLY A N 1
ATOM 1717 C CA . GLY A 1 214 ? 14.533 2.540 4.020 1.00 83.81 214 GLY A CA 1
ATOM 1718 C C . GLY A 1 214 ? 15.057 1.184 3.532 1.00 83.81 214 GLY A C 1
ATOM 1719 O O . GLY A 1 214 ? 15.594 0.420 4.332 1.00 83.81 214 GLY A O 1
ATOM 1720 N N . LEU A 1 215 ? 14.937 0.903 2.230 1.00 87.06 215 LEU A N 1
ATOM 1721 C CA . LEU A 1 215 ? 15.235 -0.409 1.636 1.00 87.06 215 LEU A CA 1
ATOM 1722 C C . LEU A 1 215 ? 16.622 -0.948 2.019 1.00 87.06 215 LEU A C 1
ATOM 1724 O O . LEU A 1 215 ? 16.721 -2.072 2.498 1.00 87.06 215 LEU A O 1
ATOM 1728 N N . ASN A 1 216 ? 17.674 -0.128 1.911 1.00 88.19 216 ASN A N 1
ATOM 1729 C CA . ASN A 1 216 ? 19.032 -0.521 2.315 1.00 88.19 216 ASN A CA 1
ATOM 1730 C C . ASN A 1 216 ? 19.100 -0.975 3.778 1.00 88.19 216 ASN A C 1
ATOM 1732 O O . ASN A 1 216 ? 19.703 -1.998 4.085 1.00 88.19 216 ASN A O 1
ATOM 1736 N N . LYS A 1 217 ? 18.437 -0.247 4.685 1.00 86.94 217 LYS A N 1
ATOM 1737 C CA . LYS A 1 217 ? 18.467 -0.585 6.109 1.00 86.94 217 LYS A CA 1
ATOM 1738 C C . LYS A 1 217 ? 17.729 -1.887 6.401 1.00 86.94 217 LYS A C 1
ATOM 1740 O O . LYS A 1 217 ? 18.158 -2.670 7.243 1.00 86.94 217 LYS A O 1
ATOM 1745 N N . VAL A 1 218 ? 16.627 -2.108 5.694 1.00 89.69 218 VAL A N 1
ATOM 1746 C CA . VAL A 1 218 ? 15.834 -3.334 5.796 1.00 89.69 218 VAL A CA 1
ATOM 1747 C C . VAL A 1 218 ? 16.612 -4.522 5.235 1.00 89.69 218 VAL A C 1
ATOM 1749 O O . VAL A 1 218 ? 16.629 -5.575 5.862 1.00 89.69 218 VAL A O 1
ATOM 1752 N N . ALA A 1 219 ? 17.316 -4.349 4.116 1.00 91.88 219 ALA A N 1
ATOM 1753 C CA . ALA A 1 219 ? 18.185 -5.378 3.556 1.00 91.88 219 ALA A CA 1
ATOM 1754 C C . ALA A 1 219 ? 19.330 -5.756 4.510 1.00 91.88 219 ALA A C 1
ATOM 1756 O O . ALA A 1 219 ? 19.553 -6.943 4.735 1.00 91.88 219 ALA A O 1
ATOM 1757 N N . GLU A 1 220 ? 19.981 -4.776 5.152 1.00 90.44 220 GLU A N 1
ATOM 1758 C CA . GLU A 1 220 ? 20.974 -5.031 6.209 1.00 90.44 220 GLU A CA 1
ATOM 1759 C C . GLU A 1 220 ? 20.380 -5.863 7.357 1.00 90.44 220 GLU A C 1
ATOM 1761 O O . GLU A 1 220 ? 20.973 -6.852 7.777 1.00 90.44 220 GLU A O 1
ATOM 1766 N N . GLN A 1 221 ? 19.196 -5.485 7.856 1.00 90.50 221 GLN A N 1
ATOM 1767 C CA . GLN A 1 221 ? 18.516 -6.193 8.951 1.00 90.50 221 GLN A CA 1
ATOM 1768 C C . GLN A 1 221 ? 18.092 -7.618 8.568 1.00 90.50 221 GLN A C 1
ATOM 1770 O O . GLN A 1 221 ? 18.013 -8.492 9.431 1.00 90.50 221 GLN A O 1
ATOM 1775 N N . LEU A 1 222 ? 17.815 -7.858 7.286 1.00 93.38 222 LEU A N 1
ATOM 1776 C CA . LEU A 1 222 ? 17.453 -9.171 6.753 1.00 93.38 222 LEU A CA 1
ATOM 1777 C C . LEU A 1 222 ? 18.664 -10.011 6.326 1.00 93.38 222 LEU A C 1
ATOM 1779 O O . LEU A 1 222 ? 18.470 -11.189 6.013 1.00 93.38 222 LEU A O 1
ATOM 1783 N N . GLU A 1 223 ? 19.878 -9.451 6.396 1.00 94.94 223 GLU A N 1
ATOM 1784 C CA . GLU A 1 223 ? 21.143 -10.058 5.953 1.00 94.94 223 GLU A CA 1
ATOM 1785 C C . GLU A 1 223 ? 21.139 -10.355 4.444 1.00 94.94 223 GLU A C 1
ATOM 1787 O O . GLU A 1 223 ? 21.441 -11.462 3.998 1.00 94.94 223 GLU A O 1
ATOM 1792 N N . VAL A 1 224 ? 20.730 -9.361 3.651 1.00 93.75 224 VAL A N 1
ATOM 1793 C CA . VAL A 1 224 ? 20.699 -9.423 2.187 1.00 93.75 224 VAL A CA 1
ATOM 1794 C C . VAL A 1 224 ? 21.752 -8.496 1.595 1.00 93.75 224 VAL A C 1
ATOM 1796 O O . VAL A 1 224 ? 21.696 -7.281 1.783 1.00 93.75 224 VAL A O 1
ATOM 1799 N N . ASP A 1 225 ? 22.652 -9.068 0.796 1.00 90.62 225 ASP A N 1
ATOM 1800 C CA . ASP A 1 225 ? 23.676 -8.309 0.084 1.00 90.62 225 ASP A CA 1
ATOM 1801 C C . ASP A 1 225 ? 23.147 -7.695 -1.220 1.00 90.62 225 ASP A C 1
ATOM 1803 O O . ASP A 1 225 ? 22.487 -8.351 -2.045 1.00 90.62 225 ASP A O 1
ATOM 1807 N N . ARG A 1 226 ? 23.499 -6.423 -1.427 1.00 92.50 226 ARG A N 1
ATOM 1808 C CA . ARG A 1 226 ? 23.235 -5.680 -2.663 1.00 92.50 226 ARG A CA 1
ATOM 1809 C C . ARG A 1 226 ? 24.184 -6.122 -3.775 1.00 92.50 226 ARG A C 1
ATOM 1811 O O . ARG A 1 226 ? 25.378 -6.305 -3.561 1.00 92.50 226 ARG A O 1
ATOM 1818 N N . VAL A 1 227 ? 23.644 -6.220 -4.987 1.00 93.00 227 VAL A N 1
ATOM 1819 C CA . VAL A 1 227 ? 24.406 -6.422 -6.223 1.00 93.00 227 VAL A CA 1
ATOM 1820 C C . VAL A 1 227 ? 24.077 -5.278 -7.172 1.00 93.00 227 VAL A C 1
ATOM 1822 O O . VAL A 1 227 ? 22.907 -5.034 -7.439 1.00 93.00 227 VAL A O 1
ATOM 1825 N N . GLY A 1 228 ? 25.110 -4.604 -7.680 1.00 91.38 228 GLY A N 1
ATOM 1826 C CA . GLY A 1 228 ? 24.971 -3.399 -8.498 1.00 91.38 228 GLY A CA 1
ATOM 1827 C C . GLY A 1 228 ? 25.087 -2.101 -7.696 1.00 91.38 228 GLY A C 1
ATOM 1828 O O . GLY A 1 228 ? 25.316 -2.104 -6.484 1.00 91.38 228 GLY A O 1
ATOM 1829 N N . THR A 1 229 ? 24.964 -0.976 -8.397 1.00 89.50 229 THR A N 1
ATOM 1830 C CA . THR A 1 229 ? 25.076 0.372 -7.822 1.00 89.50 229 THR A CA 1
ATOM 1831 C C . THR A 1 229 ? 23.818 0.720 -7.025 1.00 89.50 229 THR A C 1
ATOM 1833 O O . THR A 1 229 ? 22.718 0.353 -7.417 1.00 89.50 229 THR A O 1
ATOM 1836 N N . CYS A 1 230 ? 23.956 1.375 -5.873 1.00 89.19 230 CYS A N 1
ATOM 1837 C CA . CYS A 1 230 ? 22.809 1.837 -5.083 1.00 89.19 230 CYS A CA 1
ATOM 1838 C C . CYS A 1 230 ? 22.145 3.054 -5.743 1.00 89.19 230 CYS A C 1
ATOM 1840 O O . CYS A 1 230 ? 22.864 3.926 -6.236 1.00 89.19 230 CYS A O 1
ATOM 1842 N N . HIS A 1 231 ? 20.814 3.156 -5.662 1.00 88.38 231 HIS A N 1
ATOM 1843 C CA . HIS A 1 231 ? 20.029 4.188 -6.359 1.00 88.38 231 HIS A CA 1
ATOM 1844 C C . HIS A 1 231 ? 20.148 4.073 -7.884 1.00 88.38 231 HIS A C 1
ATOM 1846 O O . HIS A 1 231 ? 20.345 5.056 -8.599 1.00 88.38 231 HIS A O 1
ATOM 1852 N N . GLN A 1 232 ? 20.122 2.826 -8.355 1.00 94.31 232 GLN A N 1
ATOM 1853 C CA . GLN A 1 232 ? 19.816 2.496 -9.736 1.00 94.31 232 GLN A CA 1
ATOM 1854 C C . GLN A 1 232 ? 18.740 1.420 -9.724 1.00 94.31 232 GLN A C 1
ATOM 1856 O O . GLN A 1 232 ? 18.870 0.402 -9.032 1.00 94.31 232 GLN A O 1
ATOM 1861 N N . ALA A 1 233 ? 17.708 1.622 -10.534 1.00 96.56 233 ALA A N 1
ATOM 1862 C CA . ALA A 1 233 ? 16.466 0.877 -10.409 1.00 96.56 233 ALA A CA 1
ATOM 1863 C C . ALA A 1 233 ? 16.659 -0.649 -10.546 1.00 96.56 233 ALA A C 1
ATOM 1865 O O . ALA A 1 233 ? 16.026 -1.428 -9.835 1.00 96.56 233 ALA A O 1
ATOM 1866 N N . GLY A 1 234 ? 17.569 -1.115 -11.413 1.00 97.00 234 GLY A N 1
ATOM 1867 C CA . GLY A 1 234 ? 17.845 -2.547 -11.587 1.00 97.00 234 GLY A CA 1
ATOM 1868 C C . GLY A 1 234 ? 18.389 -3.204 -10.315 1.00 97.00 234 GLY A C 1
ATOM 1869 O O . GLY A 1 234 ? 17.867 -4.222 -9.860 1.00 97.00 234 GLY A O 1
ATOM 1870 N N . SER A 1 235 ? 19.394 -2.581 -9.701 1.00 97.44 235 SER A N 1
ATOM 1871 C CA . SER A 1 235 ? 20.015 -3.016 -8.440 1.00 97.44 235 SER A CA 1
ATOM 1872 C C . SER A 1 235 ? 19.032 -2.959 -7.265 1.00 97.44 235 SER A C 1
ATOM 1874 O O . SER A 1 235 ? 18.948 -3.900 -6.472 1.00 97.44 235 SER A O 1
ATOM 1876 N N . ASP A 1 236 ? 18.246 -1.885 -7.172 1.00 97.12 236 ASP A N 1
ATOM 1877 C CA . ASP A 1 236 ? 17.254 -1.683 -6.114 1.00 97.12 236 ASP A CA 1
ATOM 1878 C C . ASP A 1 236 ? 16.053 -2.642 -6.258 1.00 97.12 236 ASP A C 1
ATOM 1880 O O . ASP A 1 236 ? 15.595 -3.206 -5.259 1.00 97.12 236 ASP A O 1
ATOM 1884 N N . SER A 1 237 ? 15.619 -2.962 -7.485 1.00 98.38 237 SER A N 1
ATOM 1885 C CA . SER A 1 237 ? 14.594 -3.991 -7.734 1.00 98.38 237 SER A CA 1
ATOM 1886 C C . SER A 1 237 ? 15.064 -5.397 -7.328 1.00 98.38 237 SER A C 1
ATOM 1888 O O . SER A 1 237 ? 14.302 -6.164 -6.733 1.00 98.38 237 SER A O 1
ATOM 1890 N N . LEU A 1 238 ? 16.343 -5.727 -7.553 1.00 98.31 238 LEU A N 1
ATOM 1891 C CA . LEU A 1 238 ? 16.928 -7.002 -7.129 1.00 98.31 238 LEU A CA 1
ATOM 1892 C C . LEU A 1 238 ? 17.052 -7.083 -5.605 1.00 98.31 238 LEU A C 1
ATOM 1894 O O . LEU A 1 238 ? 16.753 -8.120 -5.003 1.00 98.31 238 LEU A O 1
ATOM 1898 N N . LEU A 1 239 ? 17.475 -5.988 -4.967 1.00 97.38 239 LEU A N 1
ATOM 1899 C CA . LEU A 1 239 ? 17.511 -5.900 -3.511 1.00 97.38 239 LEU A CA 1
ATOM 1900 C C . LEU A 1 239 ? 16.105 -6.065 -2.920 1.00 97.38 239 LEU A C 1
ATOM 1902 O O . LEU A 1 239 ? 15.940 -6.790 -1.941 1.00 97.38 239 LEU A O 1
ATOM 1906 N N . THR A 1 240 ? 15.097 -5.467 -3.557 1.00 98.00 240 THR A N 1
ATOM 1907 C CA . THR A 1 240 ? 13.676 -5.605 -3.209 1.00 98.00 240 THR A CA 1
ATOM 1908 C C . THR A 1 240 ? 13.212 -7.061 -3.303 1.00 98.00 240 THR A C 1
ATOM 1910 O O . THR A 1 240 ? 12.662 -7.577 -2.329 1.00 98.00 240 THR A O 1
ATOM 1913 N N . ALA A 1 241 ? 13.504 -7.771 -4.401 1.00 97.88 241 ALA A N 1
ATOM 1914 C CA . ALA A 1 241 ? 13.158 -9.190 -4.556 1.00 97.88 241 ALA A CA 1
ATOM 1915 C C . ALA A 1 241 ? 13.749 -10.060 -3.433 1.00 97.88 241 ALA A C 1
ATOM 1917 O O . ALA A 1 241 ? 13.049 -10.832 -2.772 1.00 97.88 241 ALA A O 1
ATOM 1918 N N . ARG A 1 242 ? 15.053 -9.902 -3.174 1.00 97.12 242 ARG A N 1
ATOM 1919 C CA . ARG A 1 242 ? 15.770 -10.683 -2.156 1.00 97.12 242 ARG A CA 1
ATOM 1920 C C . ARG A 1 242 ? 15.313 -10.347 -0.739 1.00 97.12 242 ARG A C 1
ATOM 1922 O O . ARG A 1 242 ? 15.145 -11.254 0.078 1.00 97.12 242 ARG A O 1
ATOM 1929 N N . ALA A 1 243 ? 15.083 -9.065 -0.451 1.00 96.25 243 ALA A N 1
ATOM 1930 C CA . ALA A 1 243 ? 14.545 -8.614 0.826 1.00 96.25 243 ALA A CA 1
ATOM 1931 C C . ALA A 1 243 ? 13.148 -9.191 1.066 1.00 96.25 243 ALA A C 1
ATOM 1933 O O . ALA A 1 243 ? 12.893 -9.712 2.146 1.00 96.25 243 ALA A O 1
ATOM 1934 N N . PHE A 1 244 ? 12.269 -9.186 0.062 1.00 95.44 244 PHE A N 1
ATOM 1935 C CA . PHE A 1 244 ? 10.953 -9.811 0.173 1.00 95.44 244 PHE A CA 1
ATOM 1936 C C . PHE A 1 244 ? 11.053 -11.309 0.460 1.00 95.44 244 PHE A C 1
ATOM 1938 O O . PHE A 1 244 ? 10.409 -11.791 1.390 1.00 95.44 244 PHE A O 1
ATOM 1945 N N . LYS A 1 245 ? 11.908 -12.047 -0.258 1.00 94.38 245 LYS A N 1
ATOM 1946 C CA . LYS A 1 245 ? 12.092 -13.482 -0.004 1.00 94.38 245 LYS A CA 1
ATOM 1947 C C . LYS A 1 245 ? 12.549 -13.749 1.432 1.00 94.38 245 LYS A C 1
ATOM 1949 O O . LYS A 1 245 ? 11.946 -14.569 2.124 1.00 94.38 245 LYS A O 1
ATOM 1954 N N . LYS A 1 246 ? 13.557 -13.014 1.917 1.00 93.94 246 LYS A N 1
ATOM 1955 C CA . LYS A 1 246 ? 14.041 -13.148 3.301 1.00 93.94 246 LYS A CA 1
ATOM 1956 C C . LYS A 1 246 ? 13.023 -12.706 4.340 1.00 93.94 246 LYS A C 1
ATOM 1958 O O . LYS A 1 246 ? 12.929 -13.337 5.390 1.00 93.94 246 LYS A O 1
ATOM 1963 N N . LEU A 1 247 ? 12.250 -11.664 4.052 1.00 92.19 247 LEU A N 1
ATOM 1964 C CA . LEU A 1 247 ? 11.138 -11.230 4.888 1.00 92.19 247 LEU A CA 1
ATOM 1965 C C . LEU A 1 247 ? 10.120 -12.362 5.037 1.00 92.19 247 LEU A C 1
ATOM 1967 O O . LEU A 1 247 ? 9.773 -12.721 6.160 1.00 92.19 247 LEU A O 1
ATOM 1971 N N . MET A 1 248 ? 9.697 -12.953 3.919 1.00 90.06 248 MET A N 1
ATOM 1972 C CA . MET A 1 248 ? 8.727 -14.043 3.897 1.00 90.06 248 MET A CA 1
ATOM 1973 C C . MET A 1 248 ? 9.215 -15.273 4.668 1.00 90.06 248 MET A C 1
ATOM 1975 O O . MET A 1 248 ? 8.455 -15.846 5.443 1.00 90.06 248 MET A O 1
ATOM 1979 N N . GLU A 1 249 ? 10.489 -15.642 4.513 1.00 89.81 249 GLU A N 1
ATOM 1980 C CA . GLU A 1 249 ? 11.116 -16.747 5.250 1.00 89.81 249 GLU A CA 1
ATOM 1981 C C . GLU A 1 249 ? 11.205 -16.481 6.760 1.00 89.81 249 GLU A C 1
ATOM 1983 O O . GLU A 1 249 ? 10.847 -17.344 7.555 1.00 89.81 249 GLU A O 1
ATOM 1988 N N . LYS A 1 250 ? 11.699 -15.302 7.166 1.00 88.06 250 LYS A N 1
ATOM 1989 C CA . LYS A 1 250 ? 12.025 -15.007 8.573 1.00 88.06 250 LYS A CA 1
ATOM 1990 C C . LYS A 1 250 ? 10.823 -14.539 9.400 1.00 88.06 250 LYS A C 1
ATOM 1992 O O . LYS A 1 250 ? 10.820 -14.737 10.611 1.00 88.06 250 LYS A O 1
ATOM 1997 N N . HIS A 1 251 ? 9.839 -13.881 8.784 1.00 84.06 251 HIS A N 1
ATOM 1998 C CA . HIS A 1 251 ? 8.756 -13.200 9.509 1.00 84.06 251 HIS A CA 1
ATOM 1999 C C . HIS A 1 251 ? 7.349 -13.715 9.188 1.00 84.06 251 HIS A C 1
ATOM 2001 O O . HIS A 1 251 ? 6.432 -13.473 9.976 1.00 84.06 251 HIS A O 1
ATOM 2007 N N . PHE A 1 252 ? 7.175 -14.425 8.071 1.00 82.19 252 PHE A N 1
ATOM 2008 C CA . PHE A 1 252 ? 5.865 -14.865 7.584 1.00 82.19 252 PHE A CA 1
ATOM 2009 C C . PHE A 1 252 ? 5.781 -16.386 7.372 1.00 82.19 252 PHE A C 1
ATOM 2011 O O . PHE A 1 252 ? 4.810 -16.851 6.794 1.00 82.19 252 PHE A O 1
ATOM 2018 N N . ASP A 1 253 ? 6.767 -17.178 7.808 1.00 80.62 253 ASP A N 1
ATOM 2019 C CA . ASP A 1 253 ? 6.777 -18.647 7.654 1.00 80.62 253 ASP A CA 1
ATOM 2020 C C . ASP A 1 253 ? 6.495 -19.116 6.205 1.00 80.62 253 ASP A C 1
ATOM 2022 O O . ASP A 1 253 ? 5.889 -20.160 5.965 1.00 80.62 253 ASP A O 1
ATOM 2026 N N . GLY A 1 254 ? 6.903 -18.313 5.217 1.00 74.50 254 GLY A N 1
ATOM 2027 C CA . GLY A 1 254 ? 6.678 -18.568 3.794 1.00 74.50 254 GLY A CA 1
ATOM 2028 C C . GLY A 1 254 ? 5.288 -18.202 3.256 1.00 74.50 254 GLY A C 1
ATOM 2029 O O . GLY A 1 254 ? 5.101 -18.276 2.044 1.00 74.50 254 GLY A O 1
ATOM 2030 N N . SER A 1 255 ? 4.332 -17.764 4.085 1.00 72.38 255 SER A N 1
ATOM 2031 C CA . SER A 1 255 ? 3.008 -17.326 3.621 1.00 72.38 255 SER A CA 1
ATOM 2032 C C . SER A 1 255 ? 2.441 -16.146 4.412 1.00 72.38 255 SER A C 1
ATOM 2034 O O . SER A 1 255 ? 2.410 -16.119 5.640 1.00 72.38 255 SER A O 1
ATOM 2036 N N . ILE A 1 256 ? 1.881 -15.175 3.692 1.00 69.12 256 ILE A N 1
ATOM 2037 C CA . ILE A 1 256 ? 1.109 -14.096 4.313 1.00 69.12 256 ILE A CA 1
ATOM 2038 C C . ILE A 1 256 ? -0.316 -14.523 4.697 1.00 69.12 256 ILE A C 1
ATOM 2040 O O . ILE A 1 256 ? -1.055 -13.707 5.236 1.00 69.12 256 ILE A O 1
ATOM 2044 N N . ASP A 1 257 ? -0.727 -15.772 4.461 1.00 65.75 257 ASP A N 1
ATOM 2045 C CA . ASP A 1 257 ? -2.101 -16.227 4.718 1.00 65.75 257 ASP A CA 1
ATOM 2046 C C . ASP A 1 257 ? -2.494 -16.116 6.195 1.00 65.75 257 ASP A C 1
ATOM 2048 O O . ASP A 1 257 ? -3.659 -15.891 6.501 1.00 65.75 257 ASP A O 1
ATOM 2052 N N . ARG A 1 258 ? -1.537 -16.183 7.134 1.00 59.56 258 ARG A N 1
ATOM 2053 C CA . ARG A 1 258 ? -1.823 -15.922 8.561 1.00 59.56 258 ARG A CA 1
ATOM 2054 C C . ARG A 1 258 ? -2.283 -14.477 8.813 1.00 59.56 258 ARG A C 1
ATOM 2056 O O . ARG A 1 258 ? -2.893 -14.191 9.837 1.00 59.56 258 ARG A O 1
ATOM 2063 N N . TYR A 1 259 ? -1.946 -13.574 7.896 1.00 58.66 259 TYR A N 1
ATOM 2064 C CA . TYR A 1 259 ? -2.376 -12.181 7.875 1.00 58.66 259 TYR A CA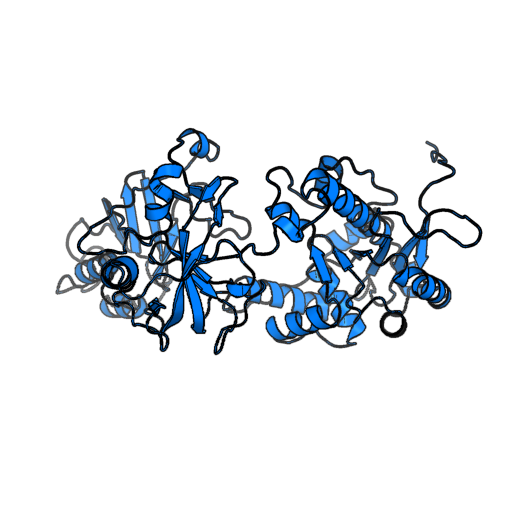 1
ATOM 2065 C C . TYR A 1 259 ? -3.634 -11.986 7.013 1.00 58.66 259 TYR A C 1
ATOM 2067 O O . TYR A 1 259 ? -4.250 -10.921 7.061 1.00 58.66 259 TYR A O 1
ATOM 2075 N N . ALA A 1 260 ? -4.072 -13.008 6.264 1.00 55.56 260 ALA A N 1
ATOM 2076 C CA . ALA A 1 260 ? -5.378 -12.997 5.623 1.00 55.56 260 ALA A CA 1
ATOM 2077 C C . ALA A 1 260 ? -6.469 -12.963 6.704 1.00 55.56 260 ALA A C 1
ATOM 2079 O O . ALA A 1 260 ? -6.486 -13.768 7.633 1.00 55.56 260 ALA A O 1
ATOM 2080 N N . GLY A 1 261 ? -7.378 -11.994 6.595 1.00 61.12 261 GLY A N 1
ATOM 2081 C CA . GLY A 1 261 ? -8.363 -11.719 7.641 1.00 61.12 261 GLY A CA 1
ATOM 2082 C C . GLY A 1 261 ? -7.882 -10.751 8.725 1.00 61.12 261 GLY A C 1
ATOM 2083 O O . GLY A 1 261 ? -8.613 -10.550 9.692 1.00 61.12 261 GLY A O 1
ATOM 2084 N N . GLN A 1 262 ? -6.713 -10.115 8.572 1.00 74.38 262 GLN A N 1
ATOM 2085 C CA . GLN A 1 262 ? -6.421 -8.894 9.320 1.00 74.38 262 GLN A CA 1
ATOM 2086 C C . GLN A 1 262 ? -7.349 -7.761 8.897 1.00 74.38 262 GLN A C 1
ATOM 2088 O O . GLN A 1 262 ? -7.666 -7.584 7.722 1.00 74.38 262 GLN A O 1
ATOM 2093 N N . ILE A 1 263 ? -7.789 -6.999 9.892 1.00 82.62 263 ILE A N 1
ATOM 2094 C CA . ILE A 1 263 ? -8.813 -5.976 9.741 1.00 82.62 263 ILE A CA 1
ATOM 2095 C C . ILE A 1 263 ? -8.219 -4.661 10.225 1.00 82.62 263 ILE A C 1
ATOM 2097 O O . ILE A 1 263 ? -7.985 -4.488 11.423 1.00 82.62 263 ILE A O 1
ATOM 2101 N N . THR A 1 264 ? -7.990 -3.724 9.305 1.00 85.88 264 THR A N 1
ATOM 2102 C CA . THR A 1 264 ? -7.595 -2.364 9.678 1.00 85.88 264 THR A CA 1
ATOM 2103 C C . THR A 1 264 ? -8.826 -1.585 10.117 1.00 85.88 264 THR A C 1
ATOM 2105 O O . THR A 1 264 ? -9.792 -1.462 9.362 1.00 85.88 264 THR A O 1
ATOM 2108 N N . VAL A 1 265 ? -8.786 -1.024 11.321 1.00 90.00 265 VAL A N 1
ATOM 2109 C CA . VAL A 1 265 ? -9.890 -0.274 11.936 1.00 90.00 265 VAL A CA 1
ATOM 2110 C C . VAL A 1 265 ? -9.404 1.067 12.470 1.00 90.00 265 VAL A C 1
ATOM 2112 O O . VAL A 1 265 ? -8.214 1.239 12.737 1.00 90.00 265 VAL A O 1
ATOM 2115 N N . ILE A 1 266 ? -10.322 2.019 12.628 1.00 86.69 266 ILE A N 1
ATOM 2116 C CA . ILE A 1 266 ? -10.054 3.266 13.355 1.00 86.69 266 ILE A CA 1
ATOM 2117 C C . ILE A 1 266 ? -10.335 3.026 14.840 1.00 86.69 266 ILE A C 1
ATOM 2119 O O . ILE A 1 266 ? -11.340 2.422 15.202 1.00 86.69 266 ILE A O 1
ATOM 2123 N N . VAL A 1 267 ? -9.426 3.494 15.686 1.00 87.56 267 VAL A N 1
ATOM 2124 C CA . VAL A 1 267 ? -9.534 3.481 17.150 1.00 87.56 267 VAL A CA 1
ATOM 2125 C C . VAL A 1 267 ? -10.490 4.597 17.569 1.00 87.56 267 VAL A C 1
ATOM 2127 O O . VAL A 1 267 ? -10.234 5.757 17.251 1.00 87.56 267 VAL A O 1
ATOM 2130 N N . ASP A 1 268 ? -11.570 4.255 18.271 1.00 84.94 268 ASP A N 1
ATOM 2131 C CA . ASP A 1 268 ? -12.601 5.207 18.690 1.00 84.94 268 ASP A CA 1
ATOM 2132 C C . ASP A 1 268 ? -12.916 5.043 20.187 1.00 84.94 268 ASP A C 1
ATOM 2134 O O . ASP A 1 268 ? -13.425 4.014 20.630 1.00 84.94 268 ASP A O 1
ATOM 2138 N N . THR A 1 269 ? -12.583 6.059 20.988 1.00 81.25 269 THR A N 1
ATOM 2139 C CA . THR A 1 269 ? -12.842 6.093 22.439 1.00 81.25 269 THR A CA 1
ATOM 2140 C C . THR A 1 269 ? -14.254 6.565 22.797 1.00 81.25 269 THR A C 1
ATOM 2142 O O . THR A 1 269 ? -14.651 6.458 23.959 1.00 81.25 269 THR A O 1
ATOM 2145 N N . GLY A 1 270 ? -15.017 7.074 21.824 1.00 77.94 270 GLY A N 1
ATOM 2146 C CA . GLY A 1 270 ? -16.426 7.445 21.963 1.00 77.94 270 GLY A CA 1
ATOM 2147 C C . GLY A 1 270 ? -17.395 6.299 21.660 1.00 77.94 270 GLY A C 1
ATOM 2148 O O . GLY A 1 270 ? -18.559 6.369 22.055 1.00 77.94 270 GLY A O 1
ATOM 2149 N N . ASP A 1 271 ? -16.912 5.237 21.017 1.00 86.38 271 ASP A N 1
ATOM 2150 C CA . ASP A 1 271 ? -17.687 4.052 20.664 1.00 86.38 271 ASP A CA 1
ATOM 2151 C C . ASP A 1 271 ? -17.417 2.867 21.591 1.00 86.38 271 ASP A C 1
ATOM 2153 O O . ASP A 1 271 ? -16.281 2.564 21.945 1.00 86.38 271 ASP A O 1
ATOM 2157 N N . ASP A 1 272 ? -18.461 2.104 21.908 1.00 90.50 272 ASP A N 1
ATOM 2158 C CA . ASP A 1 272 ? -18.307 0.798 22.553 1.00 90.50 272 ASP A CA 1
ATOM 2159 C C . ASP A 1 272 ? -18.223 -0.343 21.543 1.00 90.50 272 ASP A C 1
ATOM 2161 O O . ASP A 1 272 ? -17.346 -1.195 21.610 1.00 90.50 272 ASP A O 1
ATOM 2165 N N . LEU A 1 273 ? -19.168 -0.426 20.608 1.00 96.06 273 LEU A N 1
ATOM 2166 C CA . LEU A 1 273 ? -19.255 -1.599 19.748 1.00 96.06 273 LEU A CA 1
ATOM 2167 C C . LEU A 1 273 ? -18.139 -1.576 18.700 1.00 96.06 273 LEU A C 1
ATOM 2169 O O . LEU A 1 273 ? -18.208 -0.817 17.740 1.00 96.06 273 LEU A O 1
ATOM 2173 N N . THR A 1 274 ? -17.171 -2.485 18.820 1.00 97.06 274 THR A N 1
ATOM 2174 C CA . THR A 1 274 ? -16.255 -2.784 17.710 1.00 97.06 274 THR A CA 1
ATOM 2175 C C . THR A 1 274 ? -17.038 -3.419 16.561 1.00 97.06 274 THR A C 1
ATOM 2177 O O . THR A 1 274 ? -17.761 -4.398 16.767 1.00 97.06 274 THR A O 1
ATOM 2180 N N . TRP A 1 275 ? -16.903 -2.885 15.348 1.00 96.94 275 TRP A N 1
ATOM 2181 C CA . TRP A 1 275 ? -17.575 -3.398 14.155 1.00 96.94 275 TRP A CA 1
ATOM 2182 C C . TRP A 1 275 ? -16.715 -3.238 12.902 1.00 96.94 275 TRP A C 1
ATOM 2184 O O . TRP A 1 275 ? -15.882 -2.342 12.810 1.00 96.94 275 TRP A O 1
ATOM 2194 N N . PHE A 1 276 ? -16.947 -4.093 11.909 1.00 96.25 276 PHE A N 1
ATOM 2195 C CA . PHE A 1 276 ? -16.312 -3.997 10.593 1.00 96.25 276 PHE A CA 1
ATOM 2196 C C . PHE A 1 276 ? -17.200 -4.587 9.495 1.00 96.25 276 PHE A C 1
ATOM 2198 O O . PHE A 1 276 ? -18.127 -5.352 9.778 1.00 96.25 276 PHE A O 1
ATOM 2205 N N . GLN A 1 277 ? -16.971 -4.197 8.237 1.00 96.19 277 GLN A N 1
ATOM 2206 C CA . GLN A 1 277 ? -17.834 -4.611 7.132 1.00 96.19 277 GLN A CA 1
ATOM 2207 C C . GLN A 1 277 ? -17.637 -6.094 6.782 1.00 96.19 277 GLN A C 1
ATOM 2209 O O . GLN A 1 277 ? -16.520 -6.585 6.600 1.00 96.19 277 GLN A O 1
ATOM 2214 N N . CYS A 1 278 ? -18.757 -6.794 6.627 1.00 96.06 278 CYS A N 1
ATOM 2215 C CA . CYS A 1 278 ? -18.804 -8.225 6.374 1.00 96.06 278 CYS A CA 1
ATOM 2216 C C . CYS A 1 278 ? -19.457 -8.571 5.034 1.00 96.06 278 CYS A C 1
ATOM 2218 O O . CYS A 1 278 ? -20.261 -7.807 4.493 1.00 96.06 278 CYS A O 1
ATOM 2220 N N . LYS A 1 279 ? -19.178 -9.777 4.533 1.00 93.50 279 LYS A N 1
ATOM 2221 C CA . LYS A 1 279 ? -19.942 -10.398 3.445 1.00 93.50 279 LYS A CA 1
ATOM 2222 C C . LYS A 1 279 ? -21.230 -11.070 3.971 1.00 93.50 279 LYS A C 1
ATOM 2224 O O . LYS A 1 279 ? -21.196 -11.664 5.047 1.00 93.50 279 LYS A O 1
ATOM 2229 N N . PRO A 1 280 ? -22.339 -11.044 3.203 1.00 94.75 280 PRO A N 1
ATOM 2230 C CA . PRO A 1 280 ? -22.554 -10.189 2.040 1.00 94.75 280 PRO A CA 1
ATOM 2231 C C . PRO A 1 280 ? -22.809 -8.745 2.484 1.00 94.75 280 PRO A C 1
ATOM 2233 O O . PRO A 1 280 ? -23.665 -8.500 3.335 1.00 94.75 280 PRO A O 1
ATOM 2236 N N . CYS A 1 281 ? -22.139 -7.777 1.857 1.00 93.19 281 CYS A N 1
ATOM 2237 C CA . CYS A 1 281 ? -22.513 -6.388 2.067 1.00 93.19 281 CYS A CA 1
ATOM 2238 C C . CYS A 1 281 ? -23.505 -5.920 1.004 1.00 93.19 281 CYS A C 1
ATOM 2240 O O . CYS A 1 281 ? -23.199 -5.890 -0.185 1.00 93.19 281 CYS A O 1
ATOM 2242 N N . SER A 1 282 ? -24.692 -5.520 1.457 1.00 92.38 282 SER A N 1
ATOM 2243 C CA . SER A 1 282 ? -25.763 -5.027 0.583 1.00 92.38 282 SER A CA 1
ATOM 2244 C C . SER A 1 282 ? -25.642 -3.535 0.261 1.00 92.38 282 SER A C 1
ATOM 2246 O O . SER A 1 282 ? -26.087 -3.099 -0.796 1.00 92.38 282 SER A O 1
ATOM 2248 N N . TYR A 1 283 ? -25.048 -2.746 1.159 1.00 94.81 283 TYR A N 1
ATOM 2249 C CA . TYR A 1 283 ? -24.802 -1.317 0.958 1.00 94.81 283 TYR A CA 1
ATOM 2250 C C . TYR A 1 283 ? -23.637 -0.868 1.843 1.00 94.81 283 TYR A C 1
ATOM 2252 O O . TYR A 1 283 ? -23.841 -0.626 3.027 1.00 94.81 283 TYR A O 1
ATOM 2260 N N . CYS A 1 284 ? -22.426 -0.802 1.294 1.00 93.62 284 CYS A N 1
ATOM 2261 C CA . CYS A 1 284 ? -21.205 -0.455 2.027 1.00 93.62 284 CYS A CA 1
ATOM 2262 C C . CYS A 1 284 ? -20.442 0.659 1.326 1.00 93.62 284 CYS A C 1
ATOM 2264 O O . CYS A 1 284 ? -20.473 0.766 0.097 1.00 93.62 284 CYS A O 1
ATOM 2266 N N . TYR A 1 285 ? -19.678 1.422 2.103 1.00 87.81 285 TYR A N 1
ATOM 2267 C CA . TYR A 1 285 ? -18.610 2.233 1.540 1.00 87.81 285 TYR A CA 1
ATOM 2268 C C . TYR A 1 285 ? -17.461 1.325 1.071 1.00 87.81 285 TYR A C 1
ATOM 2270 O O . TYR A 1 285 ? -17.286 0.193 1.535 1.00 87.81 285 TYR A O 1
ATOM 2278 N N . ARG A 1 286 ? -16.670 1.814 0.112 1.00 83.56 286 ARG A N 1
ATOM 2279 C CA . ARG A 1 286 ? -15.490 1.087 -0.370 1.00 83.56 286 ARG A CA 1
ATOM 2280 C C . ARG A 1 286 ? -14.393 1.145 0.694 1.00 83.56 286 ARG A C 1
ATOM 2282 O O . ARG A 1 286 ? -13.990 2.234 1.095 1.00 83.56 286 ARG A O 1
ATOM 2289 N N . GLN A 1 287 ? -13.913 -0.019 1.117 1.00 83.12 287 GLN A N 1
ATOM 2290 C CA . GLN A 1 287 ? -12.762 -0.164 2.011 1.00 83.12 287 GLN A CA 1
ATOM 2291 C C . GLN A 1 287 ? -11.519 -0.643 1.246 1.00 83.12 287 GLN A C 1
ATOM 2293 O O . GLN A 1 287 ? -11.622 -1.081 0.099 1.00 83.12 287 GLN A O 1
ATOM 2298 N N . GLN A 1 288 ? -10.346 -0.508 1.863 1.00 76.06 288 GLN A N 1
ATOM 2299 C CA . GLN A 1 288 ? -9.052 -0.904 1.306 1.00 76.06 288 GLN A CA 1
ATOM 2300 C C . GLN A 1 288 ? -8.826 -2.414 1.430 1.00 76.06 288 GLN A C 1
ATOM 2302 O O . GLN A 1 288 ? -8.489 -3.051 0.433 1.00 76.06 288 GLN A O 1
ATOM 2307 N N . ASP A 1 289 ? -9.065 -2.961 2.624 1.00 79.06 289 ASP A N 1
ATOM 2308 C CA . ASP A 1 289 ? -8.928 -4.389 2.918 1.00 79.06 289 ASP A CA 1
ATOM 2309 C C . ASP A 1 289 ? -10.124 -5.190 2.366 1.00 79.06 289 ASP A C 1
ATOM 2311 O O . ASP A 1 289 ? -11.203 -4.627 2.165 1.00 79.06 289 ASP A O 1
ATOM 2315 N N . PRO A 1 290 ? -10.009 -6.510 2.151 1.00 82.44 290 PRO A N 1
ATOM 2316 C CA . PRO A 1 290 ? -11.156 -7.349 1.811 1.00 82.44 290 PRO A CA 1
ATOM 2317 C C . PRO A 1 290 ? -12.249 -7.340 2.894 1.00 82.44 290 PRO A C 1
ATOM 2319 O O . PRO A 1 290 ? -11.964 -7.272 4.087 1.00 82.44 290 PRO A O 1
ATOM 2322 N N . LEU A 1 291 ? -13.515 -7.476 2.482 1.00 87.94 291 LEU A N 1
ATOM 2323 C CA . LEU A 1 291 ? -14.631 -7.676 3.418 1.00 87.94 291 LEU A CA 1
ATOM 2324 C C . LEU A 1 291 ? -14.457 -8.989 4.193 1.00 87.94 291 LEU A C 1
ATOM 2326 O O . LEU A 1 291 ? -14.193 -10.028 3.577 1.00 87.94 291 LEU A O 1
ATOM 2330 N N . TYR A 1 292 ? -14.705 -8.959 5.504 1.00 91.69 292 TYR A N 1
ATOM 2331 C CA . TYR A 1 292 ? -14.641 -10.155 6.344 1.00 91.69 292 TYR A CA 1
ATOM 2332 C C . TYR A 1 292 ? -15.743 -11.154 5.963 1.00 91.69 292 TYR A C 1
ATOM 2334 O O . TYR A 1 292 ? -16.928 -10.813 5.911 1.00 91.69 292 TYR A O 1
ATOM 2342 N N . ASP A 1 293 ? -15.361 -12.402 5.694 1.00 90.19 293 ASP A N 1
ATOM 2343 C CA . ASP A 1 293 ? -16.299 -13.478 5.380 1.00 90.19 293 ASP A CA 1
ATOM 2344 C C . ASP A 1 293 ? -16.577 -14.329 6.621 1.00 90.19 293 ASP A C 1
ATOM 2346 O O . ASP A 1 293 ? -15.855 -15.277 6.935 1.00 90.19 293 ASP A O 1
ATOM 2350 N N . ALA A 1 294 ? -17.656 -13.987 7.323 1.00 91.44 294 ALA A N 1
ATOM 2351 C CA . ALA A 1 294 ? -18.084 -14.703 8.518 1.00 91.44 294 ALA A CA 1
ATOM 2352 C C . ALA A 1 294 ? -18.425 -16.179 8.244 1.00 91.44 294 ALA A C 1
ATOM 2354 O O . ALA A 1 294 ? -18.297 -17.009 9.138 1.00 91.44 294 ALA A O 1
ATOM 2355 N N . SER A 1 295 ? -18.831 -16.525 7.015 1.00 90.06 295 SER A N 1
ATOM 2356 C CA . SER A 1 295 ? -19.187 -17.902 6.650 1.00 90.06 295 SER A CA 1
ATOM 2357 C C . SER A 1 295 ? -17.969 -18.803 6.443 1.00 90.06 295 SER A C 1
ATOM 2359 O O . SER A 1 295 ? -18.065 -20.018 6.606 1.00 90.06 295 SER A O 1
ATOM 2361 N N . ALA A 1 296 ? -16.819 -18.206 6.124 1.00 88.44 296 ALA A N 1
ATOM 2362 C CA . ALA A 1 296 ? -15.559 -18.914 5.939 1.00 88.44 296 ALA A CA 1
ATOM 2363 C C . ALA A 1 296 ? -14.813 -19.164 7.261 1.00 88.44 296 ALA A C 1
ATOM 2365 O O . ALA A 1 296 ? -13.840 -19.918 7.281 1.00 88.44 296 ALA A O 1
ATOM 2366 N N . SER A 1 297 ? -15.235 -18.536 8.365 1.00 88.69 297 SER A N 1
ATOM 2367 C CA . SER A 1 297 ? -14.529 -18.629 9.641 1.00 88.69 297 SER A CA 1
ATOM 2368 C C . SER A 1 297 ? -15.131 -19.702 10.559 1.00 88.69 297 SER A C 1
ATOM 2370 O O . SER A 1 297 ? -16.287 -19.579 10.961 1.00 88.69 297 SER A O 1
ATOM 2372 N N . PRO A 1 298 ? -14.362 -20.727 10.972 1.00 89.31 298 PRO A N 1
ATOM 2373 C CA . PRO A 1 298 ? -14.873 -21.790 11.841 1.00 89.31 298 PRO A CA 1
ATOM 2374 C C . PRO A 1 298 ? -15.095 -21.343 13.296 1.00 89.31 298 PRO A C 1
ATOM 2376 O O . PRO A 1 298 ? -15.820 -22.003 14.038 1.00 89.31 298 PRO A O 1
ATOM 2379 N N . SER A 1 299 ? -14.473 -20.243 13.730 1.00 93.12 299 SER A N 1
ATOM 2380 C CA . SER A 1 299 ? -14.658 -19.678 15.073 1.00 93.12 299 SER A CA 1
ATOM 2381 C C . SER A 1 299 ? -15.836 -18.700 15.155 1.00 93.12 299 SER A C 1
ATOM 2383 O O . SER A 1 299 ? -16.300 -18.399 16.262 1.00 93.12 299 SER A O 1
ATOM 2385 N N . TYR A 1 300 ? -16.377 -18.263 14.014 1.00 95.19 300 TYR A N 1
ATOM 2386 C CA . TYR A 1 300 ? -17.476 -17.309 13.976 1.00 95.19 300 TYR A CA 1
ATOM 2387 C C . TYR A 1 300 ? -18.793 -17.952 14.402 1.00 95.19 300 TYR A C 1
ATOM 2389 O O . TYR A 1 300 ? -19.184 -19.013 13.920 1.00 95.19 300 TYR A O 1
ATOM 2397 N N . HIS A 1 301 ? -19.518 -17.271 15.286 1.00 95.62 301 HIS A N 1
ATOM 2398 C CA . HIS A 1 301 ? -20.877 -17.647 15.662 1.00 95.62 301 HIS A CA 1
ATOM 2399 C C . HIS A 1 301 ? -21.737 -16.397 15.847 1.00 95.62 301 HIS A C 1
ATOM 2401 O O . HIS A 1 301 ? -21.319 -15.439 16.494 1.00 95.62 301 HIS A O 1
ATOM 2407 N N . SER A 1 302 ? -22.977 -16.411 15.362 1.00 95.50 302 SER A N 1
ATOM 2408 C CA . SER A 1 302 ? -23.922 -15.323 15.632 1.00 95.50 302 SER A CA 1
ATOM 2409 C C . SER A 1 302 ? -24.349 -15.303 17.102 1.00 95.50 302 SER A C 1
ATOM 2411 O O . SER A 1 302 ? -24.596 -16.356 17.698 1.00 95.50 302 SER A O 1
ATOM 2413 N N . ILE A 1 303 ? -24.536 -14.111 17.668 1.00 97.00 303 ILE A N 1
ATOM 2414 C CA . ILE A 1 303 ? -25.185 -13.955 18.971 1.00 97.00 303 ILE A CA 1
ATOM 2415 C C . ILE A 1 303 ? -26.674 -14.278 18.836 1.00 97.00 303 ILE A C 1
ATOM 2417 O O . ILE A 1 303 ? -27.357 -13.787 17.933 1.00 97.00 303 ILE A O 1
ATOM 2421 N N . THR A 1 304 ? -27.183 -15.093 19.759 1.00 95.44 304 THR A N 1
ATOM 2422 C CA . THR A 1 304 ? -28.589 -15.496 19.769 1.00 95.44 304 THR A CA 1
ATOM 2423 C C . THR A 1 304 ? -29.493 -14.318 20.120 1.00 95.44 304 THR A C 1
ATOM 2425 O O . THR A 1 304 ? -29.210 -13.560 21.053 1.00 95.44 304 THR A O 1
ATOM 2428 N N . CYS A 1 305 ? -30.606 -14.164 19.398 1.00 93.88 305 CYS A N 1
ATOM 2429 C CA . CYS A 1 305 ? -31.477 -13.001 19.569 1.00 93.88 305 CYS A CA 1
ATOM 2430 C C . CYS A 1 305 ? -32.018 -12.853 21.001 1.00 93.88 305 CYS A C 1
ATOM 2432 O O . CYS A 1 305 ? -32.051 -11.758 21.547 1.00 93.88 305 CYS A O 1
ATOM 2434 N N . ASN A 1 306 ? -32.392 -13.956 21.654 1.00 90.75 306 ASN A N 1
ATOM 2435 C CA . ASN A 1 306 ? -32.987 -13.912 22.994 1.00 90.75 306 ASN A CA 1
ATOM 2436 C C . ASN A 1 306 ? -31.975 -13.732 24.140 1.00 90.75 306 ASN A C 1
ATOM 2438 O O . ASN A 1 306 ? -32.318 -13.923 25.305 1.00 90.75 306 ASN A O 1
ATOM 2442 N N . SER A 1 307 ? -30.728 -13.381 23.826 1.00 95.50 307 SER A N 1
ATOM 2443 C CA . SER A 1 307 ? -29.668 -13.199 24.815 1.00 95.50 307 SER A CA 1
ATOM 2444 C C . SER A 1 307 ? -29.717 -11.830 25.497 1.00 95.50 307 SER A C 1
ATOM 2446 O O . SER A 1 307 ? -30.145 -10.819 24.932 1.00 95.50 307 SER A O 1
ATOM 2448 N N . THR A 1 308 ? -29.184 -11.771 26.717 1.00 96.38 308 THR A N 1
ATOM 2449 C CA . THR A 1 308 ? -28.912 -10.508 27.422 1.00 96.38 308 THR A CA 1
ATOM 2450 C C . THR A 1 308 ? -27.960 -9.612 26.630 1.00 96.38 308 THR A C 1
ATOM 2452 O O . THR A 1 308 ? -28.108 -8.387 26.667 1.00 96.38 308 THR A O 1
ATOM 2455 N N . THR A 1 309 ? -27.043 -10.213 25.866 1.00 96.44 309 THR A N 1
ATOM 2456 C CA . THR A 1 309 ? -26.139 -9.529 24.940 1.00 96.44 309 THR A CA 1
ATOM 2457 C C . THR A 1 309 ? -26.910 -8.752 23.877 1.00 96.44 309 THR A C 1
ATOM 2459 O O . THR A 1 309 ? -26.679 -7.556 23.716 1.00 96.44 309 THR A O 1
ATOM 2462 N N . CYS A 1 310 ? -27.873 -9.396 23.211 1.00 96.88 310 CYS A N 1
ATOM 2463 C CA . CYS A 1 310 ? -28.643 -8.775 22.137 1.00 96.88 310 CYS A CA 1
ATOM 2464 C C . CYS A 1 310 ? -29.517 -7.608 22.613 1.00 96.88 310 CYS A C 1
ATOM 2466 O O . CYS A 1 310 ? -29.670 -6.612 21.911 1.00 96.88 310 CYS A O 1
ATOM 2468 N N . TYR A 1 311 ? -30.079 -7.703 23.820 1.00 95.06 311 TYR A N 1
ATOM 2469 C CA . TYR A 1 311 ? -30.986 -6.677 24.333 1.00 95.06 311 TYR A CA 1
ATOM 2470 C C . TYR A 1 311 ? -30.294 -5.658 25.235 1.00 95.06 311 TYR A C 1
ATOM 2472 O O . TYR A 1 311 ? -30.170 -4.491 24.870 1.00 95.06 311 TYR A O 1
ATOM 2480 N N . SER A 1 312 ? -29.879 -6.074 26.433 1.00 93.62 312 SER A N 1
ATOM 2481 C CA . SER A 1 312 ? -29.389 -5.154 27.467 1.00 93.62 312 SER A CA 1
ATOM 2482 C C . SER A 1 312 ? -28.001 -4.595 27.170 1.00 93.62 312 SER A C 1
ATOM 2484 O O . SER A 1 312 ? -27.809 -3.387 27.285 1.00 93.62 312 SER A O 1
ATOM 2486 N N . MET A 1 313 ? -27.050 -5.441 26.758 1.00 94.12 313 MET A N 1
ATOM 2487 C CA . MET A 1 313 ? -25.677 -4.989 26.510 1.00 94.12 313 MET A CA 1
ATOM 2488 C C . MET A 1 313 ? -25.614 -4.115 25.259 1.00 94.12 313 MET A C 1
ATOM 2490 O O . MET A 1 313 ? -25.018 -3.046 25.295 1.00 94.12 313 MET A O 1
ATOM 2494 N N . LEU A 1 314 ? -26.295 -4.520 24.184 1.00 95.06 314 LEU A N 1
ATOM 2495 C CA . LEU A 1 314 ? -26.337 -3.730 22.958 1.00 95.06 314 LEU A CA 1
ATOM 2496 C C . LEU A 1 314 ? -27.055 -2.387 23.145 1.00 95.06 314 LEU A C 1
ATOM 2498 O O . LEU A 1 314 ? -26.592 -1.377 22.618 1.00 95.06 314 LEU A O 1
ATOM 2502 N N . ARG A 1 315 ? -28.134 -2.346 23.943 1.00 93.81 315 ARG A N 1
ATOM 2503 C CA . ARG A 1 315 ? -28.797 -1.082 24.293 1.00 93.81 315 ARG A CA 1
ATOM 2504 C C . ARG A 1 315 ? -27.865 -0.147 25.052 1.00 93.81 315 ARG A C 1
ATOM 2506 O O . ARG A 1 315 ? -27.883 1.042 24.762 1.00 93.81 315 ARG A O 1
ATOM 2513 N N . ALA A 1 316 ? -27.085 -0.668 25.998 1.00 90.31 316 ALA A N 1
ATOM 2514 C CA . ALA A 1 316 ? -26.109 0.138 26.722 1.00 90.31 316 ALA A CA 1
ATOM 2515 C C . ALA A 1 316 ? -25.022 0.689 25.783 1.00 90.31 316 ALA A C 1
ATOM 2517 O O . ALA A 1 316 ? -24.697 1.861 25.877 1.00 90.31 316 ALA A O 1
ATOM 2518 N N . ALA A 1 317 ? -24.532 -0.131 24.849 1.00 90.81 317 ALA A N 1
ATOM 2519 C CA . ALA A 1 317 ? -23.435 0.232 23.950 1.00 90.81 317 ALA A CA 1
ATOM 2520 C C . ALA A 1 317 ? -23.834 1.148 22.779 1.00 90.81 317 ALA A C 1
ATOM 2522 O O . ALA A 1 317 ? -23.023 1.922 22.293 1.00 90.81 317 ALA A O 1
ATOM 2523 N N . THR A 1 318 ? -25.062 1.027 22.266 1.00 90.94 318 THR A N 1
ATOM 2524 C CA . THR A 1 318 ? -25.478 1.684 21.004 1.00 90.94 318 THR A CA 1
ATOM 2525 C C . THR A 1 318 ? -26.697 2.594 21.156 1.00 90.94 318 THR A C 1
ATOM 2527 O O . THR A 1 318 ? -27.200 3.149 20.178 1.00 90.94 318 THR A O 1
ATOM 2530 N N . GLY A 1 319 ? -27.269 2.668 22.360 1.00 89.50 319 GLY A N 1
ATOM 2531 C CA . GLY A 1 319 ? -28.570 3.291 22.613 1.00 89.50 319 GLY A CA 1
ATOM 2532 C C . GLY A 1 319 ? -29.768 2.504 22.059 1.00 89.50 319 GLY A C 1
ATOM 2533 O O . GLY A 1 319 ? -30.916 2.871 22.316 1.00 89.50 319 GLY A O 1
ATOM 2534 N N . LYS A 1 320 ? -29.548 1.404 21.322 1.00 91.69 320 LYS A N 1
ATOM 2535 C CA . LYS A 1 320 ? -30.600 0.600 20.681 1.00 91.69 320 LYS A CA 1
ATOM 2536 C C . LYS A 1 320 ? -30.489 -0.868 21.081 1.00 91.69 320 LYS A C 1
ATOM 2538 O O . LYS A 1 320 ? -29.425 -1.472 21.048 1.00 91.69 320 LYS A O 1
ATOM 2543 N N . ALA A 1 321 ? -31.617 -1.461 21.465 1.00 94.88 321 ALA A N 1
ATOM 2544 C CA . ALA A 1 321 ? -31.678 -2.908 21.644 1.00 94.88 321 ALA A CA 1
ATOM 2545 C C . ALA A 1 321 ? -31.638 -3.613 20.282 1.00 94.88 321 ALA A C 1
ATOM 2547 O O . ALA A 1 321 ? -32.134 -3.076 19.288 1.00 94.88 321 ALA A O 1
ATOM 2548 N N . GLY A 1 322 ? -31.087 -4.822 20.257 1.00 94.50 322 GLY A N 1
ATOM 2549 C CA . GLY A 1 322 ? -31.054 -5.652 19.065 1.00 94.50 322 GLY A CA 1
ATOM 2550 C C . GLY A 1 322 ? -32.442 -6.126 18.652 1.00 94.50 322 GLY A C 1
ATOM 2551 O O . GLY A 1 322 ? -33.377 -6.185 19.454 1.00 94.50 322 GLY A O 1
ATOM 2552 N N . VAL A 1 323 ? -32.567 -6.456 17.371 1.00 95.06 323 VAL A N 1
ATOM 2553 C CA . VAL A 1 323 ? -33.808 -6.941 16.762 1.00 95.06 323 VAL A CA 1
ATOM 2554 C C . VAL A 1 323 ? -33.554 -8.321 16.182 1.00 95.06 323 VAL A C 1
ATOM 2556 O O . VAL A 1 323 ? -32.550 -8.529 15.505 1.00 95.06 323 VAL A O 1
ATOM 2559 N N . CYS A 1 324 ? -34.461 -9.269 16.413 1.00 93.44 324 CYS A N 1
ATOM 2560 C CA . CYS A 1 324 ? -34.303 -10.598 15.833 1.00 93.44 324 CYS A CA 1
ATOM 2561 C C . CYS A 1 324 ? -34.332 -10.547 14.307 1.00 93.44 324 CYS A C 1
ATOM 2563 O O . CYS A 1 324 ? -35.180 -9.876 13.711 1.00 93.44 324 CYS A O 1
ATOM 2565 N N . GLY A 1 325 ? -33.429 -11.298 13.681 1.00 87.75 325 GLY A N 1
ATOM 2566 C CA . GLY A 1 325 ? -33.486 -11.570 12.253 1.00 87.75 325 GLY A CA 1
ATOM 2567 C C . GLY A 1 325 ? -34.735 -12.346 11.850 1.00 87.75 325 GLY A C 1
ATOM 2568 O O . GLY A 1 325 ? -35.507 -12.827 12.683 1.00 87.75 325 GLY A O 1
ATOM 2569 N N . ALA A 1 326 ? -34.931 -12.477 10.537 1.00 84.81 326 ALA A N 1
ATOM 2570 C CA . ALA A 1 326 ? -36.056 -13.223 9.972 1.00 84.81 326 ALA A CA 1
ATOM 2571 C C . ALA A 1 326 ? -36.071 -14.694 10.431 1.00 84.81 326 ALA A C 1
ATOM 2573 O O . ALA A 1 326 ? -37.138 -15.276 10.611 1.00 84.81 326 ALA A O 1
ATOM 2574 N N . ASP A 1 327 ? -34.890 -15.261 10.682 1.00 82.38 327 ASP A N 1
ATOM 2575 C CA . ASP A 1 327 ? -34.680 -16.608 11.217 1.00 82.38 327 ASP A CA 1
ATOM 2576 C C . ASP A 1 327 ? -35.007 -16.736 12.719 1.00 82.38 327 ASP A C 1
ATOM 2578 O O . ASP A 1 327 ? -35.032 -17.839 13.257 1.00 82.38 327 ASP A O 1
ATOM 2582 N N . ARG A 1 328 ? -35.268 -15.614 13.407 1.00 81.31 328 ARG A N 1
ATOM 2583 C CA . ARG A 1 328 ? -35.478 -15.486 14.862 1.00 81.31 328 ARG A CA 1
ATOM 2584 C C . ARG A 1 328 ? -34.308 -15.956 15.735 1.00 81.31 328 ARG A C 1
ATOM 2586 O O . ARG A 1 328 ? -34.408 -15.875 16.960 1.00 81.31 328 ARG A O 1
ATOM 2593 N N . SER A 1 329 ? -33.201 -16.394 15.141 1.00 88.06 329 SER A N 1
ATOM 2594 C CA . SER A 1 329 ? -31.989 -16.815 15.846 1.00 88.06 329 SER A CA 1
ATOM 2595 C C . SER A 1 329 ? -30.930 -15.727 15.903 1.00 88.06 329 SER A C 1
ATOM 2597 O O . SER A 1 329 ? -30.252 -15.622 16.923 1.00 88.06 329 SER A O 1
ATOM 2599 N N . THR A 1 330 ? -30.805 -14.895 14.872 1.00 94.31 330 THR A N 1
ATOM 2600 C CA . THR A 1 330 ? -29.750 -13.875 14.797 1.00 94.31 330 THR A CA 1
ATOM 2601 C C . THR A 1 330 ? -30.128 -12.583 15.514 1.00 94.31 330 THR A C 1
ATOM 2603 O O . THR A 1 330 ? -31.280 -12.143 15.483 1.00 94.31 330 THR A O 1
ATOM 2606 N N . CYS A 1 331 ? -29.146 -11.962 16.167 1.00 97.19 331 CYS A N 1
ATOM 2607 C CA . CYS A 1 331 ? -29.275 -10.634 16.749 1.00 97.19 331 CYS A CA 1
ATOM 2608 C C . CYS A 1 331 ? -28.820 -9.559 15.754 1.00 97.19 331 CYS A C 1
ATOM 2610 O O . CYS A 1 331 ? -27.621 -9.410 15.518 1.00 97.19 331 CYS A O 1
ATOM 2612 N N . ASN A 1 332 ? -29.747 -8.780 15.198 1.00 97.19 332 ASN A N 1
ATOM 2613 C CA . ASN A 1 332 ? -29.391 -7.638 14.361 1.00 97.19 332 ASN A CA 1
ATOM 2614 C C . ASN A 1 332 ? -29.127 -6.404 15.219 1.00 97.19 332 ASN A C 1
ATOM 2616 O O . ASN A 1 332 ? -29.955 -6.044 16.060 1.00 97.19 332 ASN A O 1
ATOM 2620 N N . TYR A 1 333 ? -28.012 -5.726 14.958 1.00 97.44 333 TYR A N 1
ATOM 2621 C CA . TYR A 1 333 ? -27.664 -4.464 15.601 1.00 97.44 333 TYR A CA 1
ATOM 2622 C C . TYR A 1 333 ? -27.816 -3.282 14.641 1.00 97.44 333 TYR A C 1
ATOM 2624 O O . TYR A 1 333 ? -27.772 -3.422 13.414 1.00 97.44 333 TYR A O 1
ATOM 2632 N N . ALA A 1 334 ? -27.984 -2.096 15.221 1.00 96.44 334 ALA A N 1
ATOM 2633 C CA . ALA A 1 334 ? -27.949 -0.837 14.499 1.00 96.44 334 ALA A CA 1
ATOM 2634 C C . ALA A 1 334 ? -27.272 0.223 15.365 1.00 96.44 334 ALA A C 1
ATOM 2636 O O . ALA A 1 334 ? -27.724 0.483 16.477 1.00 96.44 334 ALA A O 1
ATOM 2637 N N . LEU A 1 335 ? -26.247 0.864 14.817 1.00 94.00 335 LEU A N 1
ATOM 2638 C CA . LEU A 1 335 ? -25.526 1.973 15.434 1.00 94.00 335 LEU A CA 1
ATOM 2639 C C . LEU A 1 335 ? -25.550 3.166 14.473 1.00 94.00 335 LEU A C 1
ATOM 2641 O O . LEU A 1 335 ? -25.583 3.002 13.250 1.00 94.00 335 LEU A O 1
ATOM 2645 N N . SER A 1 336 ? -25.674 4.371 15.014 1.00 90.56 336 SER A N 1
ATOM 2646 C CA . SER A 1 336 ? -25.804 5.604 14.236 1.00 90.56 336 SER A CA 1
ATOM 2647 C C . SER A 1 336 ? -25.040 6.709 14.942 1.00 90.56 336 SER A C 1
ATOM 2649 O O . SER A 1 336 ? -25.199 6.869 16.149 1.00 90.56 336 SER A O 1
ATOM 2651 N N . TYR A 1 337 ? -24.255 7.448 14.175 1.00 82.81 337 TYR A N 1
ATOM 2652 C CA . TYR A 1 337 ? -23.356 8.487 14.651 1.00 82.81 337 TYR A CA 1
ATOM 2653 C C . TYR A 1 337 ? -23.981 9.873 14.497 1.00 82.81 337 TYR A C 1
ATOM 2655 O O . TYR A 1 337 ? -24.917 10.066 13.714 1.00 82.81 337 TYR A O 1
ATOM 2663 N N . GLY A 1 338 ? -23.454 10.848 15.242 1.00 71.38 338 GLY A N 1
ATOM 2664 C CA . GLY A 1 338 ? -23.939 12.233 15.215 1.00 71.38 338 GLY A CA 1
ATOM 2665 C C . GLY A 1 338 ? -23.768 12.927 13.858 1.00 71.38 338 GLY A C 1
ATOM 2666 O O . GLY A 1 338 ? -24.570 13.787 13.509 1.00 71.38 338 GLY A O 1
ATOM 2667 N N . ASP A 1 339 ? -22.786 12.505 13.059 1.00 71.75 339 ASP A N 1
ATOM 2668 C CA . ASP A 1 339 ? -22.536 12.995 11.695 1.00 71.75 339 ASP A CA 1
ATOM 2669 C C . ASP A 1 339 ? -23.489 12.388 10.639 1.00 71.75 339 ASP A C 1
ATOM 2671 O O . ASP A 1 339 ? -23.392 12.688 9.448 1.00 71.75 339 ASP A O 1
ATOM 2675 N N . GLY A 1 340 ? -24.414 11.518 11.061 1.00 75.50 340 GLY A N 1
ATOM 2676 C CA . GLY A 1 340 ? -25.348 10.809 10.188 1.00 75.50 340 GLY A CA 1
ATOM 2677 C C . GLY A 1 340 ? -24.781 9.537 9.552 1.00 75.50 340 GLY A C 1
ATOM 2678 O O . GLY A 1 340 ? -25.509 8.845 8.827 1.00 75.50 340 GLY A O 1
ATOM 2679 N N . SER A 1 341 ? -23.521 9.184 9.821 1.00 85.06 341 SER A N 1
ATOM 2680 C CA . SER A 1 341 ? -22.982 7.880 9.447 1.00 85.06 341 SER A CA 1
ATOM 2681 C C . SER A 1 341 ? -23.631 6.758 10.272 1.00 85.06 341 SER A C 1
ATOM 2683 O O . SER A 1 341 ? -24.237 6.980 11.327 1.00 85.06 341 SER A O 1
ATOM 2685 N N . TYR A 1 342 ? -23.596 5.525 9.764 1.00 92.88 342 TYR A N 1
ATOM 2686 C CA . TYR A 1 342 ? -24.202 4.383 10.446 1.00 92.88 342 TYR A CA 1
ATOM 2687 C C . TYR A 1 342 ? -23.605 3.042 10.024 1.00 92.88 342 TYR A C 1
ATOM 2689 O O . TYR A 1 342 ? -23.111 2.875 8.908 1.00 92.88 342 TYR A O 1
ATOM 2697 N N . THR A 1 343 ? -23.791 2.050 10.894 1.00 97.12 343 THR A N 1
ATOM 2698 C CA . THR A 1 343 ? -23.558 0.629 10.616 1.00 97.12 343 THR A CA 1
ATOM 2699 C C . THR A 1 343 ? -24.764 -0.201 11.067 1.00 97.12 343 THR A C 1
ATOM 2701 O O . THR A 1 343 ? -25.413 0.081 12.082 1.00 97.12 343 THR A O 1
ATOM 2704 N N . ARG A 1 344 ? -25.129 -1.210 10.273 1.00 97.81 344 ARG A N 1
ATOM 2705 C CA . ARG A 1 344 ? -26.186 -2.182 10.582 1.00 97.81 344 ARG A CA 1
ATOM 2706 C C . ARG A 1 344 ? -25.757 -3.559 10.119 1.00 97.81 344 ARG A C 1
ATOM 2708 O O . ARG A 1 344 ? -25.251 -3.719 9.007 1.00 97.81 344 ARG A O 1
ATOM 2715 N N . GLY A 1 345 ? -26.035 -4.567 10.928 1.00 97.25 345 GLY A N 1
ATOM 2716 C CA . GLY A 1 345 ? -25.621 -5.923 10.615 1.00 97.25 345 GLY A CA 1
ATOM 2717 C C . GLY A 1 345 ? -26.002 -6.915 11.695 1.00 97.25 345 GLY A C 1
ATOM 2718 O O . GLY A 1 345 ? -26.964 -6.696 12.431 1.00 97.25 345 GLY A O 1
ATOM 2719 N N . VAL A 1 346 ? -25.237 -7.998 11.782 1.00 97.25 346 VAL A N 1
ATOM 2720 C CA . VAL A 1 346 ? -25.466 -9.088 12.735 1.00 97.25 346 VAL A CA 1
ATOM 2721 C C . VAL A 1 346 ? -24.411 -9.022 13.830 1.00 97.25 346 VAL A C 1
ATOM 2723 O O . VAL A 1 346 ? -23.221 -8.898 13.548 1.00 97.25 346 VAL A O 1
ATOM 2726 N N . LEU A 1 347 ? -24.841 -9.104 15.086 1.00 97.81 347 LEU A N 1
ATOM 2727 C CA . LEU A 1 347 ? -23.933 -9.215 16.217 1.00 97.81 347 LEU A CA 1
ATOM 2728 C C . LEU A 1 347 ? -23.387 -10.646 16.265 1.00 97.81 347 LEU A C 1
ATOM 2730 O O . LEU A 1 347 ? -24.153 -11.614 16.298 1.00 97.81 347 LEU A O 1
ATOM 2734 N N . GLY A 1 348 ? -22.068 -10.782 16.253 1.00 96.81 348 GLY A N 1
ATOM 2735 C CA . GLY A 1 348 ? -21.382 -12.068 16.254 1.00 96.81 348 GLY A CA 1
ATOM 2736 C C . GLY A 1 348 ? -20.335 -12.146 17.349 1.00 96.81 348 GLY A C 1
ATOM 2737 O O . GLY A 1 348 ? -19.999 -11.146 17.976 1.00 96.81 348 GLY A O 1
ATOM 2738 N N . ARG A 1 349 ? -19.822 -13.352 17.566 1.00 97.00 349 ARG A N 1
ATOM 2739 C CA . ARG A 1 349 ? -18.610 -13.607 18.337 1.00 97.00 349 ARG A CA 1
ATOM 2740 C C . ARG A 1 349 ? -17.574 -14.285 17.453 1.00 97.00 349 ARG A C 1
ATOM 2742 O O . ARG A 1 349 ? -17.940 -15.107 16.612 1.00 97.00 349 ARG A O 1
ATOM 2749 N N . GLN A 1 350 ? -16.312 -13.949 17.663 1.00 95.12 350 GLN A N 1
ATOM 2750 C CA . GLN A 1 350 ? -15.192 -14.419 16.862 1.00 95.12 350 GLN A CA 1
ATOM 2751 C C . GLN A 1 350 ? -13.952 -14.600 17.735 1.00 95.12 350 GLN A C 1
ATOM 2753 O O . GLN A 1 350 ? -13.772 -13.891 18.722 1.00 95.12 350 GLN A O 1
ATOM 2758 N N . ARG A 1 351 ? -13.084 -15.544 17.368 1.00 93.62 351 ARG A N 1
ATOM 2759 C CA . ARG A 1 351 ? -11.718 -15.564 17.897 1.00 93.62 351 ARG A CA 1
ATOM 2760 C C . ARG A 1 351 ? -10.894 -14.501 17.177 1.00 93.62 351 ARG A C 1
ATOM 2762 O O . ARG A 1 351 ? -10.784 -14.563 15.952 1.00 93.62 351 ARG A O 1
ATOM 2769 N N . ILE A 1 352 ? -10.311 -13.577 17.930 1.00 91.88 352 ILE A N 1
ATOM 2770 C CA . ILE A 1 352 ? -9.407 -12.549 17.401 1.00 91.88 352 ILE A CA 1
ATOM 2771 C C . ILE A 1 352 ? -8.032 -12.662 18.056 1.00 91.88 352 ILE A C 1
ATOM 2773 O O . ILE A 1 352 ? -7.914 -13.185 19.162 1.00 91.88 352 ILE A O 1
ATOM 2777 N N . ASP A 1 353 ? -7.010 -12.137 17.392 1.00 87.56 353 ASP A N 1
ATOM 2778 C CA . ASP A 1 353 ? -5.653 -12.051 17.925 1.00 87.56 353 ASP A CA 1
ATOM 2779 C C . ASP A 1 353 ? -5.243 -10.577 18.026 1.00 87.56 353 ASP A C 1
ATOM 2781 O O . ASP A 1 353 ? -5.295 -9.840 17.041 1.00 87.56 353 ASP A O 1
ATOM 2785 N N . ILE A 1 354 ? -4.837 -10.140 19.221 1.00 85.69 354 ILE A N 1
ATOM 2786 C CA . ILE A 1 354 ? -4.376 -8.771 19.486 1.00 85.69 354 ILE A CA 1
ATOM 2787 C C . ILE A 1 354 ? -2.980 -8.834 20.095 1.00 85.69 354 ILE A C 1
ATOM 2789 O O . ILE A 1 354 ? -2.791 -9.417 21.161 1.00 85.69 354 ILE A O 1
ATOM 2793 N N . GLY A 1 355 ? -1.986 -8.243 19.423 1.00 76.38 355 GLY A N 1
ATOM 2794 C CA . GLY A 1 355 ? -0.610 -8.189 19.935 1.00 76.38 355 GLY A CA 1
ATOM 2795 C C . GLY A 1 355 ? 0.015 -9.567 20.205 1.00 76.38 355 GLY A C 1
ATOM 2796 O O . GLY A 1 355 ? 0.854 -9.689 21.088 1.00 76.38 355 GLY A O 1
ATOM 2797 N N . GLY A 1 356 ? -0.423 -10.609 19.486 1.00 76.88 356 GLY A N 1
ATOM 2798 C CA . GLY A 1 356 ? -0.006 -12.002 19.706 1.00 76.88 356 GLY A CA 1
ATOM 2799 C C . GLY A 1 356 ? -0.810 -12.760 20.772 1.00 76.88 356 GLY A C 1
ATOM 2800 O O . GLY A 1 356 ? -0.593 -13.957 20.949 1.00 76.88 356 GLY A O 1
ATOM 2801 N N . THR A 1 357 ? -1.756 -12.106 21.449 1.00 83.81 357 THR A N 1
ATOM 2802 C CA . THR A 1 357 ? -2.656 -12.730 22.428 1.00 83.81 357 THR A CA 1
ATOM 2803 C C . THR A 1 357 ? -3.985 -13.096 21.775 1.00 83.81 357 THR A C 1
ATOM 2805 O O . THR A 1 357 ? -4.687 -12.224 21.259 1.00 83.81 357 THR A O 1
ATOM 2808 N N . SER A 1 358 ? -4.357 -14.377 21.838 1.00 90.25 358 SER A N 1
ATOM 2809 C CA . SER A 1 358 ? -5.653 -14.863 21.351 1.00 90.25 358 SER A CA 1
ATOM 2810 C C . SER A 1 358 ? -6.781 -14.569 22.339 1.00 90.25 358 SER A C 1
ATOM 2812 O O . SER A 1 358 ? -6.678 -14.855 23.533 1.00 90.25 358 SER A O 1
ATOM 2814 N N . ILE A 1 359 ? -7.886 -14.045 21.816 1.00 93.12 359 ILE A N 1
ATOM 2815 C CA . ILE A 1 359 ? -9.089 -13.672 22.558 1.00 93.12 359 ILE A CA 1
ATOM 2816 C C . ILE A 1 359 ? -10.254 -14.458 21.974 1.00 93.12 359 ILE A C 1
ATOM 2818 O O . ILE A 1 359 ? -10.671 -14.253 20.833 1.00 93.12 359 ILE A O 1
ATOM 2822 N N . GLU A 1 360 ? -10.765 -15.392 22.766 1.00 94.56 360 GLU A N 1
ATOM 2823 C CA . GLU A 1 360 ? -11.844 -16.279 22.353 1.00 94.56 360 GLU A CA 1
ATOM 2824 C C . GLU A 1 360 ? -13.210 -15.620 22.560 1.00 94.56 360 GLU A C 1
ATOM 2826 O O . GLU A 1 360 ? -13.491 -15.038 23.607 1.00 94.56 360 GLU A O 1
ATOM 2831 N N . GLY A 1 361 ? -14.093 -15.756 21.569 1.00 95.38 361 GLY A N 1
ATOM 2832 C CA . GLY A 1 361 ? -15.482 -15.312 21.681 1.00 95.38 361 GLY A CA 1
ATOM 2833 C C . GLY A 1 361 ? -15.677 -13.795 21.780 1.00 95.38 361 GLY A C 1
ATOM 2834 O O . GLY A 1 361 ? -16.698 -13.372 22.322 1.00 95.38 361 GLY A O 1
ATOM 2835 N N . PHE A 1 362 ? -14.751 -12.998 21.239 1.00 97.31 362 PHE A N 1
ATOM 2836 C CA . PHE A 1 362 ? -14.870 -11.545 21.150 1.00 97.31 362 PHE A CA 1
ATOM 2837 C C . PHE A 1 362 ? -16.125 -11.145 20.373 1.00 97.31 362 PHE A C 1
ATOM 2839 O O . PHE A 1 362 ? -16.320 -11.558 19.230 1.00 97.31 362 PHE A O 1
ATOM 2846 N N . ILE A 1 363 ? -16.984 -10.352 21.002 1.00 98.12 363 ILE A N 1
ATOM 2847 C CA . ILE A 1 363 ? -18.267 -9.901 20.478 1.00 98.12 363 ILE A CA 1
ATOM 2848 C C . ILE A 1 363 ? -18.056 -8.634 19.655 1.00 98.12 363 ILE A C 1
ATOM 2850 O O . ILE A 1 363 ? -17.504 -7.650 20.143 1.00 98.12 363 ILE A O 1
ATOM 2854 N N . PHE A 1 364 ? -18.552 -8.643 18.422 1.00 97.75 364 PHE A N 1
ATOM 2855 C CA . PHE A 1 364 ? -18.389 -7.549 17.470 1.00 97.75 364 PHE A CA 1
ATOM 2856 C C . PHE A 1 364 ? -19.613 -7.408 16.553 1.00 97.75 364 PHE A C 1
ATOM 2858 O O . PHE A 1 364 ? -20.434 -8.324 16.413 1.00 97.75 364 PHE A O 1
ATOM 2865 N N . GLY A 1 365 ? -19.731 -6.249 15.910 1.00 97.88 365 GLY A N 1
ATOM 2866 C CA . GLY A 1 365 ? -20.713 -5.981 14.866 1.00 97.88 365 GLY A CA 1
ATOM 2867 C C . GLY A 1 365 ? -20.209 -6.396 13.484 1.00 97.88 365 GLY A C 1
ATOM 2868 O O . GLY A 1 365 ? -19.267 -5.811 12.956 1.00 97.88 365 GLY A O 1
ATOM 2869 N N . CYS A 1 366 ? -20.861 -7.381 12.868 1.00 97.12 366 CYS A N 1
ATOM 2870 C CA . CYS A 1 366 ? -20.593 -7.779 11.490 1.00 97.12 366 CYS A CA 1
ATOM 2871 C C . CYS A 1 366 ? -21.475 -6.951 10.542 1.00 97.12 366 CYS A C 1
ATOM 2873 O O . CYS A 1 366 ? -22.652 -7.265 10.340 1.00 97.12 366 CYS A O 1
ATOM 2875 N N . GLY A 1 367 ? -20.935 -5.842 10.030 1.00 97.31 367 GLY A N 1
ATOM 2876 C CA . GLY A 1 367 ? -21.687 -4.792 9.342 1.00 97.31 367 GLY A CA 1
ATOM 2877 C C . GLY A 1 367 ? -22.037 -5.147 7.898 1.00 97.31 367 GLY A C 1
ATOM 2878 O O . GLY A 1 367 ? -21.158 -5.215 7.043 1.00 97.31 367 GLY A O 1
ATOM 2879 N N . LEU A 1 368 ? -23.328 -5.300 7.597 1.00 97.06 368 LEU A N 1
ATOM 2880 C CA . LEU A 1 368 ? -23.844 -5.667 6.266 1.00 97.06 368 LEU A CA 1
ATOM 2881 C C . LEU A 1 368 ? -24.393 -4.465 5.480 1.00 97.06 368 LEU A C 1
ATOM 2883 O O . LEU A 1 368 ? -24.702 -4.578 4.285 1.00 97.06 368 LEU A O 1
ATOM 2887 N N . ARG A 1 369 ? -24.592 -3.334 6.170 1.00 97.38 369 ARG A N 1
ATOM 2888 C CA . ARG A 1 369 ? -25.016 -2.043 5.619 1.00 97.38 369 ARG A CA 1
ATOM 2889 C C . ARG A 1 369 ? -24.328 -0.912 6.373 1.00 97.38 369 ARG A C 1
ATOM 2891 O O . ARG A 1 369 ? -24.693 -0.645 7.516 1.00 97.38 369 ARG A O 1
ATOM 2898 N N . ASN A 1 370 ? -23.385 -0.235 5.733 1.00 95.88 370 ASN A N 1
ATOM 2899 C CA . ASN A 1 370 ? -22.568 0.798 6.354 1.00 95.88 370 ASN A CA 1
ATOM 2900 C C . ASN A 1 370 ? -22.468 2.019 5.436 1.00 95.88 370 ASN A C 1
ATOM 2902 O O . ASN A 1 370 ? -22.264 1.891 4.229 1.00 95.88 370 ASN A O 1
ATOM 2906 N N . HIS A 1 371 ? -22.608 3.206 6.012 1.00 92.00 371 HIS A N 1
ATOM 2907 C CA . HIS A 1 371 ? -22.543 4.469 5.286 1.00 92.00 371 HIS A CA 1
ATOM 2908 C C . HIS A 1 371 ? -21.823 5.507 6.131 1.00 92.00 371 HIS A C 1
ATOM 2910 O O . HIS A 1 371 ? -22.185 5.700 7.286 1.00 92.00 371 HIS A O 1
ATOM 2916 N N . GLY A 1 372 ? -20.843 6.189 5.550 1.00 81.62 372 GLY A N 1
ATOM 2917 C CA . GLY A 1 372 ? -20.052 7.208 6.231 1.00 81.62 372 GLY A CA 1
ATOM 2918 C C . GLY A 1 372 ? -18.670 7.356 5.609 1.00 81.62 372 GLY A C 1
ATOM 2919 O O . GLY A 1 372 ? -18.309 6.624 4.683 1.00 81.62 372 GLY A O 1
ATOM 2920 N N . LEU A 1 373 ? -17.905 8.317 6.119 1.00 75.06 373 LEU A N 1
ATOM 2921 C CA . LEU A 1 373 ? -16.540 8.598 5.684 1.00 75.06 373 LEU A CA 1
ATOM 2922 C C . LEU A 1 373 ? -15.542 8.014 6.694 1.00 75.06 373 LEU A C 1
ATOM 2924 O O . LEU A 1 373 ? -15.030 8.720 7.549 1.00 75.06 373 LEU A O 1
ATOM 2928 N N . PHE A 1 374 ? -15.237 6.721 6.568 1.00 81.06 374 PHE A N 1
ATOM 2929 C CA . PHE A 1 374 ? -14.343 5.998 7.492 1.00 81.06 374 PHE A CA 1
ATOM 2930 C C . PHE A 1 374 ? -12.913 5.812 6.947 1.00 81.06 374 PHE A C 1
ATOM 2932 O O . PHE A 1 374 ? -12.239 4.821 7.234 1.00 81.06 374 PHE A O 1
ATOM 2939 N N . GLY A 1 375 ? -12.455 6.714 6.070 1.00 69.38 375 GLY A N 1
ATOM 2940 C CA . GLY A 1 375 ? -11.083 6.702 5.531 1.00 69.38 375 GLY A CA 1
ATOM 2941 C C . GLY A 1 375 ? -10.694 5.456 4.717 1.00 69.38 375 GLY A C 1
ATOM 2942 O O . GLY A 1 375 ? -9.514 5.233 4.462 1.00 69.38 375 GLY A O 1
ATOM 2943 N N . GLY A 1 376 ? -11.665 4.628 4.314 1.00 76.69 376 GLY A N 1
ATOM 2944 C CA . GLY A 1 376 ? -11.422 3.351 3.638 1.00 76.69 376 GLY A CA 1
ATOM 2945 C C . GLY A 1 376 ? -10.973 2.213 4.564 1.00 76.69 376 GLY A C 1
ATOM 2946 O O . GLY A 1 376 ? -10.575 1.168 4.059 1.00 76.69 376 GLY A O 1
ATOM 2947 N N . THR A 1 377 ? -11.037 2.381 5.886 1.00 84.94 377 THR A N 1
ATOM 2948 C CA . THR A 1 377 ? -10.791 1.294 6.851 1.00 84.94 377 THR A CA 1
ATOM 2949 C C . THR A 1 377 ? -11.950 0.296 6.880 1.00 84.94 377 THR A C 1
ATOM 2951 O O . THR A 1 377 ? -13.056 0.587 6.422 1.00 84.94 377 THR A O 1
ATOM 2954 N N . SER A 1 378 ? -11.724 -0.896 7.423 1.00 92.88 378 SER A N 1
ATOM 2955 C CA . SER A 1 378 ? -12.750 -1.939 7.500 1.00 92.88 378 SER A CA 1
ATOM 2956 C C . SER A 1 378 ? -13.872 -1.624 8.494 1.00 92.88 378 SER A C 1
ATOM 2958 O O . SER A 1 378 ? -14.944 -2.214 8.391 1.00 92.88 378 SER A O 1
ATOM 2960 N N . GLY A 1 379 ? -13.656 -0.708 9.443 1.00 94.12 379 GLY A N 1
ATOM 2961 C CA . GLY A 1 379 ? -14.631 -0.327 10.464 1.00 94.12 379 GLY A CA 1
ATOM 2962 C C . GLY A 1 379 ? -13.986 0.356 11.668 1.00 94.12 379 GLY A C 1
ATOM 2963 O O . GLY A 1 379 ? -12.904 0.936 11.545 1.00 94.12 379 GLY A O 1
ATOM 2964 N N . LEU A 1 380 ? -14.643 0.274 12.825 1.00 94.12 380 LEU A N 1
ATOM 2965 C CA . LEU A 1 380 ? -14.240 0.947 14.061 1.00 94.12 380 LEU A CA 1
ATOM 2966 C C . LEU A 1 380 ? -13.951 -0.050 15.186 1.00 94.12 380 LEU A C 1
ATOM 2968 O O . LEU A 1 380 ? -14.640 -1.058 15.352 1.00 94.12 380 LEU A O 1
ATOM 2972 N N . MET A 1 381 ? -12.935 0.266 15.981 1.00 94.50 381 MET A N 1
ATOM 2973 C CA . MET A 1 381 ? -12.592 -0.393 17.234 1.00 94.50 381 MET A CA 1
ATOM 2974 C C . MET A 1 381 ? -13.073 0.476 18.388 1.00 94.50 381 MET A C 1
ATOM 2976 O O . MET A 1 381 ? -12.466 1.503 18.679 1.00 94.50 381 MET A O 1
ATOM 2980 N N . GLY A 1 382 ? -14.151 0.043 19.037 1.00 93.19 382 GLY A N 1
ATOM 2981 C CA . GLY A 1 382 ? -14.740 0.755 20.164 1.00 93.19 382 GLY A CA 1
ATOM 2982 C C . GLY A 1 382 ? -13.981 0.495 21.463 1.00 93.19 382 GLY A C 1
ATOM 2983 O O . GLY A 1 382 ? -13.911 -0.648 21.929 1.00 93.19 382 GLY A O 1
ATOM 2984 N N . LEU A 1 383 ? -13.419 1.549 22.052 1.00 91.44 383 LEU A N 1
ATOM 2985 C CA . LEU A 1 383 ? -12.704 1.519 23.330 1.00 91.44 383 LEU A CA 1
ATOM 2986 C C . LEU A 1 383 ? -13.513 2.073 24.500 1.00 91.44 383 LEU A C 1
ATOM 2988 O O . LEU A 1 383 ? -12.924 2.273 25.550 1.00 91.44 383 LEU A O 1
ATOM 2992 N N . GLY A 1 384 ? -14.819 2.292 24.338 1.00 87.88 384 GLY A N 1
ATOM 2993 C CA . GLY A 1 384 ? -15.721 2.825 25.359 1.00 87.88 384 GLY A CA 1
ATOM 2994 C C . GLY A 1 384 ? -15.793 2.021 26.667 1.00 87.88 384 GLY A C 1
ATOM 2995 O O . GLY A 1 384 ? -15.092 1.031 26.896 1.00 87.88 384 GLY A O 1
ATOM 2996 N N . SER A 1 385 ? -16.663 2.457 27.573 1.00 85.38 385 SER A N 1
ATOM 2997 C CA . SER A 1 385 ? -16.725 1.930 28.943 1.00 85.38 385 SER A CA 1
ATOM 2998 C C . SER A 1 385 ? -17.747 0.808 29.182 1.00 85.38 385 SER A C 1
ATOM 3000 O O . SER A 1 385 ? -17.814 0.276 30.295 1.00 85.38 385 SER A O 1
ATOM 3002 N N . THR A 1 386 ? -18.561 0.412 28.195 1.00 89.88 386 THR A N 1
ATOM 3003 C CA . THR A 1 386 ? -19.556 -0.658 28.389 1.00 89.88 386 THR A CA 1
ATOM 3004 C C . THR A 1 386 ? -18.998 -2.045 28.100 1.00 89.88 386 THR A C 1
ATOM 3006 O O . THR A 1 386 ? -17.936 -2.233 27.519 1.00 89.88 386 THR A O 1
ATOM 3009 N N . LYS A 1 387 ? -19.761 -3.077 28.482 1.00 93.00 387 LYS A N 1
ATOM 3010 C CA . LYS A 1 387 ? -19.351 -4.486 28.369 1.00 93.00 387 LYS A CA 1
ATOM 3011 C C . LYS A 1 387 ? -19.132 -4.987 26.934 1.00 93.00 387 LYS A C 1
ATOM 3013 O O . LYS A 1 387 ? -18.654 -6.107 26.782 1.00 93.00 387 LYS A O 1
ATOM 3018 N N . LEU A 1 388 ? -19.546 -4.234 25.911 1.00 94.94 388 LEU A N 1
ATOM 3019 C CA . LEU A 1 388 ? -19.278 -4.569 24.506 1.00 94.94 388 LEU A CA 1
ATOM 3020 C C . LEU A 1 388 ? -18.034 -3.871 23.950 1.00 94.94 388 LEU A C 1
ATOM 3022 O O . LEU A 1 388 ? -17.640 -4.192 22.831 1.00 94.94 388 LEU A O 1
ATOM 3026 N N . SER A 1 389 ? -17.390 -2.990 24.716 1.00 94.19 389 SER A N 1
ATOM 3027 C CA . SER A 1 389 ? -16.123 -2.397 24.306 1.00 94.19 389 SER A CA 1
ATOM 3028 C C . SER A 1 389 ? -14.997 -3.402 24.252 1.00 94.19 389 SER A C 1
ATOM 3030 O O . SER A 1 389 ? -15.003 -4.412 24.962 1.00 94.19 389 SER A O 1
ATOM 3032 N N . LEU A 1 390 ? -14.006 -3.105 23.412 1.00 94.62 390 LEU A N 1
ATOM 3033 C CA . LEU A 1 390 ? -12.795 -3.900 23.353 1.00 94.62 390 LEU A CA 1
ATOM 3034 C C . LEU A 1 390 ? -12.145 -3.965 24.731 1.00 94.62 390 LEU A C 1
ATOM 3036 O O . LEU A 1 390 ? -11.904 -5.056 25.234 1.00 94.62 390 LEU A O 1
ATOM 3040 N N . VAL A 1 391 ? -11.994 -2.810 25.381 1.00 91.94 391 VAL A N 1
ATOM 3041 C CA . VAL A 1 391 ? -11.393 -2.684 26.713 1.00 91.94 391 VAL A CA 1
ATOM 3042 C C . VAL A 1 391 ? -12.063 -3.629 27.706 1.00 91.94 391 VAL A C 1
ATOM 3044 O O . VAL A 1 391 ? -11.377 -4.441 28.325 1.00 91.94 391 VAL A O 1
ATOM 3047 N N . SER A 1 392 ? -13.394 -3.595 27.817 1.00 92.56 392 SER A N 1
ATOM 3048 C CA . SER A 1 392 ? -14.140 -4.433 28.765 1.00 92.56 392 SER A CA 1
ATOM 3049 C C . SER A 1 392 ? -14.056 -5.923 28.441 1.00 92.56 392 SER A C 1
ATOM 3051 O O . SER A 1 392 ? -13.940 -6.751 29.346 1.00 92.56 392 SER A O 1
ATOM 3053 N N . GLN A 1 393 ? -14.116 -6.283 27.157 1.00 95.19 393 GLN A N 1
ATOM 3054 C CA . GLN A 1 393 ? -14.045 -7.678 26.722 1.00 95.19 393 GLN A CA 1
ATOM 3055 C C . GLN A 1 393 ? -12.650 -8.285 26.917 1.00 95.19 393 GLN A C 1
ATOM 3057 O O . GLN A 1 393 ? -12.534 -9.500 27.062 1.00 95.19 393 GLN A O 1
ATOM 3062 N N . THR A 1 394 ? -11.608 -7.452 26.959 1.00 93.25 394 THR A N 1
ATOM 3063 C CA . THR A 1 394 ? -10.208 -7.884 27.064 1.00 93.25 394 THR A CA 1
ATOM 3064 C C . THR A 1 394 ? -9.542 -7.487 28.385 1.00 93.25 394 THR A C 1
ATOM 3066 O O . THR A 1 394 ? -8.342 -7.697 28.564 1.00 93.25 394 THR A O 1
ATOM 3069 N N . THR A 1 395 ? -10.299 -6.923 29.333 1.00 88.88 395 THR A N 1
ATOM 3070 C CA . THR A 1 395 ? -9.781 -6.435 30.626 1.00 88.88 395 THR A CA 1
ATOM 3071 C C . THR A 1 395 ? -9.065 -7.542 31.400 1.00 88.88 395 THR A C 1
ATOM 3073 O O . THR A 1 395 ? -8.044 -7.294 32.027 1.00 88.88 395 THR A O 1
ATOM 3076 N N . SER A 1 396 ? -9.538 -8.789 31.330 1.00 88.12 396 SER A N 1
ATOM 3077 C CA . SER A 1 396 ? -8.875 -9.913 32.007 1.00 88.12 396 SER A CA 1
ATOM 3078 C C . SER A 1 396 ? -7.484 -10.250 31.459 1.00 88.12 396 SER A C 1
ATOM 3080 O O . SER A 1 396 ? -6.714 -10.906 32.154 1.00 88.12 396 SER A O 1
ATOM 3082 N N . GLN A 1 397 ? -7.176 -9.845 30.225 1.00 88.25 397 GLN A N 1
ATOM 3083 C CA . GLN A 1 397 ? -5.895 -10.104 29.565 1.00 88.25 397 GLN A CA 1
ATOM 3084 C C . GLN A 1 397 ? -4.957 -8.903 29.687 1.00 88.25 397 GLN A C 1
ATOM 3086 O O . GLN A 1 397 ? -3.769 -9.088 29.932 1.00 88.25 397 GLN A O 1
ATOM 3091 N N . PHE A 1 398 ? -5.489 -7.689 29.518 1.00 87.25 398 PHE A N 1
ATOM 3092 C CA . PHE A 1 398 ? -4.680 -6.474 29.401 1.00 87.25 398 PHE A CA 1
ATOM 3093 C C . PHE A 1 398 ? -4.836 -5.491 30.574 1.00 87.25 398 PHE A C 1
ATOM 3095 O O . PHE A 1 398 ? -3.993 -4.622 30.740 1.00 87.25 398 PHE A O 1
ATOM 3102 N N . GLY A 1 399 ? -5.869 -5.611 31.411 1.00 84.56 399 GLY A N 1
ATOM 3103 C CA . GLY A 1 399 ? -6.120 -4.713 32.549 1.00 84.56 399 GLY A CA 1
ATOM 3104 C C . GLY A 1 399 ? -6.710 -3.356 32.152 1.00 84.56 399 GLY A C 1
ATOM 3105 O O . GLY A 1 399 ? -7.807 -3.011 32.593 1.00 84.56 399 GLY A O 1
ATOM 3106 N N . GLY A 1 400 ? -6.045 -2.636 31.251 1.00 82.75 400 GLY A N 1
ATOM 3107 C CA . GLY A 1 400 ? -6.432 -1.297 30.820 1.00 82.75 400 GLY A CA 1
ATOM 3108 C C . GLY A 1 400 ? -5.876 -0.916 29.451 1.00 82.75 400 GLY A C 1
ATOM 3109 O O . GLY A 1 400 ? -5.344 -1.750 28.711 1.00 82.75 400 GLY A O 1
ATOM 3110 N N . PHE A 1 401 ? -6.037 0.359 29.100 1.00 85.62 401 PHE A N 1
ATOM 3111 C CA . PHE A 1 401 ? -5.451 0.938 27.899 1.00 85.62 401 PHE A CA 1
ATOM 3112 C C . PHE A 1 401 ? -4.950 2.357 28.153 1.00 85.62 401 PHE A C 1
ATOM 3114 O O . PHE A 1 401 ? -5.433 3.060 29.041 1.00 85.62 401 PHE A O 1
ATOM 3121 N N . PHE A 1 402 ? -4.006 2.772 27.323 1.00 81.31 402 PHE A N 1
ATOM 3122 C CA . PHE A 1 402 ? -3.404 4.094 27.329 1.00 81.31 402 PHE A CA 1
ATOM 3123 C C . PHE A 1 402 ? -3.055 4.476 25.894 1.00 81.31 402 PHE A C 1
ATOM 3125 O O . PHE A 1 402 ? -2.617 3.623 25.121 1.00 81.31 402 PHE A O 1
ATOM 3132 N N . TYR A 1 403 ? -3.245 5.736 25.513 1.00 79.75 403 TYR A N 1
ATOM 3133 C CA . TYR A 1 403 ? -2.863 6.197 24.184 1.00 79.75 403 TYR A CA 1
ATOM 3134 C C . TYR A 1 403 ? -2.255 7.591 24.230 1.00 79.75 403 TYR A C 1
ATOM 3136 O O . TYR A 1 403 ? -2.709 8.454 24.972 1.00 79.75 403 TYR A O 1
ATOM 3144 N N . CYS A 1 404 ? -1.248 7.799 23.390 1.00 75.25 404 CYS A N 1
ATOM 3145 C CA . CYS A 1 404 ? -0.611 9.086 23.179 1.00 75.25 404 CYS A CA 1
ATOM 3146 C C . CYS A 1 404 ? -0.933 9.573 21.775 1.00 75.25 404 CYS A C 1
ATOM 3148 O O . CYS A 1 404 ? -0.734 8.855 20.785 1.00 75.25 404 CYS A O 1
ATOM 3150 N N . LEU A 1 405 ? -1.410 10.807 21.677 1.00 69.75 405 LEU A N 1
ATOM 3151 C CA . LEU A 1 405 ? -1.766 11.397 20.396 1.00 69.75 405 LEU A CA 1
ATOM 3152 C C . LEU A 1 405 ? -0.507 11.911 19.667 1.00 69.75 405 LEU A C 1
ATOM 3154 O O . LEU A 1 405 ? 0.403 12.452 20.302 1.00 69.75 405 LEU A O 1
ATOM 3158 N N . PRO A 1 406 ? -0.423 11.742 18.334 1.00 62.12 406 PRO A N 1
ATOM 3159 C CA . PRO A 1 406 ? 0.676 12.285 17.538 1.00 62.12 406 PRO A CA 1
ATOM 3160 C C . PRO A 1 406 ? 0.675 13.824 17.562 1.00 62.12 406 PRO A C 1
ATOM 3162 O O . PRO A 1 406 ? -0.377 14.460 17.624 1.00 62.12 406 PRO A O 1
ATOM 3165 N N . THR A 1 407 ? 1.852 14.446 17.454 1.00 60.84 407 THR A N 1
ATOM 3166 C CA . THR A 1 407 ? 1.970 15.902 17.252 1.00 60.84 407 THR A CA 1
ATOM 3167 C C . THR A 1 407 ? 1.593 16.296 15.816 1.00 60.84 407 THR A C 1
ATOM 3169 O O . THR A 1 407 ? 1.608 15.476 14.901 1.00 60.84 407 THR A O 1
ATOM 3172 N N . ARG A 1 408 ? 1.318 17.582 15.559 1.00 53.00 408 ARG A N 1
ATOM 3173 C CA . ARG A 1 408 ? 0.957 18.090 14.214 1.00 53.00 408 ARG A CA 1
ATOM 3174 C C . ARG A 1 408 ? 2.082 18.024 13.164 1.00 53.00 408 ARG A C 1
ATOM 3176 O O . ARG A 1 408 ? 1.878 18.417 12.018 1.00 53.00 408 ARG A O 1
ATOM 3183 N N . ILE A 1 409 ? 3.274 17.553 13.530 1.00 57.25 409 ILE A N 1
ATOM 3184 C CA . ILE A 1 409 ? 4.392 17.376 12.598 1.00 57.25 409 ILE A CA 1
ATOM 3185 C C . ILE A 1 409 ? 4.098 16.160 11.709 1.00 57.25 409 ILE A C 1
ATOM 3187 O O . ILE A 1 409 ? 3.823 15.078 12.216 1.00 57.25 409 ILE A O 1
ATOM 3191 N N . LEU A 1 410 ? 4.211 16.328 10.385 1.00 46.47 410 LEU A N 1
ATOM 3192 C CA . LEU A 1 410 ? 3.890 15.347 9.325 1.00 46.47 410 LEU A CA 1
ATOM 3193 C C . LEU A 1 410 ? 4.590 13.970 9.431 1.00 46.47 410 LEU A C 1
ATOM 3195 O O . LEU A 1 410 ? 4.304 13.079 8.636 1.00 46.47 410 LEU A O 1
ATOM 3199 N N . SER A 1 411 ? 5.498 13.784 10.389 1.00 54.12 411 SER A N 1
ATOM 3200 C CA . SER A 1 411 ? 6.243 12.547 10.652 1.00 54.12 411 SER A CA 1
ATOM 3201 C C . SER A 1 411 ? 6.080 12.016 12.081 1.00 54.12 411 SER A C 1
ATOM 3203 O O . SER A 1 411 ? 6.777 11.076 12.462 1.00 54.12 411 SER A O 1
ATOM 3205 N N . SER A 1 412 ? 5.229 12.634 12.903 1.00 59.16 412 SER A N 1
ATOM 3206 C CA . SER A 1 412 ? 5.036 12.205 14.284 1.00 59.16 412 SER A CA 1
ATOM 3207 C C . SER A 1 412 ? 4.163 10.945 14.342 1.00 59.16 412 SER A C 1
ATOM 3209 O O . SER A 1 412 ? 3.277 10.728 13.515 1.00 59.16 412 SER A O 1
ATOM 3211 N N . SER A 1 413 ? 4.452 10.077 15.307 1.00 61.19 413 SER A N 1
ATOM 3212 C CA . SER A 1 413 ? 3.712 8.835 15.542 1.00 61.19 413 SER A CA 1
ATOM 3213 C C . SER A 1 413 ? 3.085 8.895 16.930 1.00 61.19 413 SER A C 1
ATOM 3215 O O . SER A 1 413 ? 3.752 9.311 17.879 1.00 61.19 413 SER A O 1
ATOM 3217 N N . GLY A 1 414 ? 1.817 8.498 17.040 1.00 70.56 414 GLY A N 1
ATOM 3218 C CA . GLY A 1 414 ? 1.164 8.236 18.322 1.00 70.56 414 GLY A CA 1
ATOM 3219 C C . GLY A 1 414 ? 1.398 6.796 18.774 1.00 70.56 414 GLY A C 1
ATOM 3220 O O . GLY A 1 414 ? 2.001 5.997 18.052 1.00 70.56 414 GLY A O 1
ATOM 3221 N N . SER A 1 415 ? 0.893 6.451 19.951 1.00 73.25 415 SER A N 1
ATOM 3222 C CA . SER A 1 415 ? 0.936 5.088 20.485 1.00 73.25 415 SER A CA 1
ATOM 3223 C C . SER A 1 415 ? -0.410 4.717 21.105 1.00 73.25 415 SER A C 1
ATOM 3225 O O . SER A 1 415 ? -1.103 5.567 21.651 1.00 73.25 415 SER A O 1
ATOM 3227 N N . LEU A 1 416 ? -0.786 3.443 21.006 1.00 80.06 416 LEU A N 1
ATOM 3228 C CA . LEU A 1 416 ? -1.878 2.831 21.761 1.00 80.06 416 LEU A CA 1
ATOM 3229 C C . LEU A 1 416 ? -1.304 1.583 22.423 1.00 80.06 416 LEU A C 1
ATOM 3231 O O . LEU A 1 416 ? -0.721 0.733 21.749 1.00 80.06 416 LEU A O 1
ATOM 3235 N N . VAL A 1 417 ? -1.469 1.486 23.733 1.00 80.38 417 VAL A N 1
ATOM 3236 C CA . VAL A 1 417 ? -1.015 0.367 24.551 1.00 80.38 417 VAL A CA 1
ATOM 3237 C C . VAL A 1 417 ? -2.240 -0.249 25.213 1.00 80.38 417 VAL A C 1
ATOM 3239 O O . VAL A 1 417 ? -3.031 0.453 25.837 1.00 80.38 417 VAL A O 1
ATOM 3242 N N . LEU A 1 418 ? -2.395 -1.563 25.062 1.00 83.56 418 LEU A N 1
ATOM 3243 C CA . LEU A 1 418 ? -3.326 -2.376 25.843 1.00 83.56 418 LEU A CA 1
ATOM 3244 C C . LEU A 1 418 ? -2.485 -3.117 26.880 1.00 83.56 418 LEU A C 1
ATOM 3246 O O . LEU A 1 418 ? -1.616 -3.906 26.505 1.00 83.56 418 LEU A O 1
ATOM 3250 N N . GLY A 1 419 ? -2.684 -2.837 28.161 1.00 74.75 419 GLY A N 1
ATOM 3251 C CA . GLY A 1 419 ? -1.753 -3.286 29.191 1.00 74.75 419 GLY A CA 1
ATOM 3252 C C . GLY A 1 419 ? -1.582 -2.274 30.312 1.00 74.75 419 GLY A C 1
ATOM 3253 O O . GLY A 1 419 ? -1.584 -1.074 30.063 1.00 74.75 419 GLY A O 1
ATOM 3254 N N . ASP A 1 420 ? -1.325 -2.772 31.519 1.00 61.28 420 ASP A N 1
ATOM 3255 C CA . ASP A 1 420 ? -1.002 -1.946 32.687 1.00 61.28 420 ASP A CA 1
ATOM 3256 C C . ASP A 1 420 ? 0.510 -1.894 32.997 1.00 61.28 420 ASP A C 1
ATOM 3258 O O . ASP A 1 420 ? 0.876 -1.416 34.066 1.00 61.28 420 ASP A O 1
ATOM 3262 N N . ASP A 1 421 ? 1.408 -2.380 32.119 1.00 61.19 421 ASP A N 1
ATOM 3263 C CA . ASP A 1 421 ? 2.857 -2.406 32.403 1.00 61.19 421 ASP A CA 1
ATOM 3264 C C . ASP A 1 421 ? 3.492 -1.004 32.307 1.00 61.19 421 ASP A C 1
ATOM 3266 O O . ASP A 1 421 ? 3.728 -0.501 31.199 1.00 61.19 421 ASP A O 1
ATOM 3270 N N . PRO A 1 422 ? 3.878 -0.387 33.446 1.00 52.28 422 PRO A N 1
ATOM 3271 C CA . PRO A 1 422 ? 4.441 0.950 33.467 1.00 52.28 422 PRO A CA 1
ATOM 3272 C C . PRO A 1 422 ? 5.811 1.076 32.804 1.00 52.28 422 PRO A C 1
ATOM 3274 O O . PRO A 1 422 ? 6.285 2.185 32.548 1.00 52.28 422 PRO A O 1
ATOM 3277 N N . ALA A 1 423 ? 6.490 -0.048 32.560 1.00 55.28 423 ALA A N 1
ATOM 3278 C CA . ALA A 1 423 ? 7.793 -0.076 31.916 1.00 55.28 423 ALA A CA 1
ATOM 3279 C C . ALA A 1 423 ? 7.718 0.223 30.410 1.00 55.28 423 ALA A C 1
ATOM 3281 O O . ALA A 1 423 ? 8.687 0.756 29.867 1.00 55.28 423 ALA A O 1
ATOM 3282 N N . LEU A 1 424 ? 6.579 -0.039 29.755 1.00 55.50 424 LEU A N 1
ATOM 3283 C CA . LEU A 1 424 ? 6.374 0.259 28.332 1.00 55.50 424 LEU A CA 1
ATOM 3284 C C . LEU A 1 424 ? 6.285 1.771 28.051 1.00 55.50 424 LEU A C 1
ATOM 3286 O O . LEU A 1 424 ? 6.587 2.204 26.941 1.00 55.50 424 LEU A O 1
ATOM 3290 N N . TYR A 1 425 ? 5.956 2.583 29.062 1.00 55.94 425 TYR A N 1
ATOM 3291 C CA . TYR A 1 425 ? 5.825 4.043 28.949 1.00 55.94 425 TYR A CA 1
ATOM 3292 C C . TYR A 1 425 ? 7.169 4.800 28.995 1.00 55.94 425 TYR A C 1
ATOM 3294 O O . TYR A 1 425 ? 7.223 5.994 28.714 1.00 55.94 425 TYR A O 1
ATOM 3302 N N . LYS A 1 426 ? 8.279 4.137 29.363 1.00 48.12 426 LYS A N 1
ATOM 3303 C CA . LYS A 1 426 ? 9.535 4.805 29.773 1.00 48.12 426 LYS A CA 1
ATOM 3304 C C . LYS A 1 426 ? 10.461 5.272 28.644 1.00 48.12 426 LYS A C 1
ATOM 3306 O O . LYS A 1 426 ? 11.430 5.972 28.932 1.00 48.12 426 LYS A O 1
ATOM 3311 N N . ASN A 1 427 ? 10.194 4.920 27.385 1.00 50.25 427 ASN A N 1
ATOM 3312 C CA . ASN A 1 427 ? 11.104 5.242 26.273 1.00 50.25 427 ASN A CA 1
ATOM 3313 C C . ASN A 1 427 ? 10.812 6.577 25.567 1.00 50.25 427 ASN A C 1
ATOM 3315 O O . ASN A 1 427 ? 11.611 7.012 24.740 1.00 50.25 427 ASN A O 1
ATOM 3319 N N . SER A 1 428 ? 9.723 7.260 25.916 1.00 52.72 428 SER A N 1
ATOM 3320 C CA . SER A 1 428 ? 9.406 8.614 25.459 1.00 52.72 428 SER A CA 1
ATOM 3321 C C . SER A 1 428 ? 9.445 9.545 26.667 1.00 52.72 428 SER A C 1
ATOM 3323 O O . SER A 1 428 ? 8.532 9.568 27.480 1.00 52.72 428 SER A O 1
ATOM 3325 N N . THR A 1 429 ? 10.534 10.292 26.832 1.00 55.53 429 THR A N 1
ATOM 3326 C CA . THR A 1 429 ? 10.611 11.392 27.803 1.00 55.53 429 THR A CA 1
ATOM 3327 C C . THR A 1 429 ? 11.004 12.667 27.060 1.00 55.53 429 THR A C 1
ATOM 3329 O O . THR A 1 429 ? 11.901 12.609 26.215 1.00 55.53 429 THR A O 1
ATOM 3332 N N . PRO A 1 430 ? 10.344 13.810 27.326 1.00 59.97 430 PRO A N 1
ATOM 3333 C CA . PRO A 1 430 ? 9.267 14.035 28.303 1.00 59.97 430 PRO A CA 1
ATOM 3334 C C . PRO A 1 430 ? 7.847 13.747 27.756 1.00 59.97 430 PRO A C 1
ATOM 3336 O O . PRO A 1 430 ? 7.496 14.222 26.677 1.00 59.97 430 PRO A O 1
ATOM 3339 N N . VAL A 1 431 ? 7.028 13.025 28.535 1.00 64.81 431 VAL A N 1
ATOM 3340 C CA . VAL A 1 431 ? 5.587 12.773 28.304 1.00 64.81 431 VAL A CA 1
ATOM 3341 C C . VAL A 1 431 ? 4.775 13.454 29.410 1.00 64.81 431 VAL A C 1
ATOM 3343 O O . VAL A 1 431 ? 5.186 13.420 30.571 1.00 64.81 431 VAL A O 1
ATOM 3346 N N . SER A 1 432 ? 3.649 14.069 29.047 1.00 72.25 432 SER A N 1
ATOM 3347 C CA . SER A 1 432 ? 2.614 14.543 29.980 1.00 72.25 432 SER A CA 1
ATOM 3348 C C . SER A 1 432 ? 1.367 13.682 29.810 1.00 72.25 432 SER A C 1
ATOM 3350 O O . SER A 1 432 ? 1.002 13.415 28.666 1.00 72.25 432 SER A O 1
ATOM 3352 N N . ASP A 1 433 ? 0.759 13.245 30.916 1.00 74.38 433 ASP A N 1
ATOM 3353 C CA . ASP A 1 433 ? -0.395 12.342 30.921 1.00 74.38 433 ASP A CA 1
ATOM 3354 C C . ASP A 1 433 ? -1.609 12.897 31.680 1.00 74.38 433 ASP A C 1
ATOM 3356 O O . ASP A 1 433 ? -1.446 13.633 32.651 1.00 74.38 433 ASP A O 1
ATOM 3360 N N . THR A 1 434 ? -2.830 12.538 31.268 1.00 76.81 434 THR A N 1
ATOM 3361 C CA . THR A 1 434 ? -4.048 12.836 32.037 1.00 76.81 434 THR A CA 1
ATOM 3362 C C . THR A 1 434 ? -5.028 11.666 32.079 1.00 76.81 434 THR A C 1
ATOM 3364 O O . THR A 1 434 ? -5.253 10.946 31.107 1.00 76.81 434 THR A O 1
ATOM 3367 N N . ARG A 1 435 ? -5.651 11.450 33.242 1.00 77.56 435 ARG A N 1
ATOM 3368 C CA . ARG A 1 435 ? -6.494 10.274 33.468 1.00 77.56 435 ARG A CA 1
ATOM 3369 C C . ARG A 1 435 ? -7.888 10.436 32.860 1.00 77.56 435 ARG A C 1
ATOM 3371 O O . ARG A 1 435 ? -8.636 11.344 33.218 1.00 77.56 435 ARG A O 1
ATOM 3378 N N . MET A 1 436 ? -8.295 9.443 32.070 1.00 77.69 436 MET A N 1
ATOM 3379 C CA . MET A 1 436 ? -9.690 9.247 31.669 1.00 77.69 436 MET A CA 1
ATOM 3380 C C . MET A 1 436 ? -10.561 8.761 32.836 1.00 77.69 436 MET A C 1
ATOM 3382 O O . MET A 1 436 ? -10.234 7.794 33.531 1.00 77.69 436 MET A O 1
ATOM 3386 N N . VAL A 1 437 ? -11.707 9.412 33.022 1.00 77.38 437 VAL A N 1
ATOM 3387 C CA . VAL A 1 437 ? -12.699 9.111 34.058 1.00 77.38 437 VAL A CA 1
ATOM 3388 C C . VAL A 1 437 ? -13.991 8.630 33.404 1.00 77.38 437 VAL A C 1
ATOM 3390 O O . VAL A 1 437 ? -14.504 9.257 32.485 1.00 77.38 437 VAL A O 1
ATOM 3393 N N . SER A 1 438 ? -14.547 7.520 33.884 1.00 71.88 438 SER A N 1
ATOM 3394 C CA . SER A 1 438 ? -15.830 6.986 33.410 1.00 71.88 438 SER A CA 1
ATOM 3395 C C . SER A 1 438 ? -16.974 7.348 34.365 1.00 71.88 438 SER A C 1
ATOM 3397 O O . SER A 1 438 ? -16.856 7.103 35.568 1.00 71.88 438 SER A O 1
ATOM 3399 N N . ASP A 1 439 ? -18.107 7.830 33.842 1.00 71.25 439 ASP A N 1
ATOM 3400 C CA . ASP A 1 439 ? -19.375 7.949 34.586 1.00 71.25 439 ASP A CA 1
ATOM 3401 C C . ASP A 1 439 ? -20.386 6.923 34.042 1.00 71.25 439 ASP A C 1
ATOM 3403 O O . ASP A 1 439 ? -20.856 7.077 32.914 1.00 71.25 439 ASP A O 1
ATOM 3407 N N . PRO A 1 440 ? -20.791 5.903 34.825 1.00 68.81 440 PRO A N 1
ATOM 3408 C CA . PRO A 1 440 ? -21.752 4.891 34.380 1.00 68.81 440 PRO A CA 1
ATOM 3409 C C . PRO A 1 440 ? -23.103 5.445 33.903 1.00 68.81 440 PRO A C 1
ATOM 3411 O O . PRO A 1 440 ? -23.820 4.761 33.176 1.00 68.81 440 PRO A O 1
ATOM 3414 N N . ARG A 1 441 ? -23.482 6.664 34.315 1.00 68.50 441 ARG A N 1
ATOM 3415 C CA . ARG A 1 441 ? -24.725 7.326 33.875 1.00 68.50 441 ARG A CA 1
ATOM 3416 C C . ARG A 1 441 ? -24.605 7.952 32.487 1.00 68.50 441 ARG A C 1
ATOM 3418 O O . ARG A 1 441 ? -25.626 8.278 31.892 1.00 68.50 441 ARG A O 1
ATOM 3425 N N . GLN A 1 442 ? -23.379 8.128 32.009 1.00 68.44 442 GLN A N 1
ATOM 3426 C CA . GLN A 1 442 ? -23.038 8.748 30.731 1.00 68.44 442 GLN A CA 1
ATOM 3427 C C . GLN A 1 442 ? -22.215 7.799 29.848 1.00 68.44 442 GLN A C 1
ATOM 3429 O O . GLN A 1 442 ? -21.512 8.241 28.944 1.00 68.44 442 GLN A O 1
ATOM 3434 N N . ALA A 1 443 ? -22.309 6.489 30.096 1.00 65.12 443 ALA A N 1
ATOM 3435 C CA . ALA A 1 443 ? -21.779 5.487 29.181 1.00 65.12 443 ALA A CA 1
ATOM 3436 C C . ALA A 1 443 ? -22.356 5.718 27.763 1.00 65.12 443 ALA A C 1
ATOM 3438 O O . ALA A 1 443 ? -23.547 6.041 27.662 1.00 65.12 443 ALA A O 1
ATOM 3439 N N . PRO A 1 444 ? -21.560 5.575 26.683 1.00 66.69 444 PRO A N 1
ATOM 3440 C CA . PRO A 1 444 ? -20.222 4.954 26.607 1.00 66.69 444 PRO A CA 1
ATOM 3441 C C . PRO A 1 444 ? -19.021 5.756 27.125 1.00 66.69 444 PRO A C 1
ATOM 3443 O O . PRO A 1 444 ? -17.944 5.180 27.283 1.00 66.69 444 PRO A O 1
ATOM 3446 N N . PHE A 1 445 ? -19.167 7.064 27.336 1.00 75.00 445 PHE A N 1
ATOM 3447 C CA . PHE A 1 445 ? -18.056 8.009 27.204 1.00 75.00 445 PHE A CA 1
ATOM 3448 C C . PHE A 1 445 ? -17.063 8.023 28.375 1.00 75.00 445 PHE A C 1
ATOM 3450 O O . PHE A 1 445 ? -17.428 7.848 29.543 1.00 75.00 445 PHE A O 1
ATOM 3457 N N . TYR A 1 446 ? -15.802 8.312 28.043 1.00 75.50 446 TYR A N 1
ATOM 3458 C CA . TYR A 1 446 ? -14.794 8.774 28.994 1.00 75.50 446 TYR A CA 1
ATOM 3459 C C . TYR A 1 446 ? -14.740 10.298 29.018 1.00 75.50 446 TYR A C 1
ATOM 3461 O O . TYR A 1 446 ? -14.935 10.962 28.003 1.00 75.50 446 TYR A O 1
ATOM 3469 N N . PHE A 1 447 ? -14.418 10.837 30.185 1.00 73.81 447 PHE A N 1
ATOM 3470 C CA . PHE A 1 447 ? -14.291 12.262 30.441 1.00 73.81 447 PHE A CA 1
ATOM 3471 C C . PHE A 1 447 ? -12.881 12.576 30.925 1.00 73.81 447 PHE A C 1
ATOM 3473 O O . PHE A 1 447 ? -12.266 11.785 31.642 1.00 73.81 447 PHE A O 1
ATOM 3480 N N . LEU A 1 448 ? -12.388 13.752 30.555 1.00 73.44 448 LEU A N 1
ATOM 3481 C CA . LEU A 1 448 ? -11.181 14.336 31.124 1.00 73.44 448 LEU A CA 1
ATOM 3482 C C . LEU A 1 448 ? -11.596 15.437 32.096 1.00 73.44 448 LEU A C 1
ATOM 3484 O O . LEU A 1 448 ? -12.498 16.217 31.791 1.00 73.44 448 LEU A O 1
ATOM 3488 N N . ASN A 1 449 ? -10.943 15.505 33.254 1.00 70.19 449 ASN A N 1
ATOM 3489 C CA . ASN A 1 449 ? -11.214 16.538 34.250 1.00 70.19 449 ASN A CA 1
ATOM 3490 C C . ASN A 1 449 ? -10.276 17.733 34.028 1.00 70.19 449 ASN A C 1
ATOM 3492 O O . ASN A 1 449 ? -9.089 17.618 34.343 1.00 70.19 449 ASN A O 1
ATOM 3496 N N . PRO A 1 450 ? -10.766 18.875 33.510 1.00 70.69 450 PRO A N 1
ATOM 3497 C CA . PRO A 1 450 ? -9.938 20.066 33.393 1.00 70.69 450 PRO A CA 1
ATOM 3498 C C . PRO A 1 450 ? -9.644 20.646 34.782 1.00 70.69 450 PRO A C 1
ATOM 3500 O O . PRO A 1 450 ? -10.536 20.764 35.624 1.00 70.69 450 PRO A O 1
ATOM 3503 N N . THR A 1 451 ? -8.393 21.036 35.009 1.00 76.56 451 THR A N 1
ATOM 3504 C CA . THR A 1 451 ? -7.937 21.759 36.205 1.00 76.56 451 THR A CA 1
ATOM 3505 C C . THR A 1 451 ? -7.913 23.271 35.999 1.00 76.56 451 THR A C 1
ATOM 3507 O O . THR A 1 451 ? -7.854 24.009 36.976 1.00 76.56 451 THR A O 1
ATOM 3510 N N . GLY A 1 452 ? -7.960 23.728 34.746 1.00 71.56 452 GLY A N 1
ATOM 3511 C CA . GLY A 1 452 ? -7.986 25.140 34.377 1.00 71.56 452 GLY A CA 1
ATOM 3512 C C . GLY A 1 452 ? -8.394 25.334 32.919 1.00 71.56 452 GLY A C 1
ATOM 3513 O O . GLY A 1 452 ? -8.353 24.402 32.111 1.00 71.56 452 GLY A O 1
ATOM 3514 N N . ALA A 1 453 ? -8.811 26.550 32.570 1.00 71.44 453 ALA A N 1
ATOM 3515 C CA . ALA A 1 453 ? -9.123 26.916 31.194 1.00 71.44 453 ALA A CA 1
ATOM 3516 C C . ALA A 1 453 ? -8.824 28.396 30.929 1.00 71.44 453 ALA A C 1
ATOM 3518 O O . ALA A 1 453 ? -8.999 29.244 31.805 1.00 71.44 453 ALA A O 1
ATOM 3519 N N . SER A 1 454 ? -8.390 28.716 29.711 1.00 67.12 454 SER A N 1
ATOM 3520 C CA . SER A 1 454 ? -8.101 30.085 29.279 1.00 67.12 454 SER A CA 1
ATOM 3521 C C . SER A 1 454 ? -8.502 30.335 27.823 1.00 67.12 454 SER A C 1
ATOM 3523 O O . SER A 1 454 ? -8.602 29.410 27.020 1.00 67.12 454 SER A O 1
ATOM 3525 N N . ILE A 1 455 ? -8.740 31.599 27.468 1.00 65.06 455 ILE A N 1
ATOM 3526 C CA . ILE A 1 455 ? -8.972 32.041 26.083 1.00 65.06 455 ILE A CA 1
ATOM 3527 C C . ILE A 1 455 ? -8.008 33.189 25.801 1.00 65.06 455 ILE A C 1
ATOM 3529 O O . ILE A 1 455 ? -8.000 34.178 26.530 1.00 65.06 455 ILE A O 1
ATOM 3533 N N . GLY A 1 456 ? -7.163 33.060 24.772 1.00 60.53 456 GLY A N 1
ATOM 3534 C CA . GLY A 1 456 ? -6.171 34.099 24.452 1.00 60.53 456 GLY A CA 1
ATOM 3535 C C . GLY A 1 456 ? -5.217 34.403 25.617 1.00 60.53 456 GLY A C 1
ATOM 3536 O O . GLY A 1 456 ? -4.879 35.560 25.843 1.00 60.53 456 GLY A O 1
ATOM 3537 N N . CYS A 1 457 ? -4.829 33.369 26.375 1.00 63.50 457 CYS A N 1
ATOM 3538 C CA . CYS A 1 457 ? -3.991 33.456 27.579 1.00 63.50 457 CYS A CA 1
ATOM 3539 C C . CYS A 1 457 ? -4.628 34.173 28.786 1.00 63.50 457 CYS A C 1
ATOM 3541 O O . CYS A 1 457 ? -3.921 34.477 29.745 1.00 63.50 457 CYS A O 1
ATOM 3543 N N . VAL A 1 458 ? -5.945 34.408 28.777 1.00 61.78 458 VAL A N 1
ATOM 3544 C CA . VAL A 1 458 ? -6.691 34.929 29.933 1.00 61.78 458 VAL A CA 1
ATOM 3545 C C . VAL A 1 458 ? -7.386 33.768 30.656 1.00 61.78 458 VAL A C 1
ATOM 3547 O O . VAL A 1 458 ? -8.242 33.125 30.038 1.00 61.78 458 VAL A O 1
ATOM 3550 N N . PRO A 1 459 ? -7.033 33.462 31.922 1.00 63.66 459 PRO A N 1
ATOM 3551 C CA . PRO A 1 459 ? -7.695 32.427 32.718 1.00 63.66 459 PRO A CA 1
ATOM 3552 C C . PRO A 1 459 ? -9.185 32.717 32.917 1.00 63.66 459 PRO A C 1
ATOM 3554 O O . PRO A 1 459 ? -9.574 33.857 33.162 1.00 63.66 459 PRO A O 1
ATOM 3557 N N . LEU A 1 460 ? -10.024 31.683 32.845 1.00 61.56 460 LEU A N 1
ATOM 3558 C CA . LEU A 1 460 ? -11.471 31.804 33.057 1.00 61.56 460 LEU A CA 1
ATOM 3559 C C . LEU A 1 460 ? -11.866 31.914 34.543 1.00 61.56 460 LEU A C 1
ATOM 3561 O O . LEU A 1 460 ? -13.007 32.276 34.833 1.00 61.56 460 LEU A O 1
ATOM 3565 N N . ASP A 1 461 ? -10.945 31.627 35.470 1.00 55.22 461 ASP A N 1
ATOM 3566 C CA . ASP A 1 461 ? -11.204 31.626 36.918 1.00 55.22 461 ASP A CA 1
ATOM 3567 C C . ASP A 1 461 ? -11.066 33.012 37.585 1.00 55.22 461 ASP A C 1
ATOM 3569 O O . ASP A 1 461 ? -11.614 33.225 38.667 1.00 55.22 461 ASP A O 1
ATOM 3573 N N . ASP A 1 462 ? -10.445 33.992 36.917 1.00 41.00 462 ASP A N 1
ATOM 3574 C CA . ASP A 1 462 ? -10.246 35.358 37.428 1.00 41.00 462 ASP A CA 1
ATOM 3575 C C . ASP A 1 462 ? -11.296 36.355 36.885 1.00 41.00 462 ASP A C 1
ATOM 3577 O O . ASP A 1 462 ? -10.975 37.258 36.125 1.00 41.00 462 ASP A O 1
ATOM 3581 N N . HIS A 1 463 ? -12.555 36.227 37.330 1.00 38.31 463 HIS A N 1
ATOM 3582 C CA . HIS A 1 463 ? -13.584 37.295 37.378 1.00 38.31 463 HIS A CA 1
ATOM 3583 C C . HIS A 1 463 ? -13.933 38.086 36.061 1.00 38.31 463 HIS A C 1
ATOM 3585 O O . HIS A 1 463 ? -13.297 37.983 35.021 1.00 38.31 463 HIS A O 1
ATOM 3591 N N . PRO A 1 464 ? -15.099 38.769 35.999 1.00 37.84 464 PRO A N 1
ATOM 3592 C CA . PRO A 1 464 ? -15.970 38.808 34.818 1.00 37.84 464 PRO A CA 1
ATOM 3593 C C . PRO A 1 464 ? -15.410 39.660 33.679 1.00 37.84 464 PRO A C 1
ATOM 3595 O O . PRO A 1 464 ? -15.087 40.812 33.936 1.00 37.84 464 PRO A O 1
ATOM 3598 N N . ALA A 1 465 ? -15.407 39.143 32.441 1.00 37.59 465 ALA A N 1
ATOM 3599 C CA . ALA A 1 465 ? -15.573 39.846 31.149 1.00 37.59 465 ALA A CA 1
ATOM 3600 C C . ALA A 1 465 ? -14.732 41.106 30.817 1.00 37.59 465 ALA A C 1
ATOM 3602 O O . ALA A 1 465 ? -14.760 41.601 29.696 1.00 37.59 465 ALA A O 1
ATOM 3603 N N . SER A 1 466 ? -13.969 41.652 31.753 1.00 34.62 466 SER A N 1
ATOM 3604 C CA . SER A 1 466 ? -13.462 43.024 31.721 1.00 34.62 466 SER A CA 1
ATOM 3605 C C . SER A 1 466 ? -11.967 43.090 31.421 1.00 34.62 466 SER A C 1
ATOM 3607 O O . SER A 1 466 ? -11.473 44.156 31.069 1.00 34.62 466 SER A O 1
ATOM 3609 N N . ALA A 1 467 ? -11.268 41.949 31.430 1.00 36.47 467 ALA A N 1
ATOM 3610 C CA . ALA A 1 467 ? -9.872 41.843 31.004 1.00 36.47 467 ALA A CA 1
ATOM 3611 C C . ALA A 1 467 ? -9.691 41.741 29.472 1.00 36.47 467 ALA A C 1
ATOM 3613 O O . ALA A 1 467 ? -8.595 41.978 28.976 1.00 36.47 467 ALA A O 1
ATOM 3614 N N . LEU A 1 468 ? -10.755 41.435 28.713 1.00 37.62 468 LEU A N 1
ATOM 3615 C CA . LEU A 1 468 ? -10.716 41.317 27.244 1.00 37.62 468 LEU A CA 1
ATOM 3616 C C . LEU A 1 468 ? -11.303 42.535 26.507 1.00 37.62 468 LEU A C 1
ATOM 3618 O O . LEU A 1 468 ? -11.271 42.580 25.281 1.00 37.62 468 LEU A O 1
ATOM 3622 N N . GLY A 1 469 ? -11.862 43.519 27.222 1.00 37.75 469 GLY A N 1
ATOM 3623 C CA . GLY A 1 469 ? -12.578 44.636 26.591 1.00 37.75 469 GLY A CA 1
ATOM 3624 C C . GLY A 1 469 ? -13.830 44.204 25.811 1.00 37.75 469 GLY A C 1
ATOM 3625 O O . GLY A 1 469 ? -14.273 44.924 24.918 1.00 37.75 469 GLY A O 1
ATOM 3626 N N . LEU A 1 470 ? -14.393 43.033 26.133 1.00 36.66 470 LEU A N 1
ATOM 3627 C CA . LEU A 1 470 ? -15.548 42.447 25.455 1.00 36.66 470 LEU A CA 1
ATOM 3628 C C . LEU A 1 470 ? -16.805 42.588 26.328 1.00 36.66 470 LEU A C 1
ATOM 3630 O O . LEU A 1 470 ? -16.754 42.310 27.526 1.00 36.66 470 LEU A O 1
ATOM 3634 N N . PRO A 1 471 ? -17.956 42.992 25.770 1.00 36.69 471 PRO A N 1
ATOM 3635 C CA . PRO A 1 471 ? -19.212 42.963 26.505 1.00 36.69 471 PRO A CA 1
ATOM 3636 C C . PRO A 1 471 ? -19.698 41.508 26.657 1.00 36.69 471 PRO A C 1
ATOM 3638 O O . PRO A 1 471 ? -20.279 40.958 25.728 1.00 36.69 471 PRO A O 1
ATOM 3641 N N . ASP A 1 472 ? -19.513 40.896 27.833 1.00 47.66 472 ASP A N 1
ATOM 3642 C CA . ASP A 1 472 ? -20.223 39.667 28.252 1.00 47.66 472 ASP A CA 1
ATOM 3643 C C . ASP A 1 472 ? -21.191 39.994 29.407 1.00 47.66 472 ASP A C 1
ATOM 3645 O O . ASP A 1 472 ? -20.857 39.814 30.581 1.00 47.66 472 ASP A O 1
ATOM 3649 N N . PRO A 1 473 ? -22.380 40.547 29.098 1.00 41.16 473 PRO A N 1
ATOM 3650 C CA . PRO A 1 473 ? -23.316 41.029 30.110 1.00 41.16 473 PRO A CA 1
ATOM 3651 C C . PRO A 1 473 ? -24.034 39.921 30.903 1.00 41.16 473 PRO A C 1
ATOM 3653 O O . PRO A 1 473 ? -24.764 40.255 31.832 1.00 41.16 473 PRO A O 1
ATOM 3656 N N . GLU A 1 474 ? -23.852 38.631 30.586 1.00 42.59 474 GLU A N 1
ATOM 3657 C CA . GLU A 1 474 ? -24.658 37.544 31.182 1.00 42.59 474 GLU A CA 1
ATOM 3658 C C . GLU A 1 474 ? -23.879 36.255 31.533 1.00 42.59 474 GLU A C 1
ATOM 3660 O O . GLU A 1 474 ? -24.490 35.276 31.953 1.00 42.59 474 GLU A O 1
ATOM 3665 N N . GLY A 1 475 ? -22.545 36.217 31.408 1.00 47.50 475 GLY A N 1
ATOM 3666 C CA . GLY A 1 475 ? -21.751 35.016 31.729 1.00 47.50 475 GLY A CA 1
ATOM 3667 C C . GLY A 1 475 ? -21.852 33.910 30.671 1.00 47.50 475 GLY A C 1
ATOM 3668 O O . GLY A 1 475 ? -21.617 32.731 30.959 1.00 47.50 475 GLY A O 1
ATOM 3669 N N . ARG A 1 476 ? -22.187 34.286 29.430 1.00 49.28 476 ARG A N 1
ATOM 3670 C CA . ARG A 1 476 ? -22.478 33.355 28.327 1.00 49.28 476 ARG A CA 1
ATOM 3671 C C . ARG A 1 476 ? -21.225 32.626 27.846 1.00 49.28 476 ARG A C 1
ATOM 3673 O O . ARG A 1 476 ? -21.334 31.501 27.367 1.00 49.28 476 ARG A O 1
ATOM 3680 N N . VAL A 1 477 ? -20.040 33.221 28.019 1.00 48.41 477 VAL A N 1
ATOM 3681 C CA . VAL A 1 477 ? -18.744 32.609 27.664 1.00 48.41 477 VAL A CA 1
ATOM 3682 C C . VAL A 1 477 ? -18.462 31.387 28.533 1.00 48.41 477 VAL A C 1
ATOM 3684 O O . VAL A 1 477 ? -18.164 30.310 28.019 1.00 48.41 477 VAL A O 1
ATOM 3687 N N . ARG A 1 478 ? -18.604 31.536 29.856 1.00 49.84 478 ARG A N 1
ATOM 3688 C CA . ARG A 1 478 ? -18.379 30.451 30.819 1.00 49.84 478 ARG A CA 1
ATOM 3689 C C . ARG A 1 478 ? -19.369 29.312 30.598 1.00 49.84 478 ARG A C 1
ATOM 3691 O O . ARG A 1 478 ? -18.976 28.150 30.610 1.00 49.84 478 ARG A O 1
ATOM 3698 N N . GLU A 1 479 ? -20.634 29.636 30.348 1.00 47.88 479 GLU A N 1
ATOM 3699 C CA . GLU A 1 479 ? -21.661 28.632 30.071 1.00 47.88 479 GLU A CA 1
ATOM 3700 C C . GLU A 1 479 ? -21.420 27.899 28.741 1.00 47.88 479 GLU A C 1
ATOM 3702 O O . GLU A 1 479 ? -21.604 26.686 28.670 1.00 47.88 479 GLU A O 1
ATOM 3707 N N . ALA A 1 480 ? -20.939 28.589 27.704 1.00 48.97 480 ALA A N 1
ATOM 3708 C CA . ALA A 1 480 ? -20.627 27.974 26.416 1.00 48.97 480 ALA A CA 1
ATOM 3709 C C . ALA A 1 480 ? -19.387 27.057 26.471 1.00 48.97 480 ALA A C 1
ATOM 3711 O O . ALA A 1 480 ? -19.408 25.971 25.894 1.00 48.97 480 ALA A O 1
ATOM 3712 N N . VAL A 1 481 ? -18.342 27.434 27.221 1.00 50.12 481 VAL A N 1
ATOM 3713 C CA . VAL A 1 481 ? -17.167 26.574 27.477 1.00 50.12 481 VAL A CA 1
ATOM 3714 C C . VAL A 1 481 ? -17.545 25.349 28.319 1.00 50.12 481 VAL A C 1
ATOM 3716 O O . VAL A 1 481 ? -17.112 24.238 28.021 1.00 50.12 481 VAL A O 1
ATOM 3719 N N . LEU A 1 482 ? -18.417 25.513 29.320 1.00 47.25 482 LEU A N 1
ATOM 3720 C CA . LEU A 1 482 ? -18.943 24.387 30.098 1.00 47.25 482 LEU A CA 1
ATOM 3721 C C . LEU A 1 482 ? -19.805 23.447 29.239 1.00 47.25 482 LEU A C 1
ATOM 3723 O O . LEU A 1 482 ? -19.701 22.230 29.383 1.00 47.25 482 LEU A O 1
ATOM 3727 N N . ARG A 1 483 ? -20.601 23.972 28.299 1.00 45.19 483 ARG A N 1
ATOM 3728 C CA . ARG A 1 483 ? -21.361 23.149 27.339 1.00 45.19 483 ARG A CA 1
ATOM 3729 C C . ARG A 1 483 ? -20.457 22.391 26.363 1.00 45.19 483 ARG A C 1
ATOM 3731 O O . ARG A 1 483 ? -20.728 21.219 26.116 1.00 45.19 483 ARG A O 1
ATOM 3738 N N . LEU A 1 484 ? -19.362 23.004 25.900 1.00 47.41 484 LEU A N 1
ATOM 3739 C CA . LEU A 1 484 ? -18.316 22.323 25.121 1.00 47.41 484 LEU A CA 1
ATOM 3740 C C . LEU A 1 484 ? -17.694 21.157 25.907 1.00 47.41 484 LEU A C 1
ATOM 3742 O O . LEU A 1 484 ? -17.520 20.078 25.350 1.00 47.41 484 LEU A O 1
ATOM 3746 N N . SER A 1 485 ? -17.429 21.334 27.208 1.00 39.12 485 SER A N 1
ATOM 3747 C CA . SER A 1 485 ? -16.914 20.254 28.070 1.00 39.12 485 SER A CA 1
ATOM 3748 C C . SER A 1 485 ? -17.945 19.164 28.405 1.00 39.12 485 SER A C 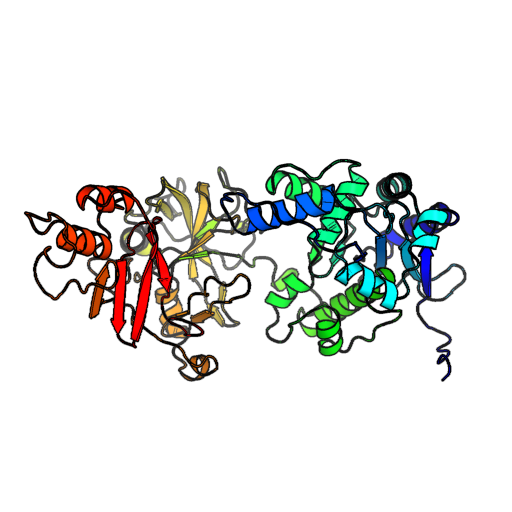1
ATOM 3750 O O . SER A 1 485 ? -17.567 18.054 28.767 1.00 39.12 485 SER A O 1
ATOM 3752 N N . ALA A 1 486 ? -19.243 19.462 28.273 1.00 36.81 486 ALA A N 1
ATOM 3753 C CA . ALA A 1 486 ? -20.348 18.566 28.623 1.00 36.81 486 ALA A CA 1
ATOM 3754 C C . ALA A 1 486 ? -20.956 17.814 27.421 1.00 36.81 486 ALA A C 1
ATOM 3756 O O . ALA A 1 486 ? -21.955 17.116 27.585 1.00 36.81 486 ALA A O 1
ATOM 3757 N N . GLY A 1 487 ? -20.400 17.963 26.211 1.00 41.03 487 GLY A N 1
ATOM 3758 C CA . GLY A 1 487 ? -20.832 17.218 25.020 1.00 41.03 487 GLY A CA 1
ATOM 3759 C C . GLY A 1 487 ? -22.248 17.540 24.512 1.00 41.03 487 GLY A C 1
ATOM 3760 O O . GLY A 1 487 ? -22.793 16.791 23.702 1.00 41.03 487 GLY A O 1
ATOM 3761 N N . ALA A 1 488 ? -22.868 18.631 24.971 1.00 33.97 488 ALA A N 1
ATOM 3762 C CA . ALA A 1 488 ? -24.205 19.032 24.540 1.00 33.97 488 ALA A CA 1
ATOM 3763 C C . ALA A 1 488 ? -24.121 19.875 23.260 1.00 33.97 488 ALA A C 1
ATOM 3765 O O . ALA A 1 488 ? -23.599 20.981 23.330 1.00 33.97 488 ALA A O 1
ATOM 3766 N N . GLU A 1 489 ? -24.641 19.328 22.146 1.00 36.88 489 GLU A N 1
ATOM 3767 C CA . GLU A 1 489 ? -24.760 19.910 20.791 1.00 36.88 489 GLU A CA 1
ATOM 3768 C C . GLU A 1 489 ? -23.537 20.716 20.344 1.00 36.88 489 GLU A C 1
ATOM 3770 O O . GLU A 1 489 ? -23.358 21.834 20.800 1.00 36.88 489 GLU A O 1
ATOM 3775 N N . LEU A 1 490 ? -22.736 20.169 19.415 1.00 37.12 490 LEU A N 1
ATOM 3776 C CA . LEU A 1 490 ? -21.622 20.836 18.717 1.00 37.12 490 LEU A CA 1
ATOM 3777 C C . LEU A 1 490 ? -21.938 22.310 18.404 1.00 37.12 490 LEU A C 1
ATOM 3779 O O . LEU A 1 490 ? -22.433 22.648 17.328 1.00 37.12 490 LEU A O 1
ATOM 3783 N N . VAL A 1 491 ? -21.648 23.195 19.357 1.00 40.75 491 VAL A N 1
ATOM 3784 C CA . VAL A 1 491 ? -21.730 24.632 19.160 1.00 40.75 491 VAL A CA 1
ATOM 3785 C C . VAL A 1 491 ? -20.565 24.929 18.242 1.00 40.75 491 VAL A C 1
ATOM 3787 O O . VAL A 1 491 ? -19.408 24.769 18.633 1.00 40.75 491 VAL A O 1
ATOM 3790 N N . ASN A 1 492 ? -20.862 25.298 16.998 1.00 47.19 492 ASN A N 1
ATOM 3791 C CA . ASN A 1 492 ? -19.848 25.755 16.065 1.00 47.19 492 ASN A CA 1
ATOM 3792 C C . ASN A 1 492 ? -19.034 26.848 16.771 1.00 47.19 492 ASN A C 1
ATOM 3794 O O . ASN A 1 492 ? -19.600 27.842 17.233 1.00 47.19 492 ASN A O 1
ATOM 3798 N N . LEU A 1 493 ? -17.714 26.664 16.889 1.00 47.47 493 LEU A N 1
ATOM 3799 C CA . LEU A 1 493 ? -16.850 27.627 17.574 1.00 47.47 493 LEU A CA 1
ATOM 3800 C C . LEU A 1 493 ? -16.996 29.027 16.950 1.00 47.47 493 LEU A C 1
ATOM 3802 O O . LEU A 1 493 ? -16.879 30.027 17.649 1.00 47.47 493 LEU A O 1
ATOM 3806 N N . GLY A 1 494 ? -17.342 29.109 15.659 1.00 48.12 494 GLY A N 1
ATOM 3807 C CA . GLY A 1 494 ? -17.703 30.346 14.967 1.00 48.12 494 GLY A CA 1
ATOM 3808 C C . GLY A 1 494 ? -18.946 31.053 15.526 1.00 48.12 494 GLY A C 1
ATOM 3809 O O . GLY A 1 494 ? -18.933 32.278 15.641 1.00 48.12 494 GLY A O 1
ATOM 3810 N N . ASP A 1 495 ? -19.978 30.314 15.936 1.00 47.06 495 ASP A N 1
ATOM 3811 C CA . ASP A 1 495 ? -21.179 30.873 16.579 1.00 47.06 495 ASP A CA 1
ATOM 3812 C C . ASP A 1 495 ? -20.861 31.353 18.003 1.00 47.06 495 ASP A C 1
ATOM 3814 O O . ASP A 1 495 ? -21.343 32.394 18.452 1.00 47.06 495 ASP A O 1
ATOM 3818 N N . LEU A 1 496 ? -19.971 30.632 18.690 1.00 49.72 496 LEU A N 1
ATOM 3819 C CA . LEU A 1 496 ? -19.451 30.991 20.008 1.00 49.72 496 LEU A CA 1
ATOM 3820 C C . LEU A 1 496 ? -18.595 32.269 19.936 1.00 49.72 496 LEU A C 1
ATOM 3822 O O . LEU A 1 496 ? -18.757 33.169 20.750 1.00 49.72 496 LEU A O 1
ATOM 3826 N N . LEU A 1 497 ? -17.761 32.418 18.906 1.00 48.81 497 LEU A N 1
ATOM 3827 C CA . LEU A 1 497 ? -16.972 33.630 18.650 1.00 48.81 497 LEU A CA 1
ATOM 3828 C C . LEU A 1 497 ? -17.846 34.828 18.236 1.00 48.81 497 LEU A C 1
ATOM 3830 O O . LEU A 1 497 ? -17.547 35.963 18.617 1.00 48.81 497 LEU A O 1
ATOM 3834 N N . GLN A 1 498 ? -18.950 34.594 17.511 1.00 47.72 498 GLN A N 1
ATOM 3835 C CA . GLN A 1 498 ? -19.950 35.629 17.211 1.00 47.72 498 GLN A CA 1
ATOM 3836 C C . GLN A 1 498 ? -20.690 36.107 18.463 1.00 47.72 498 GLN A C 1
ATOM 3838 O O . GLN A 1 498 ? -20.897 37.312 18.616 1.00 47.72 498 GLN A O 1
ATOM 3843 N N . LEU A 1 499 ? -21.051 35.192 19.369 1.00 44.38 499 LEU A N 1
ATOM 3844 C CA . LEU A 1 499 ? -21.675 35.514 20.658 1.00 44.38 499 LEU A CA 1
ATOM 3845 C C . LEU A 1 499 ? -20.787 36.401 21.543 1.00 44.38 499 LEU A C 1
ATOM 3847 O O . LEU A 1 499 ? -21.305 37.151 22.366 1.00 44.38 499 LEU A O 1
ATOM 3851 N N . VAL A 1 500 ? -19.469 36.336 21.344 1.00 47.03 500 VAL A N 1
ATOM 3852 C CA . VAL A 1 500 ? -18.443 37.019 22.146 1.00 47.03 500 VAL A CA 1
ATOM 3853 C C . VAL A 1 500 ? -17.949 38.322 21.489 1.00 47.03 500 VAL A C 1
ATOM 3855 O O . VAL A 1 500 ? -17.116 39.031 22.043 1.00 47.03 500 VAL A O 1
ATOM 3858 N N . GLY A 1 501 ? -18.503 38.706 20.331 1.00 42.09 501 GLY A N 1
ATOM 3859 C CA . GLY A 1 501 ? -18.297 40.032 19.733 1.00 42.09 501 GLY A CA 1
ATOM 3860 C C . GLY A 1 501 ? -16.923 40.273 19.092 1.00 42.09 501 GLY A C 1
ATOM 3861 O O . GLY A 1 501 ? -16.596 41.417 18.773 1.00 42.09 501 GLY A O 1
ATOM 3862 N N . ILE A 1 502 ? -16.120 39.231 18.859 1.00 46.09 502 ILE A N 1
ATOM 3863 C CA . ILE A 1 502 ? -14.765 39.367 18.305 1.00 46.09 502 ILE A CA 1
ATOM 3864 C C . ILE A 1 502 ? -14.839 39.484 16.774 1.00 46.09 502 ILE A C 1
ATOM 3866 O O . ILE A 1 502 ? -15.071 38.500 16.072 1.00 46.09 502 ILE A O 1
ATOM 3870 N N . ARG A 1 503 ? -14.623 40.690 16.228 1.00 39.91 503 ARG A N 1
ATOM 3871 C CA . ARG A 1 503 ? -14.417 40.912 14.783 1.00 39.91 503 ARG A CA 1
ATOM 3872 C C . ARG A 1 503 ? -12.984 41.358 14.484 1.00 39.91 503 ARG A C 1
ATOM 3874 O O . ARG A 1 503 ? -12.654 42.511 14.719 1.00 39.91 503 ARG A O 1
ATOM 3881 N N . GLY A 1 504 ? -12.229 40.468 13.835 1.00 40.97 504 GLY A N 1
ATOM 3882 C CA . GLY A 1 504 ? -11.168 40.783 12.866 1.00 40.97 504 GLY A CA 1
ATOM 3883 C C . GLY A 1 504 ? -9.804 41.232 13.408 1.00 40.97 504 GLY A C 1
ATOM 3884 O O . GLY A 1 504 ? -9.710 42.184 14.171 1.00 40.97 504 GLY A O 1
ATOM 3885 N N . GLY A 1 505 ? -8.736 40.592 12.913 1.00 40.28 505 GLY A N 1
ATOM 3886 C CA . GLY A 1 505 ? -7.358 41.095 12.994 1.00 40.28 505 GLY A CA 1
ATOM 3887 C C . GLY A 1 505 ? -6.292 40.001 12.922 1.00 40.28 505 GLY A C 1
ATOM 3888 O O . GLY A 1 505 ? -5.536 39.945 11.961 1.00 40.28 505 GLY A O 1
ATOM 3889 N N . GLU A 1 506 ? -6.284 39.091 13.898 1.00 43.62 506 GLU A N 1
ATOM 3890 C CA . GLU A 1 506 ? -5.233 38.075 14.085 1.00 43.62 506 GLU A CA 1
ATOM 3891 C C . GLU A 1 506 ? -5.830 36.705 14.450 1.00 43.62 506 GLU A C 1
ATOM 3893 O O . GLU A 1 506 ? -5.528 36.124 15.482 1.00 43.62 506 GLU A O 1
ATOM 3898 N N . GLY A 1 507 ? -6.733 36.179 13.617 1.00 47.31 507 GLY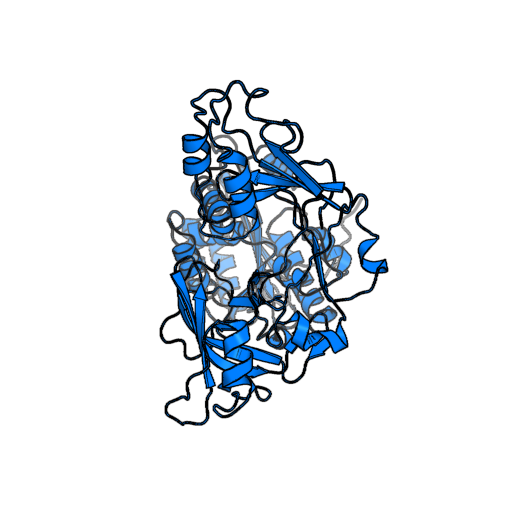 A N 1
ATOM 3899 C CA . GLY A 1 507 ? -7.397 34.896 13.887 1.00 47.31 507 GLY A CA 1
ATOM 3900 C C . GLY A 1 507 ? -8.257 34.883 15.171 1.00 47.31 507 GLY A C 1
ATOM 3901 O O . GLY A 1 507 ? -8.239 35.816 15.971 1.00 47.31 507 GLY A O 1
ATOM 3902 N N . PRO A 1 508 ? -9.104 33.863 15.366 1.00 52.50 508 PRO A N 1
ATOM 3903 C CA . PRO A 1 508 ? -9.889 33.747 16.590 1.00 52.50 508 PRO A CA 1
ATOM 3904 C C . PRO A 1 508 ? -9.019 33.272 17.772 1.00 52.50 508 PRO A C 1
ATOM 3906 O O . PRO A 1 508 ? -8.199 32.367 17.583 1.00 52.50 508 PRO A O 1
ATOM 3909 N N . PRO A 1 509 ? -9.191 33.822 18.993 1.00 55.44 509 PRO A N 1
ATOM 3910 C CA . PRO A 1 509 ? -8.506 33.307 20.174 1.00 55.44 509 PRO A CA 1
ATOM 3911 C C . PRO A 1 509 ? -8.953 31.867 20.450 1.00 55.44 509 PRO A C 1
ATOM 3913 O O . PRO A 1 509 ? -10.147 31.566 20.465 1.00 55.44 509 PRO A O 1
ATOM 3916 N N . LYS A 1 510 ? -7.983 30.971 20.648 1.00 62.56 510 LYS A N 1
ATOM 3917 C CA . LYS A 1 510 ? -8.238 29.543 20.870 1.00 62.56 510 LYS A CA 1
ATOM 3918 C C . LYS A 1 510 ? -8.540 29.276 22.351 1.00 62.56 510 LYS A C 1
ATOM 3920 O O . LYS A 1 510 ? -7.814 29.807 23.199 1.00 62.56 510 LYS A O 1
ATOM 3925 N N . PRO A 1 511 ? -9.566 28.469 22.677 1.00 62.38 511 PRO A N 1
ATOM 3926 C CA . PRO A 1 511 ? -9.726 27.915 24.014 1.00 62.38 511 PRO A CA 1
ATOM 3927 C C . PRO A 1 511 ? -8.555 26.986 24.327 1.00 62.38 511 PRO A C 1
ATOM 3929 O O . PRO A 1 511 ? -8.196 26.157 23.490 1.00 62.38 511 PRO A O 1
ATOM 3932 N N . ARG A 1 512 ? -7.994 27.103 25.528 1.00 69.81 512 ARG A N 1
ATOM 3933 C CA . ARG A 1 512 ? -6.969 26.216 26.083 1.00 69.81 512 ARG A CA 1
ATOM 3934 C C . ARG A 1 512 ? -7.495 25.595 27.367 1.00 69.81 512 ARG A C 1
ATOM 3936 O O . ARG A 1 512 ? -8.012 26.311 28.222 1.00 69.81 512 ARG A O 1
ATOM 3943 N N . PHE A 1 513 ? -7.330 24.288 27.500 1.00 72.62 513 PHE A N 1
ATOM 3944 C CA . PHE A 1 513 ? -7.659 23.511 28.689 1.00 72.62 513 PHE A CA 1
ATOM 3945 C C . PHE A 1 513 ? -6.381 22.955 29.308 1.00 72.62 513 PHE A C 1
ATOM 3947 O O . PHE A 1 513 ? -5.491 22.475 28.602 1.00 72.62 513 PHE A O 1
ATOM 3954 N N . GLU A 1 514 ? -6.309 23.037 30.627 1.00 74.38 514 GLU A N 1
ATOM 3955 C CA . GLU A 1 514 ? -5.240 22.488 31.449 1.00 74.38 514 GLU A CA 1
ATOM 3956 C C . GLU A 1 514 ? -5.791 21.286 32.206 1.00 74.38 514 GLU A C 1
ATOM 3958 O O . GLU A 1 514 ? -6.932 21.313 32.674 1.00 74.38 514 GLU A O 1
ATOM 3963 N N . PHE A 1 515 ? -4.986 20.236 32.320 1.00 74.69 515 PHE A N 1
ATOM 3964 C CA . PHE A 1 515 ? -5.359 18.995 32.983 1.00 74.69 515 PHE A CA 1
ATOM 3965 C C . PHE A 1 515 ? -4.303 18.593 34.016 1.00 74.69 515 PHE A C 1
ATOM 3967 O O . PHE A 1 515 ? -3.167 19.085 34.017 1.00 74.69 515 PHE A O 1
ATOM 3974 N N . GLU A 1 516 ? -4.667 17.645 34.884 1.00 71.06 516 GLU A N 1
ATOM 3975 C CA . GLU A 1 516 ? -3.698 16.959 35.744 1.00 71.06 516 GLU A CA 1
ATOM 3976 C C . GLU A 1 516 ? -2.521 16.408 34.911 1.00 71.06 516 GLU A C 1
ATOM 3978 O O . GLU A 1 516 ? -2.687 16.110 33.731 1.00 71.06 516 GLU A O 1
ATOM 3983 N N . GLY A 1 517 ? -1.323 16.326 35.507 1.00 68.31 517 GLY A N 1
ATOM 3984 C CA . GLY A 1 517 ? -0.104 15.867 34.816 1.00 68.31 517 GLY A CA 1
ATOM 3985 C C . GLY A 1 517 ? 0.598 16.921 33.945 1.00 68.31 517 GLY A C 1
ATOM 3986 O O . GLY A 1 517 ? 1.574 16.620 33.257 1.00 68.31 517 GLY A O 1
ATOM 3987 N N . SER A 1 518 ? 0.179 18.191 34.038 1.00 67.81 518 SER A N 1
ATOM 3988 C CA . SER A 1 518 ? 0.698 19.315 33.234 1.00 67.81 518 SER A CA 1
ATOM 3989 C C . SER A 1 518 ? 0.424 19.190 31.727 1.00 67.81 518 SER A C 1
ATOM 3991 O O . SER A 1 518 ? 1.156 19.790 30.929 1.00 67.81 518 SER A O 1
ATOM 3993 N N . SER A 1 519 ? -0.600 18.414 31.353 1.00 68.69 519 SER A N 1
ATOM 3994 C CA . SER A 1 519 ? -1.106 18.291 29.984 1.00 68.69 519 SER A CA 1
ATOM 3995 C C . SER A 1 519 ? -1.941 19.517 29.610 1.00 68.69 519 SER A C 1
ATOM 3997 O O . SER A 1 519 ? -2.780 19.980 30.383 1.00 68.69 519 SER A O 1
ATOM 3999 N N . GLU A 1 520 ? -1.718 20.049 28.408 1.00 70.81 520 GLU A N 1
ATOM 4000 C CA . GLU A 1 520 ? -2.379 21.262 27.922 1.00 70.81 520 GLU A CA 1
ATOM 4001 C C . GLU A 1 520 ? -2.850 21.091 26.481 1.00 70.81 520 GLU A C 1
ATOM 4003 O O . GLU A 1 520 ? -2.071 20.724 25.594 1.00 70.81 520 GLU A O 1
ATOM 4008 N N . ILE A 1 521 ? -4.118 21.416 26.238 1.00 68.25 521 ILE A N 1
ATOM 4009 C CA . ILE A 1 521 ? -4.781 21.165 24.961 1.00 68.25 521 ILE A CA 1
ATOM 4010 C C . ILE A 1 521 ? -5.518 22.430 24.499 1.00 68.25 521 ILE A C 1
ATOM 4012 O O . ILE A 1 521 ? -6.381 22.945 25.206 1.00 68.25 521 ILE A O 1
ATOM 4016 N N . ASN A 1 522 ? -5.196 22.936 23.309 1.00 66.31 522 ASN A N 1
ATOM 4017 C CA . ASN A 1 522 ? -5.993 23.942 22.603 1.00 66.31 522 ASN A CA 1
ATOM 4018 C C . ASN A 1 522 ? -7.150 23.281 21.858 1.00 66.31 522 ASN A C 1
ATOM 4020 O O . ASN A 1 522 ? -7.046 22.137 21.444 1.00 66.31 522 ASN A O 1
ATOM 4024 N N . VAL A 1 523 ? -8.209 24.032 21.588 1.00 59.78 523 VAL A N 1
ATOM 4025 C CA . VAL A 1 523 ? -9.252 23.634 20.639 1.00 59.78 523 VAL A CA 1
ATOM 4026 C C . VAL A 1 523 ? -9.165 24.545 19.423 1.00 59.78 523 VAL A C 1
ATOM 4028 O O . VAL A 1 523 ? -9.166 25.772 19.554 1.00 59.78 523 VAL A O 1
ATOM 4031 N N . ASP A 1 524 ? -9.030 23.975 18.229 1.00 53.19 524 ASP A N 1
ATOM 4032 C CA . ASP A 1 524 ? -9.117 24.760 17.004 1.00 53.19 524 ASP A CA 1
ATOM 4033 C C . ASP A 1 524 ? -10.569 25.036 16.581 1.00 53.19 524 ASP A C 1
ATOM 4035 O O . ASP A 1 524 ? -11.536 24.573 17.184 1.00 53.19 524 ASP A O 1
ATOM 4039 N N . VAL A 1 525 ? -10.727 25.826 15.518 1.00 44.97 525 VAL A N 1
ATOM 4040 C CA . VAL A 1 525 ? -12.037 26.245 14.991 1.00 44.97 525 VAL A CA 1
ATOM 4041 C C . VAL A 1 525 ? -12.920 25.090 14.515 1.00 44.97 525 VAL A C 1
ATOM 4043 O O . VAL A 1 525 ? -14.118 25.293 14.338 1.00 44.97 525 VAL A O 1
ATOM 4046 N N . SER A 1 526 ? -12.351 23.900 14.315 1.00 39.06 526 SER A N 1
ATOM 4047 C CA . SER A 1 526 ? -13.075 22.686 13.941 1.00 39.06 526 SER A CA 1
ATOM 4048 C C . SER A 1 526 ? -13.478 21.823 15.141 1.00 39.06 526 SER A C 1
ATOM 4050 O O . SER A 1 526 ? -14.119 20.792 14.959 1.00 39.06 526 SER A O 1
ATOM 4052 N N . GLY A 1 527 ? -13.151 22.252 16.366 1.00 42.88 527 GLY A N 1
ATOM 4053 C CA . GLY A 1 527 ? -13.396 21.473 17.578 1.00 42.88 527 GLY A CA 1
ATOM 4054 C C . GLY A 1 527 ? -12.354 20.375 17.806 1.00 42.88 527 GLY A C 1
ATOM 4055 O O . GLY A 1 527 ? -12.576 19.501 18.640 1.00 42.88 527 GLY A O 1
ATOM 4056 N N . ILE A 1 528 ? -11.233 20.405 17.075 1.00 45.62 528 ILE A N 1
ATOM 4057 C CA . ILE A 1 528 ? -10.142 19.442 17.226 1.00 45.62 528 ILE A CA 1
ATOM 4058 C C . ILE A 1 528 ? -9.190 19.929 18.317 1.00 45.62 528 ILE A C 1
ATOM 4060 O O . ILE A 1 528 ? -8.805 21.098 18.372 1.00 45.62 528 ILE A O 1
ATOM 4064 N N . PHE A 1 529 ? -8.835 19.005 19.202 1.00 54.78 529 PHE A N 1
ATOM 4065 C CA . PHE A 1 529 ? -7.889 19.204 20.288 1.00 54.78 529 PHE A CA 1
ATOM 4066 C C . PHE A 1 529 ? -6.441 19.186 19.764 1.00 54.78 529 PHE A C 1
ATOM 4068 O O . PHE A 1 529 ? -6.021 18.211 19.148 1.00 54.78 529 PHE A O 1
ATOM 4075 N N . ASP A 1 530 ? -5.662 20.235 20.035 1.00 51.94 530 ASP A N 1
ATOM 4076 C CA . ASP A 1 530 ? -4.283 20.412 19.576 1.00 51.94 530 ASP A CA 1
ATOM 4077 C C . ASP A 1 530 ? -3.357 20.890 20.698 1.00 51.94 530 ASP A C 1
ATOM 4079 O O . ASP A 1 530 ? -3.624 21.889 21.357 1.00 51.94 530 ASP A O 1
ATOM 4083 N N . PHE A 1 531 ? -2.224 20.228 20.899 1.00 61.97 531 PHE A N 1
ATOM 4084 C CA . PHE A 1 531 ? -1.351 20.494 22.049 1.00 61.97 531 PHE A CA 1
ATOM 4085 C C . PHE A 1 531 ? -0.582 21.822 21.970 1.00 61.97 531 PHE A C 1
ATOM 4087 O O . PHE A 1 531 ? -0.261 22.311 20.884 1.00 61.97 531 PHE A O 1
ATOM 4094 N N . VAL A 1 532 ? -0.283 22.401 23.143 1.00 52.72 532 VAL A N 1
ATOM 4095 C CA . VAL A 1 532 ? 0.337 23.740 23.288 1.00 52.72 532 VAL A CA 1
ATOM 4096 C C . VAL A 1 532 ? 1.812 23.689 23.704 1.00 52.72 532 VAL A C 1
ATOM 4098 O O . VAL A 1 532 ? 2.537 24.657 23.487 1.00 52.72 532 VAL A O 1
ATOM 4101 N N . LYS A 1 533 ? 2.274 22.588 24.309 1.00 53.00 533 LYS A N 1
ATOM 4102 C CA . LYS A 1 533 ? 3.575 22.521 24.992 1.00 53.00 533 LYS A CA 1
ATOM 4103 C C . LYS A 1 533 ? 4.657 21.838 24.147 1.00 53.00 533 LYS A C 1
ATOM 4105 O O . LYS A 1 533 ? 4.354 20.914 23.399 1.00 53.00 533 LYS A O 1
ATOM 4110 N N . ASP A 1 534 ? 5.918 22.245 24.337 1.00 53.91 534 ASP A N 1
ATOM 4111 C CA . ASP A 1 534 ? 7.137 21.571 23.841 1.00 53.91 534 ASP A CA 1
ATOM 4112 C C . ASP A 1 534 ? 7.365 20.214 24.555 1.00 53.91 534 ASP A C 1
ATOM 4114 O O . ASP A 1 534 ? 8.386 19.976 25.203 1.00 53.91 534 ASP A O 1
ATOM 4118 N N . THR A 1 535 ? 6.387 19.310 24.496 1.00 53.56 535 THR A N 1
ATOM 4119 C CA . THR A 1 535 ? 6.546 17.900 24.881 1.00 53.56 535 THR A CA 1
ATOM 4120 C C . THR A 1 535 ? 6.569 17.034 23.629 1.00 53.56 535 THR A C 1
ATOM 4122 O O . THR A 1 535 ? 5.995 17.382 22.596 1.00 53.56 535 THR A O 1
ATOM 4125 N N . SER A 1 536 ? 7.277 15.903 23.687 1.00 55.81 536 SER A N 1
ATOM 4126 C CA . SER A 1 536 ? 7.379 15.022 22.521 1.00 55.81 536 SER A CA 1
ATOM 4127 C C . SER A 1 536 ? 6.055 14.311 22.232 1.00 55.81 536 SER A C 1
ATOM 4129 O O . SER A 1 536 ? 5.759 14.061 21.063 1.00 55.81 536 SER A O 1
ATOM 4131 N N . GLN A 1 537 ? 5.256 14.028 23.270 1.00 61.91 537 GLN A N 1
ATOM 4132 C CA . GLN A 1 537 ? 3.916 13.436 23.198 1.00 61.91 537 GLN A CA 1
ATOM 4133 C C . GLN A 1 537 ? 3.048 13.880 24.395 1.00 61.91 537 GLN A C 1
ATOM 4135 O O . GLN A 1 537 ? 3.573 14.212 25.464 1.00 61.91 537 GLN A O 1
ATOM 4140 N N . VAL A 1 538 ? 1.724 13.864 24.209 1.00 67.25 538 VAL A N 1
ATOM 4141 C CA . VAL A 1 538 ? 0.725 13.992 25.281 1.00 67.25 538 VAL A CA 1
ATOM 4142 C C . VAL A 1 538 ? -0.172 12.765 25.257 1.00 67.25 538 VAL A C 1
ATOM 4144 O O . VAL A 1 538 ? -0.614 12.311 24.194 1.00 67.25 538 VAL A O 1
ATOM 4147 N N . CYS A 1 539 ? -0.398 12.259 26.453 1.00 71.19 539 CYS A N 1
ATOM 4148 C CA . CYS A 1 539 ? -1.239 11.140 26.794 1.00 71.19 539 CYS A CA 1
ATOM 4149 C C . CYS A 1 539 ? -2.065 11.573 28.036 1.00 71.19 539 CYS A C 1
ATOM 4151 O O . CYS A 1 539 ? -2.496 10.698 28.804 1.00 71.19 539 CYS A O 1
#